Protein AF-A0A7W9WAG2-F1 (afdb_monomer_lite)

Secondary structure (DSSP, 8-state):
-------------PPPPPP----PPPP-----S-PPPPPPPP-TTPBPPP-EEEPTTSS-EEEGGGGTTSEEEEEEE-TT-HHHHHHHHHHHHHHHHHTT-SSEEEEEEE-SS-HHHHHHHHHHHTTT--SPEEE-TTTT-TTT-HHHHTT---SSSEEEEE-TTSBEEEEEES--TT--HHHHHHHHTT-----SSSPPPPPPPPPP--TTPPPPPPPPPPP---TT-EEEEEEE-TTTTSHHHHHHS-----PEEEPPBSSPPTT--B-PPPSS-EEEEEEE-BSSTT-EEEEEEETTEEEE-SSSSSBTTSSPPPEESSS-EEEEEEEEEEETTEEEEEEEEEEEEEEETTEEEEEE--EEEEEEEETTEEEEEEEEESSSSS----BTTB-EEEEE-TT--S--STTS-EEETTS-EEETTEEEEEEE-TTSSEEEEEE--SPPPP-PPPPPPPP-TTPBPP--EEE-TTS-EEEGGGGTTSEEEEEEE-TT-HHHHHHHHHHHHHHHHHTT-SSEEEEEEE-SS-HHHHHHHHHH----SPEEE-TTTT-TTT-HHHHHH---SSSEEEEE-TTSBEEEEEES---TT--HHHHHHHHTT--

pLDDT: mean 78.05, std 19.92, range [27.36, 98.5]

Organism: Armatimonas rosea (NCBI:txid685828)

InterPro domains:
  IPR013740 Redoxin [PF08534] (43-186)
  IPR013740 Redoxin [PF08534] (460-599)
  IPR013766 Thioredoxin domain [PS51352] (42-191)
  IPR013766 Thioredoxin domain [PS51352] (459-606)
  IPR017937 Thioredoxin, conserved site [PS00194] (73-91)
  IPR017937 Thioredoxin, conserved site [PS00194] (489-507)
  IPR036249 Thioredoxin-like superfamily [SSF52833] (40-188)
  IPR036249 Thioredoxin-like superfamily [SSF52833] (457-604)
  IPR050553 Thioredoxin family ResA/DsbE subfamily [PTHR42852] (422-602)

Radius of gyration: 29.96 Å; chains: 1; bounding box: 112×62×97 Å

Sequence (607 aa):
MNISVLLLSLLTAPPQTVPATALKPAPKAAVASNLPAAPPLLKAGDSVPDFTVDAPGGVKKVAFSALRGKVVVLDFWATWCGPCKASFPHLEEVWKRLKTRDDATVLALCTSDEREKFEKWVTEYKDKYTFPYGYDPAGRDNATKLSRNLFGVTGIPTTFVIGKDGKVVDAIVGYSTGDHRLEAALKKAGIEIENVGGEAPPPAAPRPVDPNAPKRPSVPMRAINMPGMVTANLTLDPVAFSETYKGKLGIKYSPTPVALSAEKPASLVKEPTYSATPRYGTFTLGNGPKSQIALVVAGDKLYVDDNNNGDLTDDAPPATWPSERTRSVRASYGTATREVSTSNYPVMLYGSGERVFVGRVAATVGEVTLGEKKVKALLADTNGDGVYTPTPTSPVYLVLDLKGTGKLDFSCPTFDISKPVELEGKLYRVIATPDGTRITLIPSNDTPAAKAPAAPTLLKVGDTAPNSQFQAPDGSTVSLASLKGKVVVLDFWATWCGPCLASFPHLEKVWSGLKSRSDVTVLAANVFDEKAKYDTWRAETKYTFPLVLDPAGRDSAKSIARNQFGVTGIPTTFVIGKDGKIAAVIVGNGGPSDHRLEDALKAAGIE

Foldseek 3Di:
DDDDDDDDDDDDDDDDDDDPDDDDPDPDDPDDPDLDQFDAAAFFFAFFDWDWFAFQVRPDIDIVVVLALAWEKEWEDALPDPQQVVCQVVVQVVQVQCVVDPRYAYEDEYALADSVSVNVVCVVCCVPGVGTYTYFPCHNDCSRGCCRHRRVHPAPGKIFTAASNRGTQHIDGTDDPQDCVVQVSCVSNVHHDPRPDDDDDDDDDDDDDDPPDPDDDDDDDDDPDDVPKWKWFWAWDPCCPPPVNCQFALQAQQWDKWAWALDDDPLADADDDAPARKTKTWDAAEAEQLRIWIWIDGPQWIFTQQASNNHSVPDDGTDGDAAKDKGFHKHFYDHNHDGPDIDTFIWIWHDDDRIITIGAWIKIWTWICDPNDTWIKIKTFRNRNQFSDADPLTFIKIFTRPVPPPDRGLVGDIDRLVFWDADPNWTWRWDAGRNRRMIMTHTDPDDHDDPDPRFDAADFFFDFADQDWWQFPVRDIDTVVVLAQAWEKEWEDALSDPQQVQCQVVVLVVCVVPVVPPRYAYEHEHWLAAPVSVNVCVVVDPGDGGYTYFPCHNVLVRGCCGHRRVRSYPGWIFTAANRRGTQDIDHTHPHPPDCRVVVSCVSSVND

Structure (mmCIF, N/CA/C/O backbone):
data_AF-A0A7W9WAG2-F1
#
_entry.id   AF-A0A7W9WAG2-F1
#
loop_
_atom_site.group_PDB
_atom_site.id
_atom_site.type_symbol
_atom_site.label_atom_id
_atom_site.label_alt_id
_atom_site.label_comp_id
_atom_site.label_asym_id
_atom_site.label_entity_id
_atom_site.label_seq_id
_atom_site.pdbx_PDB_ins_code
_atom_site.Cartn_x
_atom_site.Cartn_y
_atom_site.Cartn_z
_atom_site.occupancy
_atom_site.B_iso_or_equiv
_atom_site.auth_seq_id
_atom_site.auth_comp_id
_atom_site.auth_asym_id
_atom_site.auth_atom_id
_atom_site.pdbx_PDB_model_num
ATOM 1 N N . MET A 1 1 ? 81.564 2.898 33.155 1.00 34.03 1 MET A N 1
ATOM 2 C CA . MET A 1 1 ? 81.311 4.353 33.187 1.00 34.03 1 MET A CA 1
ATOM 3 C C . MET A 1 1 ? 80.044 4.612 33.998 1.00 34.03 1 MET A C 1
ATOM 5 O O . MET A 1 1 ? 78.979 4.268 33.519 1.00 34.03 1 MET A O 1
ATOM 9 N N . ASN A 1 2 ? 80.226 5.058 35.252 1.00 32.03 2 ASN A N 1
ATOM 10 C CA . ASN A 1 2 ? 79.492 6.069 36.051 1.00 32.03 2 ASN A CA 1
ATOM 11 C C . ASN A 1 2 ? 78.006 6.388 35.731 1.00 32.03 2 ASN A C 1
ATOM 13 O O . ASN A 1 2 ? 77.691 6.586 34.569 1.00 32.03 2 ASN A O 1
ATOM 17 N N . ILE A 1 3 ? 77.061 6.602 36.669 1.00 31.91 3 ILE A N 1
ATOM 18 C CA . ILE A 1 3 ? 77.083 6.856 38.131 1.00 31.91 3 ILE A CA 1
ATOM 19 C C . ILE A 1 3 ? 75.657 6.658 38.732 1.00 31.91 3 ILE A C 1
ATOM 21 O O . ILE A 1 3 ? 74.658 6.918 38.072 1.00 31.91 3 ILE A O 1
ATOM 25 N N . SER A 1 4 ? 75.636 6.216 39.995 1.00 33.62 4 SER A N 1
ATOM 26 C CA . SER A 1 4 ? 74.681 6.277 41.128 1.00 33.62 4 SER A CA 1
ATOM 27 C C . SER A 1 4 ? 73.261 6.910 41.109 1.00 33.62 4 SER A C 1
ATOM 29 O O . SER A 1 4 ? 73.095 8.076 40.783 1.00 33.62 4 SER A O 1
ATOM 31 N N . VAL A 1 5 ? 72.337 6.140 41.734 1.00 36.41 5 VAL A N 1
ATOM 32 C CA . VAL A 1 5 ? 71.456 6.406 42.923 1.00 36.41 5 VAL A CA 1
ATOM 33 C C . VAL A 1 5 ? 70.327 7.462 42.845 1.00 36.41 5 VAL A C 1
ATOM 35 O O . VAL A 1 5 ? 70.612 8.638 42.688 1.00 36.41 5 VAL A O 1
ATOM 38 N N . LEU A 1 6 ? 69.063 7.067 43.125 1.00 30.94 6 LEU A N 1
ATOM 39 C CA . LEU A 1 6 ? 68.279 7.423 44.344 1.00 30.94 6 LEU A CA 1
ATOM 40 C C . LEU A 1 6 ? 66.823 6.888 44.310 1.00 30.94 6 LEU A C 1
ATOM 42 O O . LEU A 1 6 ? 66.131 6.999 43.303 1.00 30.94 6 LEU A O 1
ATOM 46 N N . LEU A 1 7 ? 66.358 6.356 45.450 1.00 40.19 7 LEU A N 1
ATOM 47 C CA . LEU A 1 7 ? 64.943 6.119 45.785 1.00 40.19 7 LEU A CA 1
ATOM 48 C C . LEU A 1 7 ? 64.183 7.451 45.932 1.00 40.19 7 LEU A C 1
ATOM 50 O O . LEU A 1 7 ? 64.714 8.364 46.562 1.00 40.19 7 LEU A O 1
ATOM 54 N N . LEU A 1 8 ? 62.900 7.500 45.543 1.00 29.69 8 LEU A N 1
ATOM 55 C CA . LEU A 1 8 ? 61.922 8.337 46.248 1.00 29.69 8 LEU A CA 1
ATOM 56 C C . LEU A 1 8 ? 60.481 7.810 46.138 1.00 29.69 8 LEU A C 1
ATOM 58 O O . LEU A 1 8 ? 59.975 7.500 45.063 1.00 29.69 8 LEU A O 1
ATOM 62 N N . SER A 1 9 ? 59.851 7.738 47.305 1.00 33.69 9 SER A N 1
ATOM 63 C CA . SER A 1 9 ? 58.453 7.440 47.599 1.00 33.69 9 SER A CA 1
ATOM 64 C C . SER A 1 9 ? 57.476 8.379 46.882 1.00 33.69 9 SER A C 1
ATOM 66 O O . SER A 1 9 ? 57.694 9.587 46.865 1.00 33.69 9 SER A O 1
ATOM 68 N N . LEU A 1 10 ? 56.336 7.859 46.417 1.00 31.41 10 LEU A N 1
ATOM 69 C CA . LEU A 1 10 ? 55.166 8.678 46.089 1.00 31.41 10 LEU A CA 1
ATOM 70 C C . LEU A 1 10 ? 53.942 8.161 46.845 1.00 31.41 10 LEU A C 1
ATOM 72 O O . LEU A 1 10 ? 53.417 7.082 46.577 1.00 31.41 10 LEU A O 1
ATOM 76 N N . LEU A 1 11 ? 53.543 8.970 47.830 1.00 32.66 11 LEU A N 1
ATOM 77 C CA . LEU A 1 11 ? 52.254 8.920 48.496 1.00 32.66 11 LEU A CA 1
ATOM 78 C C . LEU A 1 11 ? 51.121 9.173 47.491 1.00 32.66 11 LEU A C 1
ATOM 80 O O . LEU A 1 11 ? 51.227 9.973 46.564 1.00 32.66 11 LEU A O 1
ATOM 84 N N . THR A 1 12 ? 50.011 8.509 47.777 1.00 41.78 12 THR A N 1
ATOM 85 C CA . THR A 1 12 ? 48.659 8.701 47.256 1.00 41.78 12 THR A CA 1
ATOM 86 C C . THR A 1 12 ? 48.208 10.167 47.229 1.00 41.78 12 THR A C 1
ATOM 88 O O . THR A 1 12 ? 48.215 10.830 48.267 1.00 41.78 12 THR A O 1
ATOM 91 N N . ALA A 1 13 ? 47.694 10.625 46.084 1.00 32.44 13 ALA A N 1
ATOM 92 C CA . ALA A 1 13 ? 46.828 11.802 45.979 1.00 32.44 13 ALA A CA 1
ATOM 93 C C . ALA A 1 13 ? 45.424 11.364 45.494 1.00 32.44 13 ALA A C 1
ATOM 95 O O . ALA A 1 13 ? 45.340 10.522 44.596 1.00 32.44 13 ALA A O 1
ATOM 96 N N . PRO A 1 14 ? 44.325 11.876 46.084 1.00 37.19 14 PRO A N 1
ATOM 97 C CA . PRO A 1 14 ? 42.959 11.485 45.734 1.00 37.19 14 PRO A CA 1
ATOM 98 C C . PRO A 1 14 ? 42.505 12.110 44.400 1.00 37.19 14 PRO A C 1
ATOM 100 O O . PRO A 1 14 ? 43.066 13.122 43.970 1.00 37.19 14 PRO A O 1
ATOM 103 N N . PRO A 1 15 ? 41.475 11.544 43.739 1.00 31.64 15 PRO A N 1
ATOM 104 C CA . PRO A 1 15 ? 40.980 12.065 42.471 1.00 31.64 15 PRO A CA 1
ATOM 105 C C . PRO A 1 15 ? 40.317 13.430 42.683 1.00 31.64 15 PRO A C 1
ATOM 107 O O . PRO A 1 15 ? 39.387 13.566 43.479 1.00 31.64 15 PRO A O 1
ATOM 110 N N . GLN A 1 16 ? 40.792 14.445 41.961 1.00 30.44 16 GLN A N 1
ATOM 111 C CA . GLN A 1 16 ? 40.140 15.749 41.923 1.00 30.44 16 GLN A CA 1
ATOM 112 C C . GLN A 1 16 ? 38.859 15.672 41.088 1.00 30.44 16 GLN A C 1
ATOM 114 O O . GLN A 1 16 ? 38.863 15.255 39.930 1.00 30.44 16 GLN A O 1
ATOM 119 N N . THR A 1 17 ? 37.756 16.087 41.699 1.00 33.69 17 THR A N 1
ATOM 120 C CA . THR A 1 17 ? 36.462 16.309 41.064 1.00 33.69 17 THR A CA 1
ATOM 121 C C . THR A 1 17 ? 36.523 17.572 40.204 1.00 33.69 17 THR A C 1
ATOM 123 O O . THR A 1 17 ? 36.762 18.671 40.700 1.00 33.69 17 THR A O 1
ATOM 126 N N . VAL A 1 18 ? 36.290 17.430 38.899 1.00 33.31 18 VAL A N 1
ATOM 127 C CA . VAL A 1 18 ? 36.090 18.577 38.002 1.00 33.31 18 VAL A CA 1
ATOM 128 C C . VAL A 1 18 ? 34.627 19.028 38.124 1.00 33.31 18 VAL A C 1
ATOM 130 O O . VAL A 1 18 ? 33.731 18.190 37.988 1.00 33.31 18 VAL A O 1
ATOM 133 N N . PRO A 1 19 ? 34.339 20.315 38.386 1.00 28.45 19 PRO A N 1
ATOM 134 C CA . PRO A 1 19 ? 32.972 20.798 38.515 1.00 28.45 19 PRO A CA 1
ATOM 135 C C . PRO A 1 19 ? 32.271 20.808 37.151 1.00 28.45 19 PRO A C 1
ATOM 137 O O . PRO A 1 19 ? 32.766 21.375 36.174 1.00 28.45 19 PRO A O 1
ATOM 140 N N . ALA A 1 20 ? 31.084 20.199 37.100 1.00 30.56 20 ALA A N 1
ATOM 141 C CA . ALA A 1 20 ? 30.172 20.269 35.968 1.00 30.56 20 ALA A CA 1
ATOM 142 C C . ALA A 1 20 ? 29.708 21.721 35.778 1.00 30.56 20 ALA A C 1
ATOM 144 O O . ALA A 1 20 ? 28.755 22.185 36.403 1.00 30.56 20 ALA A O 1
ATOM 145 N N . THR A 1 21 ? 30.409 22.454 34.918 1.00 28.97 21 THR A N 1
ATOM 146 C CA . THR A 1 21 ? 29.957 23.767 34.469 1.00 28.97 21 THR A CA 1
ATOM 147 C C . THR A 1 21 ? 28.831 23.529 33.473 1.00 28.97 21 THR A C 1
ATOM 149 O O . THR A 1 21 ? 29.036 22.919 32.425 1.00 28.97 21 THR A O 1
ATOM 152 N N . ALA A 1 22 ? 27.624 23.957 33.837 1.00 32.72 22 ALA A N 1
ATOM 153 C CA . ALA A 1 22 ? 26.436 23.868 33.005 1.00 32.72 22 ALA A CA 1
ATOM 154 C C . ALA A 1 22 ? 26.676 24.572 31.659 1.00 32.72 22 ALA A C 1
ATOM 156 O O . ALA A 1 22 ? 26.689 25.802 31.574 1.00 32.72 22 ALA A O 1
ATOM 157 N N . LEU A 1 23 ? 26.850 23.785 30.596 1.00 29.48 23 LEU A N 1
ATOM 158 C CA . LEU A 1 23 ? 26.714 24.269 29.230 1.00 29.48 23 LEU A CA 1
ATOM 159 C C . LEU A 1 23 ? 25.264 24.727 29.060 1.00 29.48 23 LEU A C 1
ATOM 161 O O . LEU A 1 23 ? 24.340 23.913 29.029 1.00 29.48 23 LEU A O 1
ATOM 165 N N . LYS A 1 24 ? 25.063 26.047 28.982 1.00 28.80 24 LYS A N 1
ATOM 166 C CA . LYS A 1 24 ? 23.807 26.635 28.509 1.00 28.80 24 LYS A CA 1
ATOM 167 C C . LYS A 1 24 ? 23.421 25.939 27.195 1.00 28.80 24 LYS A C 1
ATOM 169 O O . LYS A 1 24 ? 24.267 25.876 26.300 1.00 28.80 24 LYS A O 1
ATOM 174 N N . PRO A 1 25 ? 22.181 25.443 27.046 1.00 27.88 25 PRO A N 1
ATOM 175 C CA . PRO A 1 25 ? 21.734 24.924 25.766 1.00 27.88 25 PRO A CA 1
ATOM 176 C C . PRO A 1 25 ? 21.823 26.052 24.737 1.00 27.88 25 PRO A C 1
ATOM 178 O O . PRO A 1 25 ? 21.335 27.161 24.971 1.00 27.88 25 PRO A O 1
ATOM 181 N N . ALA A 1 26 ? 22.482 25.769 23.613 1.00 30.66 26 ALA A N 1
ATOM 182 C CA . ALA A 1 26 ? 22.482 26.657 22.464 1.00 30.66 26 ALA A CA 1
ATOM 183 C C . ALA A 1 26 ? 21.024 26.984 22.079 1.00 30.66 26 ALA A C 1
ATOM 185 O O . ALA A 1 26 ? 20.159 26.103 22.163 1.00 30.66 26 ALA A O 1
ATOM 186 N N . PRO A 1 27 ? 20.715 28.232 21.688 1.00 28.16 27 PRO A N 1
ATOM 187 C CA . PRO A 1 27 ? 19.370 28.591 21.269 1.00 28.16 27 PRO A CA 1
ATOM 188 C C . PRO A 1 27 ? 18.945 27.696 20.100 1.00 28.16 27 PRO A C 1
ATOM 190 O O . PRO A 1 27 ? 19.692 27.512 19.139 1.00 28.16 27 PRO A O 1
ATOM 193 N N . LYS A 1 28 ? 17.742 27.118 20.222 1.00 31.20 28 LYS A N 1
ATOM 194 C CA . LYS A 1 28 ? 17.082 26.307 19.194 1.00 31.20 28 LYS A CA 1
ATOM 195 C C . LYS A 1 28 ? 17.147 27.035 17.851 1.00 31.20 28 LYS A C 1
ATOM 197 O O . LYS A 1 28 ? 16.439 28.021 17.653 1.00 31.20 28 LYS A O 1
ATOM 202 N N . ALA A 1 29 ? 17.941 26.517 16.921 1.00 28.38 29 ALA A N 1
ATOM 203 C CA . ALA A 1 29 ? 17.702 26.781 15.515 1.00 28.38 29 ALA A CA 1
ATOM 204 C C . ALA A 1 29 ? 16.336 26.173 15.172 1.00 28.38 29 ALA A C 1
ATOM 206 O O . ALA A 1 29 ? 16.091 24.991 15.425 1.00 28.38 29 ALA A O 1
ATOM 207 N N . ALA A 1 30 ? 15.427 26.993 14.651 1.00 29.31 30 ALA A N 1
ATOM 208 C CA . ALA A 1 30 ? 14.213 26.515 14.016 1.00 29.31 30 ALA A CA 1
ATOM 209 C C . ALA A 1 30 ? 14.620 25.567 12.880 1.00 29.31 30 ALA A C 1
ATOM 211 O O . ALA A 1 30 ? 15.195 25.999 11.882 1.00 29.31 30 ALA A O 1
ATOM 212 N N . VAL A 1 31 ? 14.372 24.268 13.042 1.00 30.19 31 VAL A N 1
ATOM 213 C CA . VAL A 1 31 ? 14.582 23.312 11.956 1.00 30.19 31 VAL A CA 1
ATOM 214 C C . VAL A 1 31 ? 13.353 23.392 11.065 1.00 30.19 31 VAL A C 1
ATOM 216 O O . VAL A 1 31 ? 12.340 22.740 11.307 1.00 30.19 31 VAL A O 1
ATOM 219 N N . ALA A 1 32 ? 13.443 24.234 10.039 1.00 27.41 32 ALA A N 1
ATOM 220 C CA . ALA A 1 32 ? 12.664 24.042 8.830 1.00 27.41 32 ALA A CA 1
ATOM 221 C C . ALA A 1 32 ? 12.886 22.598 8.354 1.00 27.41 32 ALA A C 1
ATOM 223 O O . ALA A 1 32 ? 14.026 22.141 8.248 1.00 27.41 32 ALA A O 1
ATOM 224 N N . SER A 1 33 ? 11.810 21.864 8.089 1.00 33.84 33 SER A N 1
ATOM 225 C CA . SER A 1 33 ? 11.852 20.522 7.514 1.00 33.84 33 SER A CA 1
ATOM 226 C C . SER A 1 33 ? 12.276 20.578 6.041 1.00 33.84 33 SER A C 1
ATOM 228 O O . SER A 1 33 ? 11.479 20.300 5.153 1.00 33.84 33 SER A O 1
ATOM 230 N N . ASN A 1 34 ? 13.530 20.939 5.786 1.00 34.50 34 ASN A N 1
ATOM 231 C CA . ASN A 1 34 ? 14.187 20.819 4.491 1.00 34.50 34 ASN A CA 1
ATOM 232 C C . ASN A 1 34 ? 15.313 19.794 4.634 1.00 34.50 34 ASN A C 1
ATOM 234 O O . ASN A 1 34 ? 16.482 20.147 4.768 1.00 34.50 34 ASN A O 1
ATOM 238 N N . LEU A 1 35 ? 14.964 18.505 4.611 1.00 35.59 35 LEU A N 1
ATOM 239 C CA . LEU A 1 35 ? 15.944 17.521 4.160 1.00 35.59 35 LEU A CA 1
ATOM 240 C C . LEU A 1 35 ? 16.132 17.774 2.658 1.00 35.59 35 LEU A C 1
ATOM 242 O O . LEU A 1 35 ? 15.126 17.776 1.942 1.00 35.59 35 LEU A O 1
ATOM 246 N N . PRO A 1 36 ? 17.359 17.997 2.157 1.00 42.97 36 PRO A N 1
ATOM 247 C CA . PRO A 1 36 ? 17.578 18.075 0.722 1.00 42.97 36 PRO A CA 1
ATOM 248 C C . PRO A 1 36 ? 17.043 16.803 0.046 1.00 42.97 36 PRO A C 1
ATOM 250 O O . PRO A 1 36 ? 17.077 15.699 0.615 1.00 42.97 36 PRO A O 1
ATOM 253 N N . ALA A 1 37 ? 16.501 16.968 -1.164 1.00 48.78 37 ALA A N 1
ATOM 254 C CA . ALA A 1 37 ? 16.131 15.840 -2.008 1.00 48.78 37 ALA A CA 1
ATOM 255 C C . ALA A 1 37 ? 17.328 14.883 -2.100 1.00 48.78 37 ALA A C 1
ATOM 257 O O . ALA A 1 37 ? 18.470 15.333 -2.211 1.00 48.78 37 ALA A O 1
ATOM 258 N N . ALA A 1 38 ? 17.080 13.571 -2.000 1.00 53.22 38 ALA A N 1
ATOM 259 C CA . ALA A 1 38 ? 18.155 12.612 -2.231 1.00 53.22 38 ALA A CA 1
ATOM 260 C C . ALA A 1 38 ? 18.733 12.865 -3.629 1.00 53.22 38 ALA A C 1
ATOM 262 O O . ALA A 1 38 ? 17.946 13.110 -4.552 1.00 53.22 38 ALA A O 1
ATOM 263 N N . PRO A 1 39 ? 20.061 12.795 -3.806 1.00 68.88 39 PRO A N 1
ATOM 264 C CA . PRO A 1 39 ? 20.623 12.795 -5.144 1.00 68.88 39 PRO A CA 1
ATOM 265 C C . PRO A 1 39 ? 20.009 11.643 -5.958 1.00 68.88 39 PRO A C 1
ATOM 267 O O . PRO A 1 39 ? 19.592 10.631 -5.380 1.00 68.88 39 PRO A O 1
ATOM 270 N N . PRO A 1 40 ? 19.910 11.785 -7.290 1.00 74.69 40 PRO A N 1
ATOM 271 C CA . PRO A 1 40 ? 19.449 10.697 -8.140 1.00 74.69 40 PRO A CA 1
ATOM 272 C C . PRO A 1 40 ? 20.336 9.461 -7.947 1.00 74.69 40 PRO A C 1
ATOM 274 O O . PRO A 1 40 ? 21.528 9.584 -7.663 1.00 74.69 40 PRO A O 1
ATOM 277 N N . LEU A 1 41 ? 19.748 8.272 -8.115 1.00 82.50 41 LEU A N 1
ATOM 278 C CA . LEU A 1 41 ? 20.493 7.013 -8.099 1.00 82.50 41 LEU A CA 1
ATOM 279 C C . LEU A 1 41 ? 21.647 7.088 -9.107 1.00 82.50 41 LEU A C 1
ATOM 281 O O . LEU A 1 41 ? 21.406 7.456 -10.262 1.00 82.50 41 LEU A O 1
ATOM 285 N N . LEU A 1 42 ? 22.862 6.728 -8.680 1.00 82.31 42 LEU A N 1
ATOM 286 C CA . LEU A 1 42 ? 24.016 6.692 -9.581 1.00 82.31 42 LEU A CA 1
ATOM 287 C C . LEU A 1 42 ? 23.754 5.733 -10.748 1.00 82.31 42 LEU A C 1
ATOM 289 O O . LEU A 1 42 ? 23.200 4.644 -10.577 1.00 82.31 42 LEU A O 1
ATOM 293 N N . LYS A 1 43 ? 24.152 6.150 -11.945 1.00 82.38 43 LYS A N 1
ATOM 294 C CA . LYS A 1 43 ? 23.922 5.447 -13.208 1.00 82.38 43 LYS A CA 1
ATOM 295 C C . LYS A 1 43 ? 25.241 4.964 -13.793 1.00 82.38 43 LYS A C 1
ATOM 297 O O . LYS A 1 43 ? 26.316 5.398 -13.392 1.00 82.38 43 LYS A O 1
ATOM 302 N N . ALA A 1 44 ? 25.156 4.074 -14.779 1.00 88.38 44 ALA A N 1
ATOM 303 C CA . ALA A 1 44 ? 26.329 3.610 -15.507 1.00 88.38 44 ALA A CA 1
ATOM 304 C C . ALA A 1 44 ? 27.162 4.792 -16.045 1.00 88.38 44 ALA A C 1
ATOM 306 O O . ALA A 1 44 ? 26.626 5.692 -16.691 1.00 88.38 44 ALA A O 1
ATOM 307 N N . GLY A 1 45 ? 28.467 4.773 -15.779 1.00 88.06 45 GLY A N 1
ATOM 308 C CA . GLY A 1 45 ? 29.417 5.830 -16.123 1.00 88.06 45 GLY A CA 1
ATOM 309 C C . GLY A 1 45 ? 29.686 6.850 -15.012 1.00 88.06 45 GLY A C 1
ATOM 310 O O . GLY A 1 45 ? 30.714 7.530 -15.084 1.00 88.06 45 GLY A O 1
ATOM 311 N N . ASP A 1 46 ? 28.838 6.929 -13.981 1.00 89.88 46 ASP A N 1
ATOM 312 C CA . ASP A 1 46 ? 29.051 7.836 -12.851 1.00 89.88 46 ASP A CA 1
ATOM 313 C C . ASP A 1 46 ? 30.232 7.369 -11.993 1.00 89.88 46 ASP A C 1
ATOM 315 O O . ASP A 1 46 ? 30.383 6.182 -11.689 1.00 89.88 46 ASP A O 1
ATOM 319 N N . SER A 1 47 ? 31.082 8.311 -11.583 1.00 90.44 47 SER A N 1
ATOM 320 C CA . SER A 1 47 ? 32.202 8.036 -10.681 1.00 90.44 47 SER A CA 1
ATOM 321 C C . SER A 1 47 ? 31.704 7.848 -9.252 1.00 90.44 47 SER A C 1
ATOM 323 O O . SER A 1 47 ? 30.979 8.697 -8.737 1.00 90.44 47 SER A O 1
ATOM 325 N N . VAL A 1 48 ? 32.151 6.785 -8.583 1.00 89.25 48 VAL A N 1
ATOM 326 C CA . VAL A 1 48 ? 31.824 6.538 -7.175 1.00 89.25 48 VAL A CA 1
ATOM 327 C C . VAL A 1 48 ? 32.783 7.334 -6.276 1.00 89.25 48 VAL A C 1
ATOM 329 O O . VAL A 1 48 ? 34.001 7.096 -6.323 1.00 89.25 48 VAL A O 1
ATOM 332 N N . PRO A 1 49 ? 32.282 8.286 -5.459 1.00 82.19 49 PRO A N 1
ATOM 333 C CA . PRO A 1 49 ? 33.108 9.010 -4.495 1.00 82.19 49 PRO A CA 1
ATOM 334 C C . PRO A 1 49 ? 33.764 8.052 -3.498 1.00 82.19 49 PRO A C 1
ATOM 336 O O . PRO A 1 49 ? 33.252 6.962 -3.250 1.00 82.19 49 PRO A O 1
ATOM 339 N N . ASP A 1 50 ? 34.897 8.444 -2.913 1.00 87.88 50 ASP A N 1
ATOM 340 C CA . ASP A 1 50 ? 35.478 7.638 -1.837 1.00 87.88 50 ASP A CA 1
ATOM 341 C C . ASP A 1 50 ? 34.629 7.749 -0.561 1.00 87.88 50 ASP A C 1
ATOM 343 O O . ASP A 1 50 ? 34.057 8.799 -0.266 1.00 87.88 50 ASP A O 1
ATOM 347 N N . PHE A 1 51 ? 34.544 6.658 0.192 1.00 91.00 51 PHE A N 1
ATOM 348 C CA . PHE A 1 51 ? 33.810 6.584 1.451 1.00 91.00 51 PHE A CA 1
ATOM 349 C C . PHE A 1 51 ? 34.443 5.548 2.375 1.00 91.00 51 PHE A C 1
ATOM 351 O O . PHE A 1 51 ? 35.223 4.699 1.944 1.00 91.00 51 PHE A O 1
ATOM 358 N N . THR A 1 52 ? 34.095 5.609 3.659 1.00 89.62 52 THR A N 1
ATOM 359 C CA . THR A 1 52 ? 34.568 4.644 4.657 1.00 89.62 52 THR A CA 1
ATOM 360 C C . THR A 1 52 ? 33.400 3.927 5.309 1.00 89.62 52 THR A C 1
ATOM 362 O O . THR A 1 52 ? 32.347 4.518 5.545 1.00 89.62 52 THR A O 1
ATOM 365 N N . VAL A 1 53 ? 33.595 2.641 5.587 1.00 91.50 53 VAL A N 1
ATOM 366 C CA . VAL A 1 53 ? 32.624 1.786 6.277 1.00 91.50 53 VAL A CA 1
ATOM 367 C C . VAL A 1 53 ? 33.289 1.064 7.434 1.00 91.50 53 VAL A C 1
ATOM 369 O O . VAL A 1 53 ? 34.508 0.876 7.456 1.00 91.50 53 VAL A O 1
ATOM 372 N N . ASP A 1 54 ? 32.483 0.626 8.387 1.00 89.06 54 ASP A N 1
ATOM 373 C CA . ASP A 1 54 ? 32.949 -0.113 9.550 1.00 89.06 54 ASP A CA 1
ATOM 374 C C . ASP A 1 54 ? 32.957 -1.600 9.214 1.00 89.06 54 ASP A C 1
ATOM 376 O O . ASP A 1 54 ? 31.931 -2.159 8.832 1.00 89.06 54 ASP A O 1
ATOM 380 N N . ALA A 1 55 ? 34.101 -2.263 9.361 1.00 87.44 55 ALA A N 1
ATOM 381 C CA . ALA A 1 55 ? 34.128 -3.720 9.318 1.00 87.44 55 ALA A CA 1
ATOM 382 C C . ALA A 1 55 ? 33.388 -4.302 10.543 1.00 87.44 55 ALA A C 1
ATOM 384 O O . ALA A 1 55 ? 33.304 -3.624 11.578 1.00 87.44 55 ALA A O 1
ATOM 385 N N . PRO A 1 56 ? 32.907 -5.561 10.477 1.00 87.44 56 PRO A N 1
ATOM 386 C CA . PRO A 1 56 ? 32.415 -6.277 11.655 1.00 87.44 56 PRO A CA 1
ATOM 387 C C . PRO A 1 56 ? 33.386 -6.166 12.842 1.00 87.44 56 PRO A C 1
ATOM 389 O O . PRO A 1 56 ? 34.606 -6.219 12.672 1.00 87.44 56 PRO A O 1
ATOM 392 N N . GLY A 1 57 ? 32.853 -5.942 14.042 1.00 78.88 57 GLY A N 1
ATOM 393 C CA . GLY A 1 57 ? 33.618 -5.631 15.254 1.00 78.88 57 GLY A CA 1
ATOM 394 C C . GLY A 1 57 ? 34.032 -4.157 15.413 1.00 78.88 57 GLY A C 1
ATOM 395 O O . GLY A 1 57 ? 34.343 -3.728 16.517 1.00 78.88 57 GLY A O 1
ATOM 396 N N . GLY A 1 58 ? 33.977 -3.323 14.364 1.00 67.62 58 GLY A N 1
ATOM 397 C CA . GLY A 1 58 ? 34.027 -1.845 14.441 1.00 67.62 58 GLY A CA 1
ATOM 398 C C . GLY A 1 58 ? 35.378 -1.197 14.666 1.00 67.62 58 GLY A C 1
ATOM 399 O O . GLY A 1 58 ? 35.471 0.026 14.641 1.00 67.62 58 GLY A O 1
ATOM 400 N N . VAL A 1 59 ? 36.415 -1.998 14.879 1.00 62.34 59 VAL A N 1
ATOM 401 C CA . VAL A 1 59 ? 37.770 -1.504 15.147 1.00 62.34 59 VAL A CA 1
ATOM 402 C C . VAL A 1 59 ? 38.471 -1.076 13.854 1.00 62.34 59 VAL A C 1
ATOM 404 O O . VAL A 1 59 ? 39.293 -0.164 13.860 1.00 62.34 59 VAL A O 1
ATOM 407 N N . LYS A 1 60 ? 38.132 -1.705 12.723 1.00 73.56 60 LYS A N 1
ATOM 408 C CA . LYS A 1 60 ? 38.767 -1.458 11.425 1.00 73.56 60 LYS A CA 1
ATOM 409 C C . LYS A 1 60 ? 37.800 -0.746 10.482 1.00 73.56 60 LYS A C 1
ATOM 411 O O . LYS A 1 60 ? 36.708 -1.244 10.220 1.00 73.56 60 LYS A O 1
ATOM 416 N N . LYS A 1 61 ? 38.222 0.401 9.949 1.00 81.88 61 LYS A N 1
ATOM 417 C CA . LYS A 1 61 ? 37.524 1.095 8.861 1.00 81.88 61 LYS A CA 1
ATOM 418 C C . LYS A 1 61 ? 38.042 0.579 7.518 1.00 81.88 61 LYS A C 1
ATOM 420 O O . LYS A 1 61 ? 39.242 0.345 7.366 1.00 81.88 61 LYS A O 1
ATOM 425 N N . VAL A 1 62 ? 37.149 0.405 6.552 1.00 82.00 62 VAL A N 1
ATOM 426 C CA . VAL A 1 62 ? 37.481 0.043 5.170 1.00 82.00 62 VAL A CA 1
ATOM 427 C C . VAL A 1 62 ? 37.155 1.240 4.288 1.00 82.00 62 VAL A C 1
ATOM 429 O O . VAL A 1 62 ? 36.001 1.657 4.230 1.00 82.00 62 VAL A O 1
ATOM 432 N N . ALA A 1 63 ? 38.168 1.805 3.633 1.00 86.31 63 ALA A N 1
ATOM 433 C CA . ALA A 1 63 ? 37.979 2.840 2.621 1.00 86.31 63 ALA A CA 1
ATOM 434 C C . ALA A 1 63 ? 37.668 2.196 1.265 1.00 86.31 63 ALA A C 1
ATOM 436 O O . ALA A 1 63 ? 38.311 1.212 0.888 1.00 86.31 63 ALA A O 1
ATOM 437 N N . PHE A 1 64 ? 36.716 2.751 0.518 1.00 88.81 64 PHE A N 1
ATOM 438 C CA . PHE A 1 64 ? 36.364 2.256 -0.812 1.00 88.81 64 PHE A CA 1
ATOM 439 C C . PHE A 1 64 ? 37.540 2.365 -1.792 1.00 88.81 64 PHE A C 1
ATOM 441 O O . PHE A 1 64 ? 37.743 1.480 -2.622 1.00 88.81 64 PHE A O 1
ATOM 448 N N . SER A 1 65 ? 38.382 3.389 -1.647 1.00 86.81 65 SER A N 1
ATOM 449 C CA . SER A 1 65 ? 39.629 3.551 -2.399 1.00 86.81 65 SER A CA 1
ATOM 450 C C . SER A 1 65 ? 40.567 2.344 -2.317 1.00 86.81 65 SER A C 1
ATOM 452 O O . SER A 1 65 ? 41.256 2.065 -3.296 1.00 86.81 65 SER A O 1
ATOM 454 N N . ALA A 1 66 ? 40.544 1.572 -1.226 1.00 86.19 66 ALA A N 1
ATOM 455 C CA . ALA A 1 66 ? 41.332 0.344 -1.092 1.00 86.19 66 ALA A CA 1
ATOM 456 C C . ALA A 1 66 ? 40.826 -0.817 -1.973 1.00 86.19 66 ALA A C 1
ATOM 458 O O . ALA A 1 66 ? 41.528 -1.812 -2.139 1.00 86.19 66 ALA A O 1
ATOM 459 N N . LEU A 1 67 ? 39.614 -0.705 -2.528 1.00 87.06 67 LEU A N 1
ATOM 460 C CA . LEU A 1 67 ? 39.012 -1.683 -3.438 1.00 87.06 67 LEU A CA 1
ATOM 461 C C . LEU A 1 67 ? 39.156 -1.282 -4.917 1.00 87.06 67 LEU A C 1
ATOM 463 O O . LEU A 1 67 ? 38.793 -2.064 -5.796 1.00 87.06 67 LEU A O 1
ATOM 467 N N . ARG A 1 68 ? 39.688 -0.084 -5.210 1.00 82.81 68 ARG A N 1
ATOM 468 C CA . ARG A 1 68 ? 39.928 0.381 -6.587 1.00 82.81 68 ARG A CA 1
ATOM 469 C C . ARG A 1 68 ? 40.944 -0.515 -7.297 1.00 82.81 68 ARG A C 1
ATOM 471 O O . ARG A 1 68 ? 41.823 -1.101 -6.672 1.00 82.81 68 ARG A O 1
ATOM 478 N N . GLY A 1 69 ? 40.810 -0.636 -8.616 1.00 87.00 69 GLY A N 1
ATOM 479 C CA . GLY A 1 69 ? 41.564 -1.603 -9.420 1.00 87.00 69 GLY A CA 1
ATOM 480 C C . GLY A 1 69 ? 40.928 -2.999 -9.482 1.00 87.00 69 GLY A C 1
ATOM 481 O O . GLY A 1 69 ? 41.318 -3.795 -10.335 1.00 87.00 69 GLY A O 1
ATOM 482 N N . LYS A 1 70 ? 39.910 -3.279 -8.656 1.00 95.00 70 LYS A N 1
ATOM 483 C CA . LYS A 1 70 ? 39.045 -4.465 -8.752 1.00 95.00 70 LYS A CA 1
ATOM 484 C C . LYS A 1 70 ? 37.650 -4.067 -9.231 1.00 95.00 70 LYS A C 1
ATOM 486 O O . LYS A 1 70 ? 37.223 -2.933 -9.037 1.00 95.00 70 LYS A O 1
ATOM 491 N N . VAL A 1 71 ? 36.924 -5.015 -9.816 1.00 97.19 71 VAL A N 1
ATOM 492 C CA . VAL A 1 71 ? 35.472 -4.895 -9.987 1.00 97.19 71 VAL A CA 1
ATOM 493 C C . VAL A 1 71 ? 34.801 -5.132 -8.635 1.00 97.19 71 VAL A C 1
ATOM 495 O O . VAL A 1 71 ? 35.050 -6.151 -7.991 1.00 97.19 71 VAL A O 1
ATOM 498 N N . VAL A 1 72 ? 33.964 -4.203 -8.182 1.00 97.31 72 VAL A N 1
ATOM 499 C CA . VAL A 1 72 ? 33.323 -4.267 -6.861 1.00 97.31 72 VAL A CA 1
ATOM 500 C C . VAL A 1 72 ? 31.821 -4.467 -7.015 1.00 97.31 72 VAL A C 1
ATOM 502 O O . VAL A 1 72 ? 31.144 -3.637 -7.616 1.00 97.31 72 VAL A O 1
ATOM 505 N N . VAL A 1 73 ? 31.293 -5.543 -6.432 1.00 97.69 73 VAL A N 1
ATOM 506 C CA . VAL A 1 73 ? 29.853 -5.726 -6.206 1.00 97.69 73 VAL A CA 1
ATOM 507 C C . VAL A 1 73 ? 29.508 -5.109 -4.854 1.00 97.69 73 VAL A C 1
ATOM 509 O O . VAL A 1 73 ? 29.821 -5.686 -3.814 1.00 97.69 73 VAL A O 1
ATOM 512 N N . LEU A 1 74 ? 28.902 -3.926 -4.860 1.00 97.19 74 LEU A N 1
ATOM 513 C CA . LEU A 1 74 ? 28.486 -3.205 -3.659 1.00 97.19 74 LEU A CA 1
ATOM 514 C C . LEU A 1 74 ? 26.985 -3.407 -3.431 1.00 97.19 74 LEU A C 1
ATOM 516 O O . LEU A 1 74 ? 26.176 -2.847 -4.166 1.00 97.19 74 LEU A O 1
ATOM 520 N N . ASP A 1 75 ? 26.613 -4.188 -2.421 1.00 96.31 75 ASP A N 1
ATOM 521 C CA . ASP A 1 75 ? 25.214 -4.493 -2.099 1.00 96.31 75 ASP A CA 1
ATOM 522 C C . ASP A 1 75 ? 24.745 -3.731 -0.856 1.00 96.31 75 ASP A C 1
ATOM 524 O O . ASP A 1 75 ? 25.313 -3.894 0.221 1.00 96.31 75 ASP A O 1
ATOM 528 N N . PHE A 1 76 ? 23.712 -2.899 -0.987 1.00 95.12 76 PHE A N 1
ATOM 529 C CA . PHE A 1 76 ? 23.101 -2.196 0.141 1.00 95.12 76 PHE A CA 1
ATOM 530 C C . PHE A 1 76 ? 21.958 -3.010 0.743 1.00 95.12 76 PHE A C 1
ATOM 532 O O . PHE A 1 76 ? 20.954 -3.253 0.073 1.00 95.12 76 PHE A O 1
ATOM 539 N N . TRP A 1 77 ? 22.058 -3.353 2.029 1.00 95.81 77 TRP A N 1
ATOM 540 C CA . TRP A 1 77 ? 21.098 -4.235 2.704 1.00 95.81 77 TRP A CA 1
ATOM 541 C C . TRP A 1 77 ? 20.811 -3.828 4.158 1.00 95.81 77 TRP A C 1
ATOM 543 O O . TRP A 1 77 ? 21.434 -2.912 4.680 1.00 95.81 77 TRP A O 1
ATOM 553 N N . ALA A 1 78 ? 19.868 -4.509 4.822 1.00 85.50 78 ALA A N 1
ATOM 554 C CA . ALA A 1 78 ? 19.604 -4.378 6.262 1.00 85.50 78 ALA A CA 1
ATOM 555 C C . ALA A 1 78 ? 19.104 -5.704 6.867 1.00 85.50 78 ALA A C 1
ATOM 557 O O . ALA A 1 78 ? 18.490 -6.511 6.165 1.00 85.50 78 ALA A O 1
ATOM 558 N N . THR A 1 79 ? 19.274 -5.930 8.174 1.00 80.88 79 THR A N 1
ATOM 559 C CA . THR A 1 79 ? 18.898 -7.200 8.842 1.00 80.88 79 THR A CA 1
ATOM 560 C C . THR A 1 79 ? 17.384 -7.453 8.844 1.00 80.88 79 THR A C 1
ATOM 562 O O . THR A 1 79 ? 16.904 -8.594 8.780 1.00 80.88 79 THR A O 1
ATOM 565 N N . TRP A 1 80 ? 16.600 -6.374 8.835 1.00 69.19 80 TRP A N 1
ATOM 566 C CA . TRP A 1 80 ? 15.141 -6.404 8.744 1.00 69.19 80 TRP A CA 1
ATOM 567 C C . TRP A 1 80 ? 14.624 -6.548 7.300 1.00 69.19 80 TRP A C 1
ATOM 569 O O . TRP A 1 80 ? 13.443 -6.834 7.101 1.00 69.19 80 TRP A O 1
ATOM 579 N N . CYS A 1 81 ? 15.482 -6.404 6.286 1.00 70.88 81 CYS A N 1
ATOM 580 C CA . CYS A 1 81 ? 15.094 -6.429 4.876 1.00 70.88 81 CYS A CA 1
ATOM 581 C C . CYS A 1 81 ? 14.896 -7.868 4.366 1.00 70.88 81 CYS A C 1
ATOM 583 O O . CYS A 1 81 ? 15.850 -8.614 4.145 1.00 70.88 81 CYS A O 1
ATOM 585 N N . GLY A 1 82 ? 13.638 -8.263 4.152 1.00 57.50 82 GLY A N 1
ATOM 586 C CA . GLY A 1 82 ? 13.272 -9.582 3.619 1.00 57.50 82 GLY A CA 1
ATOM 587 C C . GLY A 1 82 ? 13.877 -9.891 2.240 1.00 57.50 82 GLY A C 1
ATOM 588 O O . GLY A 1 82 ? 14.558 -10.908 2.117 1.00 57.50 82 GLY A O 1
ATOM 589 N N . PRO A 1 83 ? 13.699 -9.024 1.222 1.00 58.66 83 PRO A N 1
ATOM 590 C CA . PRO A 1 83 ? 14.269 -9.251 -0.108 1.00 58.66 83 PRO A CA 1
ATOM 591 C C . PRO A 1 83 ? 15.804 -9.299 -0.124 1.00 58.66 83 PRO A C 1
ATOM 593 O O . PRO A 1 83 ? 16.369 -10.090 -0.869 1.00 58.66 83 PRO A O 1
ATOM 596 N N . CYS A 1 84 ? 16.481 -8.535 0.741 1.00 71.69 84 CYS A N 1
ATOM 597 C CA . CYS A 1 84 ? 17.937 -8.603 0.891 1.00 71.69 84 CYS A CA 1
ATOM 598 C C . CYS A 1 84 ? 18.371 -9.989 1.390 1.00 71.69 84 CYS A C 1
ATOM 600 O O . CYS A 1 84 ? 19.229 -10.642 0.818 1.00 71.69 84 CYS A O 1
ATOM 602 N N . LYS A 1 85 ? 17.701 -10.519 2.419 1.00 85.06 85 LYS A N 1
ATOM 603 C CA . LYS A 1 85 ? 17.985 -11.878 2.906 1.00 85.06 85 LYS A CA 1
ATOM 604 C C . LYS A 1 85 ? 17.685 -12.954 1.861 1.00 85.06 85 LYS A C 1
ATOM 606 O O . LYS A 1 85 ? 18.337 -13.995 1.865 1.00 85.06 85 LYS A O 1
ATOM 611 N N . ALA A 1 86 ? 16.713 -12.708 0.982 1.00 65.50 86 ALA A N 1
ATOM 612 C CA . ALA A 1 86 ? 16.407 -13.590 -0.138 1.00 65.50 86 ALA A CA 1
ATOM 613 C C . ALA A 1 86 ? 17.481 -13.547 -1.243 1.00 65.50 86 ALA A C 1
ATOM 615 O O . ALA A 1 86 ? 17.642 -14.551 -1.937 1.00 65.50 86 ALA A O 1
ATOM 616 N N . SER A 1 87 ? 18.227 -12.441 -1.387 1.00 82.25 87 SER A N 1
ATOM 617 C CA . SER A 1 87 ? 19.340 -12.327 -2.342 1.00 82.25 87 SER A CA 1
ATOM 618 C C . SER A 1 87 ? 20.630 -12.978 -1.853 1.00 82.25 87 SER A C 1
ATOM 620 O O . SER A 1 87 ? 21.437 -13.423 -2.663 1.00 82.25 87 SER A O 1
ATOM 622 N N . PHE A 1 88 ? 20.817 -13.114 -0.539 1.00 90.06 88 PHE A N 1
ATOM 623 C CA . PHE A 1 88 ? 22.074 -13.598 0.044 1.00 90.06 88 PHE A CA 1
ATOM 624 C C . PHE A 1 88 ? 22.524 -14.992 -0.410 1.00 90.06 88 PHE A C 1
ATOM 626 O O . PHE A 1 88 ? 23.721 -15.152 -0.631 1.00 90.06 88 PHE A O 1
ATOM 633 N N . PRO A 1 89 ? 21.645 -15.996 -0.612 1.00 90.19 89 PRO A N 1
ATOM 634 C CA . PRO A 1 89 ? 22.064 -17.263 -1.208 1.00 90.19 89 PRO A CA 1
ATOM 635 C C . PRO A 1 89 ? 22.673 -17.101 -2.606 1.00 90.19 89 PRO A C 1
ATOM 637 O O . PRO A 1 89 ? 23.680 -17.733 -2.907 1.00 90.19 89 PRO A O 1
ATOM 640 N N . HIS A 1 90 ? 22.100 -16.235 -3.447 1.00 88.75 90 HIS A N 1
ATOM 641 C CA . HIS A 1 90 ? 22.628 -15.959 -4.786 1.00 88.75 90 HIS A CA 1
ATOM 642 C C . HIS A 1 90 ? 23.920 -15.143 -4.724 1.00 88.75 90 HIS A C 1
ATOM 644 O O . HIS A 1 90 ? 24.906 -15.515 -5.359 1.00 88.75 90 HIS A O 1
ATOM 650 N N . LEU A 1 91 ? 23.959 -14.101 -3.890 1.00 93.31 91 LEU A N 1
ATOM 651 C CA . LEU A 1 91 ? 25.163 -13.298 -3.673 1.00 93.31 91 LEU A CA 1
ATOM 652 C C . LEU A 1 91 ? 26.323 -14.137 -3.115 1.00 93.31 91 LEU A C 1
ATOM 654 O O . LEU A 1 91 ? 27.465 -13.930 -3.511 1.00 93.31 91 LEU A O 1
ATOM 658 N N . GLU A 1 92 ? 26.048 -15.111 -2.246 1.00 94.56 92 GLU A N 1
ATOM 659 C CA . GLU A 1 92 ? 27.048 -16.055 -1.737 1.00 94.56 92 GLU A CA 1
ATOM 660 C C . GLU A 1 92 ? 27.585 -16.973 -2.837 1.00 94.56 92 GLU A C 1
ATOM 662 O O . GLU A 1 92 ? 28.784 -17.229 -2.898 1.00 94.56 92 GLU A O 1
ATOM 667 N N . GLU A 1 93 ? 26.734 -17.450 -3.741 1.00 90.25 93 GLU A N 1
ATOM 668 C CA . GLU A 1 93 ? 27.183 -18.253 -4.878 1.00 90.25 93 GLU A CA 1
ATOM 669 C C . GLU A 1 93 ? 28.025 -17.450 -5.878 1.00 90.25 93 GLU A C 1
ATOM 671 O O . GLU A 1 93 ? 29.031 -17.955 -6.392 1.00 90.25 93 GLU A O 1
ATOM 676 N N . VAL A 1 94 ? 27.661 -16.189 -6.119 1.00 92.19 94 VAL A N 1
ATOM 677 C CA . VAL A 1 94 ? 28.493 -15.245 -6.875 1.00 92.19 94 VAL A CA 1
ATOM 678 C C . VAL A 1 94 ? 29.812 -15.020 -6.137 1.00 92.19 94 VAL A C 1
ATOM 680 O O . VAL A 1 94 ? 30.881 -15.149 -6.730 1.00 92.19 94 VAL A O 1
ATOM 683 N N . TRP A 1 95 ? 29.777 -14.782 -4.826 1.00 95.19 95 TRP A N 1
ATOM 684 C CA . TRP A 1 95 ? 30.976 -14.592 -4.016 1.00 95.19 95 TRP A CA 1
ATOM 685 C C . TRP A 1 95 ? 31.910 -15.803 -4.041 1.00 95.19 95 TRP A C 1
ATOM 687 O O . TRP A 1 95 ? 33.112 -15.632 -4.213 1.00 95.19 95 TRP A O 1
ATOM 697 N N . LYS A 1 96 ? 31.396 -17.033 -3.951 1.00 92.69 96 LYS A N 1
ATOM 698 C CA . LYS A 1 96 ? 32.214 -18.253 -4.062 1.00 92.69 96 LYS A CA 1
ATOM 699 C C . LYS A 1 96 ? 33.000 -18.315 -5.372 1.00 92.69 96 LYS A C 1
ATOM 701 O O . LYS A 1 96 ? 34.117 -18.830 -5.368 1.00 92.69 96 LYS A O 1
ATOM 706 N N . ARG A 1 97 ? 32.443 -17.769 -6.457 1.00 90.50 97 ARG A N 1
ATOM 707 C CA . ARG A 1 97 ? 33.103 -17.660 -7.767 1.00 90.50 97 ARG A CA 1
ATOM 708 C C . ARG A 1 97 ? 34.083 -16.485 -7.812 1.00 90.50 97 ARG A C 1
ATOM 710 O O . ARG A 1 97 ? 35.174 -16.628 -8.353 1.00 90.50 97 ARG A O 1
ATOM 717 N N . LEU A 1 98 ? 33.738 -15.349 -7.205 1.00 92.31 98 LEU A N 1
ATOM 718 C CA . LEU A 1 98 ? 34.580 -14.147 -7.201 1.00 92.31 98 LEU A CA 1
ATOM 719 C C . LEU A 1 98 ? 35.761 -14.214 -6.221 1.00 92.31 98 LEU A C 1
ATOM 721 O O . LEU A 1 98 ? 36.808 -13.653 -6.515 1.00 92.31 98 LEU A O 1
ATOM 725 N N . LYS A 1 99 ? 35.643 -14.910 -5.085 1.00 91.25 99 LYS A N 1
ATOM 726 C CA . LYS A 1 99 ? 36.648 -14.894 -4.002 1.00 91.25 99 LYS A CA 1
ATOM 727 C C . LYS A 1 99 ? 37.997 -15.519 -4.358 1.00 91.25 99 LYS A C 1
ATOM 729 O O . LYS A 1 99 ? 38.965 -15.326 -3.633 1.00 91.25 99 LYS A O 1
ATOM 734 N N . THR A 1 100 ? 38.045 -16.304 -5.433 1.00 88.12 100 THR A N 1
ATOM 735 C CA . THR A 1 100 ? 39.285 -16.895 -5.964 1.00 88.12 100 THR A CA 1
ATOM 736 C C . THR A 1 100 ? 39.980 -15.981 -6.972 1.00 88.12 100 THR A C 1
ATOM 738 O O . THR A 1 100 ? 41.117 -16.248 -7.351 1.00 88.12 100 THR A O 1
ATOM 741 N N . ARG A 1 101 ? 39.316 -14.898 -7.392 1.00 90.56 101 ARG A N 1
ATOM 742 C CA . ARG A 1 101 ? 39.852 -13.913 -8.325 1.00 90.56 101 ARG A CA 1
ATOM 743 C C . ARG A 1 101 ? 40.582 -12.810 -7.571 1.00 90.56 101 ARG A C 1
ATOM 745 O O . ARG A 1 101 ? 40.170 -12.371 -6.499 1.00 90.56 101 ARG A O 1
ATOM 752 N N . ASP A 1 102 ? 41.648 -12.309 -8.172 1.00 90.88 102 ASP A N 1
ATOM 753 C CA . ASP A 1 102 ? 42.384 -11.144 -7.690 1.00 90.88 102 ASP A CA 1
ATOM 754 C C . ASP A 1 102 ? 41.773 -9.820 -8.175 1.00 90.88 102 ASP A C 1
ATOM 756 O O . ASP A 1 102 ? 42.034 -8.773 -7.584 1.00 90.88 102 ASP A O 1
ATOM 760 N N . ASP A 1 103 ? 40.911 -9.856 -9.189 1.00 93.69 103 ASP A N 1
ATOM 761 C CA . ASP A 1 103 ? 40.422 -8.676 -9.895 1.00 93.69 103 ASP A CA 1
ATOM 762 C C . ASP A 1 103 ? 38.947 -8.317 -9.642 1.00 93.69 103 ASP A C 1
ATOM 764 O O . ASP A 1 103 ? 38.437 -7.377 -10.257 1.00 93.69 103 ASP A O 1
ATOM 768 N N . ALA A 1 104 ? 38.277 -9.009 -8.715 1.00 95.69 104 ALA A N 1
ATOM 769 C CA . ALA A 1 104 ? 36.903 -8.731 -8.300 1.00 95.69 104 ALA A CA 1
ATOM 770 C C . ALA A 1 104 ? 36.687 -8.942 -6.790 1.00 95.69 104 ALA A C 1
ATOM 772 O O . ALA A 1 104 ? 37.426 -9.682 -6.144 1.00 95.69 104 ALA A O 1
ATOM 773 N N . THR A 1 105 ? 35.678 -8.289 -6.207 1.00 95.88 105 THR A N 1
ATOM 774 C CA . THR A 1 105 ? 35.273 -8.486 -4.805 1.00 95.88 105 THR A CA 1
ATOM 775 C C . THR A 1 105 ? 33.800 -8.141 -4.578 1.00 95.88 105 THR A C 1
ATOM 777 O O . THR A 1 105 ? 33.189 -7.427 -5.371 1.00 95.88 105 THR A O 1
ATOM 780 N N . VAL A 1 106 ? 33.243 -8.612 -3.461 1.00 96.56 106 VAL A N 1
ATOM 781 C CA . VAL A 1 106 ? 31.930 -8.201 -2.939 1.00 96.56 106 VAL A CA 1
ATOM 782 C C . VAL A 1 106 ? 32.131 -7.319 -1.703 1.00 96.56 106 VAL A C 1
ATOM 784 O O . VAL A 1 106 ? 33.077 -7.526 -0.943 1.00 96.56 106 VAL A O 1
ATOM 787 N N . LEU A 1 107 ? 31.247 -6.346 -1.502 1.00 95.25 107 LEU A N 1
ATOM 788 C CA . LEU A 1 107 ? 31.057 -5.624 -0.249 1.00 95.25 107 LEU A CA 1
ATOM 789 C C . LEU A 1 107 ? 29.552 -5.524 0.034 1.00 95.25 107 LEU A C 1
ATOM 791 O O . LEU A 1 107 ? 28.851 -4.719 -0.576 1.00 95.25 107 LEU A O 1
ATOM 795 N N . ALA A 1 108 ? 29.058 -6.336 0.968 1.00 96.50 108 ALA A N 1
ATOM 796 C CA . ALA A 1 108 ? 27.680 -6.269 1.444 1.00 96.50 108 ALA A CA 1
ATOM 797 C C . ALA A 1 108 ? 27.574 -5.233 2.571 1.00 96.50 108 ALA A C 1
ATOM 799 O O . ALA A 1 108 ? 27.872 -5.505 3.740 1.00 96.50 108 ALA A O 1
ATOM 800 N N . LEU A 1 109 ? 27.159 -4.025 2.210 1.00 96.44 109 LEU A N 1
ATOM 801 C CA . LEU A 1 109 ? 27.094 -2.859 3.074 1.00 96.44 109 LEU A CA 1
ATOM 802 C C . LEU A 1 109 ? 25.728 -2.743 3.762 1.00 96.44 109 LEU A C 1
ATOM 804 O O . LEU A 1 109 ? 24.726 -2.341 3.166 1.00 96.44 109 LEU A O 1
ATOM 808 N N . CYS A 1 110 ? 25.703 -3.063 5.053 1.00 94.88 110 CYS A N 1
ATOM 809 C CA . CYS A 1 110 ? 24.535 -2.870 5.893 1.00 94.88 110 CYS A CA 1
ATOM 810 C C . CYS A 1 110 ? 24.290 -1.372 6.087 1.00 94.88 110 CYS A C 1
ATOM 812 O O . CYS A 1 110 ? 25.123 -0.652 6.637 1.00 94.88 110 CYS A O 1
ATOM 814 N N . THR A 1 111 ? 23.124 -0.914 5.657 1.00 88.94 111 THR A N 1
ATOM 815 C CA . THR A 1 111 ? 22.642 0.460 5.770 1.00 88.94 111 THR A CA 1
ATOM 816 C C . THR A 1 111 ? 21.252 0.451 6.394 1.00 88.94 111 THR A C 1
ATOM 818 O O . THR A 1 111 ? 20.559 -0.562 6.392 1.00 88.94 111 THR A O 1
ATOM 821 N N . SER A 1 112 ? 20.788 1.590 6.905 1.00 81.88 112 SER A N 1
ATOM 822 C CA . SER A 1 112 ? 19.444 1.710 7.488 1.00 81.88 112 SER A CA 1
ATOM 823 C C . SER A 1 112 ? 19.185 0.727 8.637 1.00 81.88 112 SER A C 1
ATOM 825 O O . SER A 1 112 ? 18.048 0.308 8.872 1.00 81.88 112 SER A O 1
ATOM 827 N N . ASP A 1 113 ? 20.225 0.379 9.391 1.00 85.81 113 ASP A N 1
ATOM 828 C CA . ASP A 1 113 ? 20.121 -0.517 10.534 1.00 85.81 113 ASP A CA 1
ATOM 829 C C . ASP A 1 113 ? 20.878 -0.004 11.756 1.00 85.81 113 ASP A C 1
ATOM 831 O O . ASP A 1 113 ? 21.635 0.959 11.678 1.00 85.81 113 ASP A O 1
ATOM 835 N N . GLU A 1 114 ? 20.618 -0.628 12.899 1.00 89.56 114 GLU A N 1
ATOM 836 C CA . GLU A 1 114 ? 21.368 -0.399 14.128 1.00 89.56 114 GLU A CA 1
ATOM 837 C C . GLU A 1 114 ? 22.621 -1.277 14.136 1.00 89.56 114 GLU A C 1
ATOM 839 O O . GLU A 1 114 ? 22.569 -2.458 13.779 1.00 89.56 114 GLU A O 1
ATOM 844 N N . ARG A 1 115 ? 23.740 -0.718 14.607 1.00 90.00 115 ARG A N 1
ATOM 845 C CA . ARG A 1 115 ? 25.029 -1.416 14.653 1.00 90.00 115 ARG A CA 1
ATOM 846 C C . ARG A 1 115 ? 24.956 -2.758 15.378 1.00 90.00 115 ARG A C 1
ATOM 848 O O . ARG A 1 115 ? 25.496 -3.744 14.894 1.00 90.00 115 ARG A O 1
ATOM 855 N N . GLU A 1 116 ? 24.266 -2.803 16.512 1.00 91.12 116 GLU A N 1
ATOM 856 C CA . GLU A 1 116 ? 24.102 -4.022 17.308 1.00 91.12 116 GLU A CA 1
ATOM 857 C C . GLU A 1 116 ? 23.406 -5.142 16.516 1.00 91.12 116 GLU A C 1
ATOM 859 O O . GLU A 1 116 ? 23.842 -6.293 16.543 1.00 91.12 116 GLU A O 1
ATOM 864 N N . LYS A 1 117 ? 22.359 -4.802 15.751 1.00 89.19 117 LYS A N 1
ATOM 865 C CA . LYS A 1 117 ? 21.624 -5.762 14.914 1.00 89.19 117 LYS A CA 1
ATOM 866 C C . LYS A 1 117 ? 22.507 -6.312 13.803 1.00 89.19 117 LYS A C 1
ATOM 868 O O . LYS A 1 117 ? 22.492 -7.517 13.565 1.00 89.19 117 LYS A O 1
ATOM 873 N N . PHE A 1 118 ? 23.304 -5.448 13.177 1.00 94.38 118 PHE A N 1
ATOM 874 C CA . PHE A 1 118 ? 24.299 -5.854 12.189 1.00 94.38 118 PHE A CA 1
ATOM 875 C C . PHE A 1 118 ? 25.332 -6.827 12.775 1.00 94.38 118 PHE A C 1
ATOM 877 O O . PHE A 1 118 ? 25.528 -7.900 12.213 1.00 94.38 118 PHE A O 1
ATOM 884 N N . GLU A 1 119 ? 25.946 -6.508 13.918 1.00 92.94 119 GLU A N 1
ATOM 885 C CA . GLU A 1 119 ? 26.952 -7.380 14.551 1.00 92.94 119 GLU A CA 1
ATOM 886 C C . GLU A 1 119 ? 26.380 -8.744 14.933 1.00 92.94 119 GLU A C 1
ATOM 888 O O . GLU A 1 119 ? 26.992 -9.787 14.678 1.00 92.94 119 GLU A O 1
ATOM 893 N N . LYS A 1 120 ? 25.170 -8.745 15.503 1.00 91.81 120 LYS A N 1
ATOM 894 C CA . LYS A 1 120 ? 24.458 -9.976 15.833 1.00 91.81 120 LYS A CA 1
ATOM 895 C C . LYS A 1 120 ? 24.202 -10.814 14.584 1.00 91.81 120 LYS A C 1
ATOM 897 O O . LYS A 1 120 ? 24.478 -12.010 14.594 1.00 91.81 120 LYS A O 1
ATOM 902 N N . TRP A 1 121 ? 23.729 -10.190 13.506 1.00 92.50 121 TRP A N 1
ATOM 903 C CA . TRP A 1 121 ? 23.471 -10.872 12.241 1.00 92.50 121 TRP A CA 1
ATOM 904 C C . TRP A 1 121 ? 24.744 -11.470 11.643 1.00 92.50 121 TRP A C 1
ATOM 906 O O . TRP A 1 121 ? 24.772 -12.649 11.307 1.00 92.50 121 TRP A O 1
ATOM 916 N N . VAL A 1 122 ? 25.818 -10.686 11.536 1.00 92.31 122 VAL A N 1
ATOM 917 C CA . VAL A 1 122 ? 27.088 -11.181 10.990 1.00 92.31 122 VAL A CA 1
ATOM 918 C C . VAL A 1 122 ? 27.605 -12.351 11.825 1.00 92.31 122 VAL A C 1
ATOM 920 O O . VAL A 1 122 ? 28.030 -13.354 11.263 1.00 92.31 122 VAL A O 1
ATOM 923 N N . THR A 1 123 ? 27.495 -12.278 13.153 1.00 92.25 123 THR A N 1
ATOM 924 C CA . THR A 1 123 ? 27.899 -13.371 14.048 1.00 92.25 123 THR A CA 1
ATOM 925 C C . THR A 1 123 ? 27.053 -14.633 13.858 1.00 92.25 123 THR A C 1
ATOM 927 O O . THR A 1 123 ? 27.604 -15.731 13.846 1.00 92.25 123 THR A O 1
ATOM 930 N N . GLU A 1 124 ? 25.735 -14.491 13.697 1.00 91.56 124 GLU A N 1
ATOM 931 C CA . GLU A 1 124 ? 24.786 -15.602 13.530 1.00 91.56 124 GLU A CA 1
ATOM 932 C C . GLU A 1 124 ? 24.925 -16.295 12.163 1.00 91.56 124 GLU A C 1
ATOM 934 O O . GLU A 1 124 ? 24.777 -17.511 12.071 1.00 91.56 124 GLU A O 1
ATOM 939 N N . TYR A 1 125 ? 25.243 -15.542 11.105 1.00 91.00 125 TYR A N 1
ATOM 940 C CA . TYR A 1 125 ? 25.249 -16.042 9.723 1.00 91.00 125 TYR A CA 1
ATOM 941 C C . TYR A 1 125 ? 26.644 -16.204 9.102 1.00 91.00 125 TYR A C 1
ATOM 943 O O . TYR A 1 125 ? 26.731 -16.582 7.931 1.00 91.00 125 TYR A O 1
ATOM 951 N N . LYS A 1 126 ? 27.727 -15.975 9.857 1.00 88.00 126 LYS A N 1
ATOM 952 C CA . LYS A 1 126 ? 29.121 -16.050 9.365 1.00 88.00 126 LYS A CA 1
ATOM 953 C C . LYS A 1 126 ? 29.484 -17.369 8.674 1.00 88.00 126 LYS A C 1
ATOM 955 O O . LYS A 1 126 ? 30.277 -17.362 7.740 1.00 88.00 126 LYS A O 1
ATOM 960 N N . ASP A 1 127 ? 28.897 -18.485 9.110 1.00 87.75 127 ASP A N 1
ATOM 961 C CA . ASP A 1 127 ? 29.191 -19.814 8.556 1.00 87.75 127 ASP A CA 1
ATOM 962 C C . ASP A 1 127 ? 28.366 -20.105 7.289 1.00 87.75 127 ASP A C 1
ATOM 964 O O . ASP A 1 127 ? 28.692 -21.002 6.514 1.00 87.75 127 ASP A O 1
ATOM 968 N N . LYS A 1 128 ? 27.292 -19.335 7.062 1.00 90.56 128 LYS A N 1
ATOM 969 C CA . LYS A 1 128 ? 26.386 -19.484 5.916 1.00 90.56 128 LYS A CA 1
ATOM 970 C C . LYS A 1 128 ? 26.728 -18.535 4.769 1.00 90.56 128 LYS A C 1
ATOM 972 O O . LYS A 1 128 ? 26.600 -18.919 3.610 1.00 90.56 128 LYS A O 1
ATOM 977 N N . TYR A 1 129 ? 27.122 -17.307 5.092 1.00 95.19 129 TYR A N 1
ATOM 978 C CA . TYR A 1 129 ? 27.401 -16.248 4.127 1.00 95.19 129 TYR A CA 1
ATOM 979 C C . TYR A 1 129 ? 28.777 -15.658 4.410 1.00 95.19 129 TYR A C 1
ATOM 981 O O . TYR A 1 129 ? 28.994 -15.027 5.446 1.00 95.19 129 TYR A O 1
ATOM 989 N N . THR A 1 130 ? 29.701 -15.883 3.481 1.00 94.94 130 THR A N 1
ATOM 990 C CA . THR A 1 130 ? 31.137 -15.651 3.653 1.00 94.94 130 THR A CA 1
ATOM 991 C C . THR A 1 130 ? 31.645 -14.433 2.888 1.00 94.94 130 THR A C 1
ATOM 993 O O . THR A 1 130 ? 32.848 -14.157 2.911 1.00 94.94 130 THR A O 1
ATOM 996 N N . PHE A 1 131 ? 30.764 -13.706 2.192 1.00 95.19 131 PHE A N 1
ATOM 997 C CA . PHE A 1 131 ? 31.125 -12.464 1.511 1.00 95.19 131 PHE A CA 1
ATOM 998 C C . PHE A 1 131 ? 31.527 -11.350 2.492 1.00 95.19 131 PHE A C 1
ATOM 1000 O O . PHE A 1 131 ? 31.052 -11.324 3.630 1.00 95.19 131 PHE A O 1
ATOM 1007 N N . PRO A 1 132 ? 32.399 -10.408 2.083 1.00 94.00 132 PRO A N 1
ATOM 1008 C CA . PRO A 1 132 ? 32.837 -9.322 2.950 1.00 94.00 132 PRO A CA 1
ATOM 1009 C C . PRO A 1 132 ? 31.683 -8.385 3.318 1.00 94.00 132 PRO A C 1
ATOM 1011 O O . PRO A 1 132 ? 30.967 -7.888 2.447 1.00 94.00 132 PRO A O 1
ATOM 1014 N N . TYR A 1 133 ? 31.542 -8.103 4.612 1.00 94.88 133 TYR A N 1
ATOM 1015 C CA . TYR A 1 133 ? 30.543 -7.180 5.147 1.00 94.88 133 TYR A CA 1
ATOM 1016 C C . TYR A 1 133 ? 31.142 -5.812 5.474 1.00 94.88 133 TYR A C 1
ATOM 1018 O O . TYR A 1 133 ? 32.296 -5.705 5.893 1.00 94.88 133 TYR A O 1
ATOM 1026 N N . GLY A 1 134 ? 30.310 -4.780 5.372 1.00 93.94 134 GLY A N 1
ATOM 1027 C CA . GLY A 1 134 ? 30.566 -3.462 5.945 1.00 93.94 134 GLY A CA 1
ATOM 1028 C C . GLY A 1 134 ? 29.311 -2.910 6.611 1.00 93.94 134 GLY A C 1
ATOM 1029 O O . GLY A 1 134 ? 28.198 -3.309 6.276 1.00 93.94 134 GLY A O 1
ATOM 1030 N N . TYR A 1 135 ? 29.486 -1.982 7.541 1.00 95.38 135 TYR A N 1
ATOM 1031 C CA . TYR A 1 135 ? 28.412 -1.233 8.179 1.00 95.38 135 TYR A CA 1
ATOM 1032 C C . TYR A 1 135 ? 28.569 0.255 7.886 1.00 95.38 135 TYR A C 1
ATOM 1034 O O . TYR A 1 135 ? 29.648 0.827 8.044 1.00 95.38 135 TYR A O 1
ATOM 1042 N N . ASP A 1 136 ? 27.477 0.875 7.457 1.00 94.06 136 ASP A N 1
ATOM 1043 C CA . ASP A 1 136 ? 27.393 2.315 7.259 1.00 94.06 136 ASP A CA 1
ATOM 1044 C C . ASP A 1 136 ? 27.416 3.021 8.629 1.00 94.06 136 ASP A C 1
ATOM 1046 O O . ASP A 1 136 ? 26.477 2.835 9.410 1.00 94.06 136 ASP A O 1
ATOM 1050 N N . PRO A 1 137 ? 28.443 3.832 8.956 1.00 86.38 137 PRO A N 1
ATOM 1051 C CA . PRO A 1 137 ? 28.573 4.449 10.277 1.00 86.38 137 PRO A CA 1
ATOM 1052 C C . PRO A 1 137 ? 27.400 5.373 10.640 1.00 86.38 137 PRO A C 1
ATOM 1054 O O . PRO A 1 137 ? 27.141 5.580 11.824 1.00 86.38 137 PRO A O 1
ATOM 1057 N N . ALA A 1 138 ? 26.656 5.882 9.653 1.00 85.12 138 ALA A N 1
ATOM 1058 C CA . ALA A 1 138 ? 25.449 6.678 9.877 1.00 85.12 138 ALA A CA 1
ATOM 1059 C C . ALA A 1 138 ? 24.214 5.837 10.266 1.00 85.12 138 ALA A C 1
ATOM 1061 O O . ALA A 1 138 ? 23.189 6.382 10.685 1.00 85.12 138 ALA A O 1
ATOM 1062 N N . GLY A 1 139 ? 24.273 4.508 10.128 1.00 86.62 139 GLY A N 1
ATOM 1063 C CA . GLY A 1 139 ? 23.196 3.589 10.492 1.00 86.62 139 GLY A CA 1
ATOM 1064 C C . GLY A 1 139 ? 21.862 3.933 9.823 1.00 86.62 139 GLY A C 1
ATOM 1065 O O . GLY A 1 139 ? 21.682 3.734 8.619 1.00 86.62 139 GLY A O 1
ATOM 1066 N N . ARG A 1 140 ? 20.903 4.431 10.617 1.00 81.75 140 ARG A N 1
ATOM 1067 C CA . ARG A 1 140 ? 19.540 4.799 10.182 1.00 81.75 140 ARG A CA 1
ATOM 1068 C C . ARG A 1 140 ? 19.351 6.260 9.801 1.00 81.75 140 ARG A C 1
ATOM 1070 O O . ARG A 1 140 ? 18.262 6.613 9.346 1.00 81.75 140 ARG A O 1
ATOM 1077 N N . ASP A 1 141 ? 20.360 7.101 9.976 1.00 79.81 141 ASP A N 1
ATOM 1078 C CA . ASP A 1 141 ? 20.217 8.522 9.700 1.00 79.81 141 ASP A CA 1
ATOM 1079 C C . ASP A 1 141 ? 20.141 8.789 8.188 1.00 79.81 141 ASP A C 1
ATOM 1081 O O . ASP A 1 141 ? 21.125 8.718 7.456 1.00 79.81 141 ASP A O 1
ATOM 1085 N N . ASN A 1 142 ? 18.945 9.124 7.701 1.00 73.06 142 ASN A N 1
ATOM 1086 C CA . ASN A 1 142 ? 18.725 9.453 6.295 1.00 73.06 142 ASN A CA 1
ATOM 1087 C C . ASN A 1 142 ? 19.476 10.717 5.847 1.00 73.06 142 ASN A C 1
ATOM 1089 O O . ASN A 1 142 ? 19.715 10.862 4.648 1.00 73.06 142 ASN A O 1
ATOM 1093 N N . ALA A 1 143 ? 19.845 11.616 6.763 1.00 70.81 143 ALA A N 1
ATOM 1094 C CA . ALA A 1 143 ? 20.584 12.829 6.425 1.00 70.81 143 ALA A CA 1
ATOM 1095 C C . ALA A 1 143 ? 22.053 12.545 6.087 1.00 70.81 143 ALA A C 1
ATOM 1097 O O . ALA A 1 143 ? 22.662 13.315 5.352 1.00 70.81 143 ALA A O 1
ATOM 1098 N N . THR A 1 144 ? 22.615 11.443 6.594 1.00 78.69 144 THR A N 1
ATOM 1099 C CA . THR A 1 144 ? 24.062 11.189 6.521 1.00 78.69 144 THR A CA 1
ATOM 1100 C C . THR A 1 144 ? 24.439 9.806 5.985 1.00 78.69 144 THR A C 1
ATOM 1102 O O . THR A 1 144 ? 25.582 9.617 5.576 1.00 78.69 144 THR A O 1
ATOM 1105 N N . LYS A 1 145 ? 23.498 8.852 5.888 1.00 86.12 145 LYS A N 1
ATOM 1106 C CA . LYS A 1 145 ? 23.781 7.501 5.371 1.00 86.12 145 LYS A CA 1
ATOM 1107 C C . LYS A 1 145 ? 24.261 7.495 3.925 1.00 86.12 145 LYS A C 1
ATOM 1109 O O . LYS A 1 145 ? 23.700 8.184 3.065 1.00 86.12 145 LYS A O 1
ATOM 1114 N N . LEU A 1 146 ? 25.268 6.669 3.658 1.00 90.81 146 LEU A N 1
ATOM 1115 C CA . LEU A 1 146 ? 25.986 6.592 2.386 1.00 90.81 146 LEU A CA 1
ATOM 1116 C C . LEU A 1 146 ? 25.050 6.175 1.252 1.00 90.81 146 LEU A C 1
ATOM 1118 O O . LEU A 1 146 ? 25.044 6.799 0.193 1.00 90.81 146 LEU A O 1
ATOM 1122 N N . SER A 1 147 ? 24.208 5.166 1.505 1.00 87.38 147 SER A N 1
ATOM 1123 C CA . SER A 1 147 ? 23.264 4.622 0.520 1.00 87.38 147 SER A CA 1
ATOM 1124 C C . SER A 1 147 ? 22.405 5.718 -0.115 1.00 87.38 147 SER A C 1
ATOM 1126 O O . SER A 1 147 ? 22.328 5.825 -1.335 1.00 87.38 147 SER A O 1
ATOM 1128 N N . ARG A 1 148 ? 21.822 6.604 0.695 1.00 83.88 148 ARG A N 1
ATOM 1129 C CA . ARG A 1 148 ? 20.989 7.705 0.202 1.00 83.88 148 ARG A CA 1
ATOM 1130 C C . ARG A 1 148 ? 21.818 8.867 -0.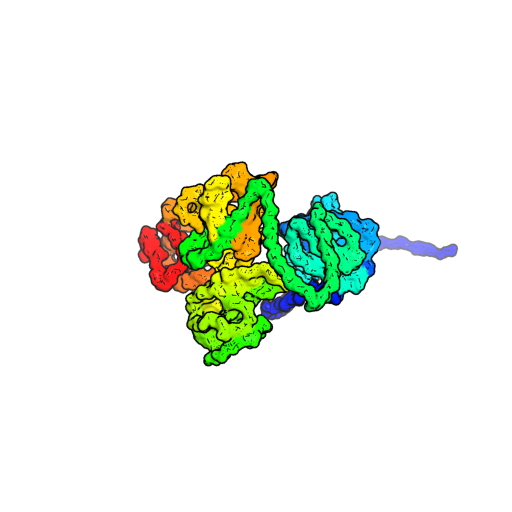343 1.00 83.88 148 ARG A C 1
ATOM 1132 O O . ARG A 1 148 ? 21.491 9.376 -1.408 1.00 83.88 148 ARG A O 1
ATOM 1139 N N . ASN A 1 149 ? 22.844 9.306 0.385 1.00 83.19 149 ASN A N 1
ATOM 1140 C CA . ASN A 1 149 ? 23.489 10.599 0.125 1.00 83.19 149 ASN A CA 1
ATOM 1141 C C . ASN A 1 149 ? 24.642 10.537 -0.882 1.00 83.19 149 ASN A C 1
ATOM 1143 O O . ASN A 1 149 ? 24.943 11.550 -1.501 1.00 83.19 149 ASN A O 1
ATOM 1147 N N . LEU A 1 150 ? 25.270 9.375 -1.071 1.00 85.31 150 LEU A N 1
ATOM 1148 C CA . LEU A 1 150 ? 26.306 9.191 -2.092 1.00 85.31 150 LEU A CA 1
ATOM 1149 C C . LEU A 1 150 ? 25.797 8.414 -3.301 1.00 85.31 150 LEU A C 1
ATOM 1151 O O . LEU A 1 150 ? 26.232 8.679 -4.415 1.00 85.31 150 LEU A O 1
ATOM 1155 N N . PHE A 1 151 ? 24.879 7.469 -3.085 1.00 88.00 151 PHE A N 1
ATOM 1156 C CA . PHE A 1 151 ? 24.446 6.546 -4.134 1.00 88.00 151 PHE A CA 1
ATOM 1157 C C . PHE A 1 151 ? 23.030 6.803 -4.649 1.00 88.00 151 PHE A C 1
ATOM 1159 O O . PHE A 1 151 ? 22.642 6.191 -5.640 1.00 88.00 151 PHE A O 1
ATOM 1166 N N . GLY A 1 152 ? 22.252 7.677 -3.998 1.00 82.44 152 GLY A N 1
ATOM 1167 C CA . GLY A 1 152 ? 20.860 7.952 -4.367 1.00 82.44 152 GLY A CA 1
ATOM 1168 C C . GLY A 1 152 ? 19.912 6.765 -4.153 1.00 82.44 152 GLY A C 1
ATOM 1169 O O . GLY A 1 152 ? 18.859 6.678 -4.783 1.00 82.44 152 GLY A O 1
ATOM 1170 N N . VAL A 1 153 ? 20.277 5.823 -3.277 1.00 80.06 153 VAL A N 1
ATOM 1171 C CA . VAL A 1 153 ? 19.488 4.623 -2.980 1.00 80.06 153 VAL A CA 1
ATOM 1172 C C . VAL A 1 153 ? 18.256 4.997 -2.163 1.00 80.06 153 VAL A C 1
ATOM 1174 O O . VAL A 1 153 ? 18.345 5.500 -1.039 1.00 80.06 153 VAL A O 1
ATOM 1177 N N . THR A 1 154 ? 17.086 4.701 -2.722 1.00 69.62 154 THR A N 1
ATOM 1178 C CA . THR A 1 154 ? 15.776 4.925 -2.093 1.00 69.62 154 THR A CA 1
ATOM 1179 C C . THR A 1 154 ? 15.100 3.631 -1.633 1.00 69.62 154 THR A C 1
ATOM 1181 O O . THR A 1 154 ? 14.145 3.695 -0.861 1.00 69.62 154 THR A O 1
ATOM 1184 N N . GLY A 1 155 ? 15.621 2.463 -2.031 1.00 63.62 155 GLY A N 1
ATOM 1185 C CA . GLY A 1 155 ? 15.127 1.144 -1.631 1.00 63.62 155 GLY A CA 1
ATOM 1186 C C . GLY A 1 155 ? 16.238 0.092 -1.589 1.00 63.62 155 GLY A C 1
ATOM 1187 O O . GLY A 1 155 ? 17.215 0.188 -2.324 1.00 63.62 155 GLY A O 1
ATOM 1188 N N . ILE A 1 156 ? 16.095 -0.905 -0.715 1.00 70.00 156 ILE A N 1
ATOM 1189 C CA . ILE A 1 156 ? 17.040 -2.023 -0.562 1.00 70.00 156 ILE A CA 1
ATOM 1190 C C . ILE A 1 156 ? 16.329 -3.375 -0.809 1.00 70.00 156 ILE A C 1
ATOM 1192 O O . ILE A 1 156 ? 15.141 -3.483 -0.488 1.00 70.00 156 ILE A O 1
ATOM 1196 N N . PRO A 1 157 ? 17.010 -4.405 -1.352 1.00 78.56 157 PRO A N 1
ATOM 1197 C CA . PRO A 1 157 ? 18.413 -4.395 -1.752 1.00 78.56 157 PRO A CA 1
ATOM 1198 C C . PRO A 1 157 ? 18.627 -3.531 -2.994 1.00 78.56 157 PRO A C 1
ATOM 1200 O O . PRO A 1 157 ? 17.765 -3.473 -3.868 1.00 78.56 157 PRO A O 1
ATOM 1203 N N . THR A 1 158 ? 19.757 -2.836 -3.047 1.00 82.81 158 THR A N 1
ATOM 1204 C CA . THR A 1 158 ? 20.250 -2.225 -4.284 1.00 82.81 158 THR A CA 1
ATOM 1205 C C . THR A 1 158 ? 21.712 -2.601 -4.431 1.00 82.81 158 THR A C 1
ATOM 1207 O O . THR A 1 158 ? 22.513 -2.299 -3.546 1.00 82.81 158 THR A O 1
ATOM 1210 N N . THR A 1 159 ? 22.051 -3.245 -5.541 1.00 93.50 159 THR A N 1
ATOM 1211 C CA . THR A 1 159 ? 23.396 -3.736 -5.830 1.00 93.50 159 THR A CA 1
ATOM 1212 C C . THR A 1 159 ? 24.011 -2.924 -6.963 1.00 93.50 159 THR A C 1
ATOM 1214 O O . THR A 1 159 ? 23.430 -2.812 -8.039 1.00 93.50 159 THR A O 1
ATOM 1217 N N . PHE A 1 160 ? 25.204 -2.384 -6.751 1.00 95.94 160 PHE A N 1
ATOM 1218 C CA . PHE A 1 160 ? 26.006 -1.752 -7.793 1.00 95.94 160 PHE A CA 1
ATOM 1219 C C . PHE A 1 160 ? 27.122 -2.691 -8.230 1.00 95.94 160 PHE A C 1
ATOM 1221 O O . PHE A 1 160 ? 27.797 -3.287 -7.391 1.00 95.94 160 PHE A O 1
ATOM 1228 N N . VAL A 1 161 ? 27.363 -2.770 -9.536 1.00 97.38 161 VAL A N 1
ATOM 1229 C CA . VAL A 1 161 ? 28.623 -3.295 -10.071 1.00 97.38 161 VAL A CA 1
ATOM 1230 C C . VAL A 1 161 ? 29.474 -2.104 -10.468 1.00 97.38 161 VAL A C 1
ATOM 1232 O O . VAL A 1 161 ? 29.057 -1.293 -11.291 1.00 97.38 161 VAL A O 1
ATOM 1235 N N . ILE A 1 162 ? 30.650 -1.980 -9.863 1.00 96.75 162 ILE A N 1
ATOM 1236 C CA . ILE A 1 162 ? 31.573 -0.861 -10.053 1.00 96.75 162 ILE A CA 1
ATOM 1237 C C . ILE A 1 162 ? 32.828 -1.393 -10.742 1.00 96.75 162 ILE A C 1
ATOM 1239 O O . ILE A 1 162 ? 33.387 -2.404 -10.321 1.00 96.75 162 ILE A O 1
ATOM 1243 N N . GLY A 1 163 ? 33.251 -0.738 -11.818 1.00 95.50 163 GLY A N 1
ATOM 1244 C CA . GLY A 1 163 ? 34.411 -1.119 -12.615 1.00 95.50 163 GLY A CA 1
ATOM 1245 C C . GLY A 1 163 ? 35.740 -0.853 -11.908 1.00 95.50 163 GLY A C 1
ATOM 1246 O O . GLY A 1 163 ? 35.809 -0.137 -10.906 1.00 95.50 163 GLY A O 1
ATOM 1247 N N . LYS A 1 164 ? 36.829 -1.397 -12.471 1.00 94.38 164 LYS A N 1
ATOM 1248 C CA . LYS A 1 164 ? 38.204 -1.218 -11.955 1.00 94.38 164 LYS A CA 1
ATOM 1249 C C . LYS A 1 164 ? 38.632 0.256 -11.897 1.00 94.38 164 LYS A C 1
ATOM 1251 O O . LYS A 1 164 ? 39.470 0.619 -11.074 1.00 94.38 164 LYS A O 1
ATOM 1256 N N . ASP A 1 165 ? 38.038 1.091 -12.747 1.00 91.62 165 ASP A N 1
ATOM 1257 C CA . ASP A 1 165 ? 38.223 2.543 -12.830 1.00 91.62 165 ASP A CA 1
ATOM 1258 C C . ASP A 1 165 ? 37.421 3.336 -11.777 1.00 91.62 165 ASP A C 1
ATOM 1260 O O . ASP A 1 165 ? 37.542 4.558 -11.701 1.00 91.62 165 ASP A O 1
ATOM 1264 N N . GLY A 1 166 ? 36.624 2.657 -10.944 1.00 90.19 166 GLY A N 1
ATOM 1265 C CA . GLY A 1 166 ? 35.796 3.277 -9.910 1.00 90.19 166 GLY A CA 1
ATOM 1266 C C . GLY A 1 166 ? 34.490 3.880 -10.430 1.00 90.19 166 GLY A C 1
ATOM 1267 O O . GLY A 1 166 ? 33.852 4.642 -9.699 1.00 90.19 166 GLY A O 1
ATOM 1268 N N . LYS A 1 167 ? 34.082 3.562 -11.665 1.00 93.69 167 LYS A N 1
ATOM 1269 C CA . LYS A 1 167 ? 32.805 4.004 -12.238 1.00 93.69 167 LYS A CA 1
ATOM 1270 C C . LYS A 1 167 ? 31.736 2.931 -12.128 1.00 93.69 167 LYS A C 1
ATOM 1272 O O . LYS A 1 167 ? 32.021 1.740 -12.230 1.00 93.69 167 LYS A O 1
ATOM 1277 N N . VAL A 1 168 ? 30.488 3.343 -11.944 1.00 95.12 168 VAL A N 1
ATOM 1278 C CA . VAL A 1 168 ? 29.347 2.425 -11.959 1.00 95.12 168 VAL A CA 1
ATOM 1279 C C . VAL A 1 168 ? 29.236 1.794 -13.348 1.00 95.12 168 VAL A C 1
ATOM 1281 O O . VAL A 1 168 ? 29.200 2.492 -14.357 1.00 95.12 168 VAL A O 1
ATOM 1284 N N . VAL A 1 169 ? 29.174 0.469 -13.405 1.00 92.44 169 VAL A N 1
ATOM 1285 C CA . VAL A 1 169 ? 28.887 -0.306 -14.620 1.00 92.44 169 VAL A CA 1
ATOM 1286 C C . VAL A 1 169 ? 27.391 -0.581 -14.719 1.00 92.44 169 VAL A C 1
ATOM 1288 O O . VAL A 1 169 ? 26.813 -0.449 -15.795 1.00 92.44 169 VAL A O 1
ATOM 1291 N N . ASP A 1 170 ? 26.756 -0.940 -13.601 1.00 89.06 170 ASP A N 1
ATOM 1292 C CA . ASP A 1 170 ? 25.307 -1.136 -13.526 1.00 89.06 170 ASP A CA 1
ATOM 1293 C C . ASP A 1 170 ? 24.783 -0.942 -12.093 1.00 89.06 170 ASP A C 1
ATOM 1295 O O . ASP A 1 170 ? 25.533 -1.093 -11.123 1.00 89.06 170 ASP A O 1
ATOM 1299 N N . ALA A 1 171 ? 23.489 -0.638 -11.975 1.00 83.81 171 ALA A N 1
ATOM 1300 C CA . ALA A 1 171 ? 22.776 -0.474 -10.710 1.00 83.81 171 ALA A CA 1
ATOM 1301 C C . ALA A 1 171 ? 21.478 -1.294 -10.730 1.00 83.81 171 ALA A C 1
ATOM 1303 O O . ALA A 1 171 ? 20.590 -1.083 -11.557 1.00 83.81 171 ALA A O 1
ATOM 1304 N N . ILE A 1 172 ? 21.359 -2.237 -9.802 1.00 80.50 172 ILE A N 1
ATOM 1305 C CA . ILE A 1 172 ? 20.286 -3.228 -9.745 1.00 80.50 172 ILE A CA 1
ATOM 1306 C C . ILE A 1 172 ? 19.449 -2.944 -8.506 1.00 80.50 172 ILE A C 1
ATOM 1308 O O . ILE A 1 172 ? 19.897 -3.167 -7.386 1.00 80.50 172 ILE A O 1
ATOM 1312 N N . VAL A 1 173 ? 18.227 -2.454 -8.704 1.00 75.06 173 VAL A N 1
ATOM 1313 C CA . VAL A 1 173 ? 17.280 -2.201 -7.612 1.00 75.06 173 VAL A CA 1
ATOM 1314 C C . VAL A 1 173 ? 16.370 -3.414 -7.429 1.00 75.06 173 VAL A C 1
ATOM 1316 O O . VAL A 1 173 ? 15.778 -3.919 -8.393 1.00 75.06 173 VAL A O 1
ATOM 1319 N N . GLY A 1 174 ? 16.247 -3.857 -6.180 1.00 59.38 174 GLY A N 1
ATOM 1320 C CA . GLY A 1 174 ? 15.470 -5.022 -5.778 1.00 59.38 174 GLY A CA 1
ATOM 1321 C C . GLY A 1 174 ? 16.110 -6.349 -6.186 1.00 59.38 174 GLY A C 1
ATOM 1322 O O . GLY A 1 174 ? 17.101 -6.400 -6.909 1.00 59.38 174 GLY A O 1
ATOM 1323 N N . TYR A 1 175 ? 15.499 -7.440 -5.735 1.00 71.94 175 TYR A N 1
ATOM 1324 C CA . TYR A 1 175 ? 15.930 -8.800 -6.044 1.00 71.94 175 TYR A CA 1
ATOM 1325 C C . TYR A 1 175 ? 14.716 -9.713 -6.242 1.00 71.94 175 TYR A C 1
ATOM 1327 O O . TYR A 1 175 ? 13.675 -9.525 -5.609 1.00 71.94 175 TYR A O 1
ATOM 1335 N N . SER A 1 176 ? 14.843 -10.704 -7.120 1.00 52.75 176 SER A N 1
ATOM 1336 C CA . SER A 1 176 ? 13.864 -11.774 -7.336 1.00 52.75 176 SER A CA 1
ATOM 1337 C C . SER A 1 176 ? 14.592 -13.104 -7.525 1.00 52.75 176 SER A C 1
ATOM 1339 O O . SER A 1 176 ? 15.746 -13.138 -7.934 1.00 52.75 176 SER A O 1
ATOM 1341 N N . THR A 1 177 ? 13.947 -14.224 -7.211 1.00 66.69 177 THR A N 1
ATOM 1342 C CA . THR A 1 177 ? 14.560 -15.548 -7.398 1.00 66.69 177 THR A CA 1
ATOM 1343 C C . THR A 1 177 ? 14.818 -15.819 -8.885 1.00 66.69 177 THR A C 1
ATOM 1345 O O . THR A 1 177 ? 13.916 -15.639 -9.699 1.00 66.69 177 THR A O 1
ATOM 1348 N N . GLY A 1 178 ? 16.030 -16.268 -9.229 1.00 59.97 178 GLY A N 1
ATOM 1349 C CA . GLY A 1 178 ? 16.449 -16.490 -10.622 1.00 59.97 178 GLY A CA 1
ATOM 1350 C C . GLY A 1 178 ? 16.900 -15.220 -11.353 1.00 59.97 178 GLY A C 1
ATOM 1351 O O . GLY A 1 178 ? 16.938 -15.191 -12.580 1.00 59.97 178 GLY A O 1
ATOM 1352 N N . ASP A 1 179 ? 17.193 -14.147 -10.617 1.00 65.56 179 ASP A N 1
ATOM 1353 C CA . ASP A 1 179 ? 17.718 -12.909 -11.183 1.00 65.56 179 ASP A CA 1
ATOM 1354 C C . ASP A 1 179 ? 19.175 -13.080 -11.638 1.00 65.56 179 ASP A C 1
ATOM 1356 O O . ASP A 1 179 ? 20.045 -13.376 -10.828 1.00 65.56 179 ASP A O 1
ATOM 1360 N N . HIS A 1 180 ? 19.438 -12.859 -12.929 1.00 78.25 180 HIS A N 1
ATOM 1361 C CA . HIS A 1 180 ? 20.781 -12.921 -13.526 1.00 78.25 180 HIS A CA 1
ATOM 1362 C C . HIS A 1 180 ? 21.344 -11.538 -13.896 1.00 78.25 180 HIS A C 1
ATOM 1364 O O . HIS A 1 180 ? 22.321 -11.422 -14.644 1.00 78.25 180 HIS A O 1
ATOM 1370 N N . ARG A 1 181 ? 20.713 -10.450 -13.424 1.00 86.31 181 ARG A N 1
ATOM 1371 C CA . ARG A 1 181 ? 21.171 -9.079 -13.709 1.00 86.31 181 ARG A CA 1
ATOM 1372 C C . ARG A 1 181 ? 22.564 -8.822 -13.139 1.00 86.31 181 ARG A C 1
ATOM 1374 O O . ARG A 1 181 ? 23.329 -8.087 -13.759 1.00 86.31 181 ARG A O 1
ATOM 1381 N N . LEU A 1 182 ? 22.906 -9.440 -12.006 1.00 88.69 182 LEU A N 1
ATOM 1382 C CA . LEU A 1 182 ? 24.218 -9.292 -11.376 1.00 88.69 182 LEU A CA 1
ATOM 1383 C C . LEU A 1 182 ? 25.326 -9.911 -12.238 1.00 88.69 182 LEU A C 1
ATOM 1385 O O . LEU A 1 182 ? 26.329 -9.256 -12.504 1.00 88.69 182 LEU A O 1
ATOM 1389 N N . GLU A 1 183 ? 25.128 -11.123 -12.747 1.00 92.19 183 GLU A N 1
ATOM 1390 C CA . GLU A 1 183 ? 26.053 -11.796 -13.660 1.00 92.19 183 GLU A CA 1
ATOM 1391 C C . GLU A 1 183 ? 26.186 -11.033 -14.980 1.00 92.19 183 GLU A C 1
ATOM 1393 O O . GLU A 1 183 ? 27.293 -10.843 -15.481 1.00 92.19 183 GLU A O 1
ATOM 1398 N N . ALA A 1 184 ? 25.076 -10.517 -15.519 1.00 85.00 184 ALA A N 1
ATOM 1399 C CA . ALA A 1 184 ? 25.106 -9.677 -16.713 1.00 85.00 184 ALA A CA 1
ATOM 1400 C C . ALA A 1 184 ? 25.906 -8.381 -16.485 1.00 85.00 184 ALA A C 1
ATOM 1402 O O . ALA A 1 184 ? 26.680 -7.972 -17.351 1.00 85.00 184 ALA A O 1
ATOM 1403 N N . ALA A 1 185 ? 25.752 -7.743 -15.324 1.00 90.44 185 ALA A N 1
ATOM 1404 C CA . ALA A 1 185 ? 26.502 -6.547 -14.955 1.00 90.44 185 ALA A CA 1
ATOM 1405 C C . ALA A 1 185 ? 27.994 -6.844 -14.715 1.00 90.44 185 ALA A C 1
ATOM 1407 O O . ALA A 1 185 ? 28.851 -6.095 -15.181 1.00 90.44 185 ALA A O 1
ATOM 1408 N N . LEU A 1 186 ? 28.320 -7.970 -14.074 1.00 93.94 186 LEU A N 1
ATOM 1409 C CA . LEU A 1 186 ? 29.695 -8.457 -13.924 1.00 93.94 186 LEU A CA 1
ATOM 1410 C C . LEU A 1 186 ? 30.343 -8.727 -15.284 1.00 93.94 186 LEU A C 1
ATOM 1412 O O . LEU A 1 186 ? 31.460 -8.271 -15.528 1.00 93.94 186 LEU A O 1
ATOM 1416 N N . LYS A 1 187 ? 29.613 -9.355 -16.213 1.00 92.38 187 LYS A N 1
ATOM 1417 C CA . LYS A 1 187 ? 30.082 -9.580 -17.583 1.00 92.38 187 LYS A CA 1
ATOM 1418 C C . LYS A 1 187 ? 30.373 -8.266 -18.308 1.00 92.38 187 LYS A C 1
ATOM 1420 O O . LYS A 1 187 ? 31.422 -8.145 -18.936 1.00 92.38 187 LYS A O 1
ATOM 1425 N N . LYS A 1 188 ? 29.503 -7.254 -18.178 1.00 90.94 188 LYS A N 1
ATOM 1426 C CA . LYS A 1 188 ? 29.767 -5.896 -18.701 1.00 90.94 188 LYS A CA 1
ATOM 1427 C C . LYS A 1 188 ? 31.025 -5.270 -18.087 1.00 90.94 188 LYS A C 1
ATOM 1429 O O . LYS A 1 188 ? 31.719 -4.527 -18.770 1.00 90.94 188 LYS A O 1
ATOM 1434 N N . ALA A 1 189 ? 31.331 -5.586 -16.829 1.00 91.62 189 ALA A N 1
ATOM 1435 C CA . ALA A 1 189 ? 32.536 -5.135 -16.132 1.00 91.62 189 ALA A CA 1
ATOM 1436 C C . ALA A 1 189 ? 33.801 -5.954 -16.478 1.00 91.62 189 ALA A C 1
ATOM 1438 O O . ALA A 1 189 ? 34.864 -5.700 -15.912 1.00 91.62 189 ALA A O 1
ATOM 1439 N N . GLY A 1 190 ? 33.704 -6.930 -17.389 1.00 92.19 190 GLY A N 1
ATOM 1440 C CA . GLY A 1 190 ? 34.814 -7.799 -17.789 1.00 92.19 190 GLY A CA 1
ATOM 1441 C C . GLY A 1 190 ? 35.036 -9.009 -16.876 1.00 92.19 190 GLY A C 1
ATOM 1442 O O . GLY A 1 190 ? 36.090 -9.637 -16.952 1.00 92.19 190 GLY A O 1
ATOM 1443 N N . ILE A 1 191 ? 34.067 -9.342 -16.018 1.00 91.38 191 ILE A N 1
ATOM 1444 C CA . ILE A 1 191 ? 34.094 -10.513 -15.137 1.00 91.38 191 ILE A CA 1
ATOM 1445 C C . ILE A 1 191 ? 33.062 -11.525 -15.629 1.00 91.38 191 ILE A C 1
ATOM 1447 O O . ILE A 1 191 ? 31.864 -11.377 -15.399 1.00 91.38 191 ILE A O 1
ATOM 1451 N N . GLU A 1 192 ? 33.524 -12.575 -16.300 1.00 84.88 192 GLU A N 1
ATOM 1452 C CA . GLU A 1 192 ? 32.659 -13.696 -16.663 1.00 84.88 192 GLU A CA 1
ATOM 1453 C C . GLU A 1 192 ? 32.628 -14.729 -15.536 1.00 84.88 192 GLU A C 1
ATOM 1455 O O . GLU A 1 192 ? 33.660 -15.240 -15.099 1.00 84.88 192 GLU A O 1
ATOM 1460 N N . ILE A 1 193 ? 31.419 -15.027 -15.070 1.00 79.81 193 ILE A N 1
ATOM 1461 C CA . ILE A 1 193 ? 31.120 -16.137 -14.171 1.00 79.81 193 ILE A CA 1
ATOM 1462 C C . ILE A 1 193 ? 29.992 -16.956 -14.798 1.00 79.81 193 ILE A C 1
ATOM 1464 O O . ILE A 1 193 ? 29.099 -16.392 -15.430 1.00 79.81 193 ILE A O 1
ATOM 1468 N N . GLU A 1 194 ? 30.040 -18.282 -14.662 1.00 65.69 194 GLU A N 1
ATOM 1469 C CA . GLU A 1 194 ? 28.937 -19.143 -15.100 1.00 65.69 194 GLU A CA 1
ATOM 1470 C C . GLU A 1 194 ? 27.646 -18.761 -14.364 1.00 65.69 194 GLU A C 1
ATOM 1472 O O . GLU A 1 194 ? 27.675 -18.532 -13.149 1.00 65.69 194 GLU A O 1
ATOM 1477 N N . ASN A 1 195 ? 26.527 -18.703 -15.098 1.00 58.41 195 ASN A N 1
ATOM 1478 C CA . ASN A 1 195 ? 25.219 -18.368 -14.539 1.00 58.41 195 ASN A CA 1
ATOM 1479 C C . ASN A 1 195 ? 24.897 -19.285 -13.360 1.00 58.41 195 ASN A C 1
ATOM 1481 O O . ASN A 1 195 ? 24.982 -20.513 -13.448 1.00 58.41 195 ASN A O 1
ATOM 1485 N N . VAL A 1 196 ? 24.496 -18.683 -12.247 1.00 56.69 196 VAL A N 1
ATOM 1486 C CA . VAL A 1 196 ? 24.155 -19.431 -11.046 1.00 56.69 196 VAL A CA 1
ATOM 1487 C C . VAL A 1 196 ? 22.674 -19.825 -11.119 1.00 56.69 196 VAL A C 1
ATOM 1489 O O . VAL A 1 196 ? 21.806 -19.113 -10.629 1.00 56.69 196 VAL A O 1
ATOM 1492 N N . GLY A 1 197 ? 22.367 -20.945 -11.781 1.00 41.81 197 GLY A N 1
ATOM 1493 C CA . GLY A 1 197 ? 20.998 -21.457 -11.963 1.00 41.81 197 GLY A CA 1
ATOM 1494 C C . GLY A 1 197 ? 20.753 -21.952 -13.391 1.00 41.81 197 GLY A C 1
ATOM 1495 O O . GLY A 1 197 ? 21.241 -21.347 -14.337 1.00 41.81 197 GLY A O 1
ATOM 1496 N N . GLY A 1 198 ? 20.053 -23.085 -13.527 1.00 35.72 198 GLY A N 1
ATOM 1497 C CA . GLY A 1 198 ? 19.929 -23.880 -14.758 1.00 35.72 198 GLY A CA 1
ATOM 1498 C C . GLY A 1 198 ? 19.627 -23.102 -16.049 1.00 35.72 198 GLY A C 1
ATOM 1499 O O . GLY A 1 198 ? 18.856 -22.148 -16.072 1.00 35.72 198 GLY A O 1
ATOM 1500 N N . GLU A 1 199 ? 20.261 -23.572 -17.119 1.00 27.66 199 GLU A N 1
ATOM 1501 C CA . GLU A 1 199 ? 20.457 -22.951 -18.430 1.00 27.66 199 GLU A CA 1
ATOM 1502 C C . GLU A 1 199 ? 19.160 -22.589 -19.187 1.00 27.66 199 GLU A C 1
ATOM 1504 O O . GLU A 1 199 ? 18.318 -23.440 -19.474 1.00 27.66 199 GLU A O 1
ATOM 1509 N N . ALA A 1 200 ? 19.042 -21.323 -19.599 1.00 29.02 200 ALA A N 1
ATOM 1510 C CA . ALA A 1 200 ? 18.282 -20.924 -20.783 1.00 29.02 200 ALA A CA 1
ATOM 1511 C C . ALA A 1 200 ? 19.289 -20.641 -21.916 1.00 29.02 200 ALA A C 1
ATOM 1513 O O . ALA A 1 200 ? 20.357 -20.088 -21.637 1.00 29.02 200 ALA A O 1
ATOM 1514 N N . PRO A 1 201 ? 18.995 -21.010 -23.178 1.00 30.48 201 PRO A N 1
ATOM 1515 C CA . PRO A 1 201 ? 19.985 -20.970 -24.248 1.00 30.48 201 PRO A CA 1
ATOM 1516 C C . PRO A 1 201 ? 20.407 -19.526 -24.561 1.00 30.48 201 PRO A C 1
ATOM 1518 O O . PRO A 1 201 ? 19.619 -18.592 -24.367 1.00 30.48 201 PRO A O 1
ATOM 1521 N N . PRO A 1 202 ? 21.636 -19.319 -25.065 1.00 36.41 202 PRO A N 1
ATOM 1522 C CA . PRO A 1 202 ? 22.197 -17.988 -25.238 1.00 36.41 202 PRO A CA 1
ATOM 1523 C C . PRO A 1 202 ? 21.394 -17.162 -26.259 1.00 36.41 202 PRO A C 1
ATOM 1525 O O . PRO A 1 202 ? 20.914 -17.707 -27.260 1.00 36.41 202 PRO A O 1
ATOM 1528 N N . PRO A 1 203 ? 21.272 -15.835 -26.066 1.00 31.73 203 PRO A N 1
ATOM 1529 C CA . PRO A 1 203 ? 20.712 -14.966 -27.088 1.00 31.73 203 PRO A CA 1
ATOM 1530 C C . PRO A 1 203 ? 21.615 -14.998 -28.327 1.00 31.73 203 PRO A C 1
ATOM 1532 O O . PRO A 1 203 ? 22.827 -14.800 -28.238 1.00 31.73 203 PRO A O 1
ATOM 1535 N N . ALA A 1 204 ? 21.020 -15.248 -29.493 1.00 30.31 204 ALA A N 1
ATOM 1536 C CA . ALA A 1 204 ? 21.731 -15.178 -30.763 1.00 30.31 204 ALA A CA 1
ATOM 1537 C C . ALA A 1 204 ? 22.303 -13.766 -30.979 1.00 30.31 204 ALA A C 1
ATOM 1539 O O . ALA A 1 204 ? 21.622 -12.767 -30.733 1.00 30.31 204 ALA A O 1
ATOM 1540 N N . ALA A 1 205 ? 23.546 -13.693 -31.461 1.00 36.09 205 ALA A N 1
ATOM 1541 C CA . ALA A 1 205 ? 24.207 -12.438 -31.801 1.00 36.09 205 ALA A CA 1
ATOM 1542 C C . ALA A 1 205 ? 23.371 -11.609 -32.802 1.00 36.09 205 ALA A C 1
ATOM 1544 O O . ALA A 1 205 ? 22.725 -12.188 -33.686 1.00 36.09 205 ALA A O 1
ATOM 1545 N N . PRO A 1 206 ? 23.390 -10.265 -32.716 1.00 30.84 206 PRO A N 1
ATOM 1546 C CA . PRO A 1 206 ? 22.725 -9.424 -33.702 1.00 30.84 206 PRO A CA 1
ATOM 1547 C C . PRO A 1 206 ? 23.369 -9.641 -35.077 1.00 30.84 206 PRO A C 1
ATOM 1549 O O . PRO A 1 206 ? 24.571 -9.442 -35.250 1.00 30.84 206 PRO A O 1
ATOM 1552 N N . ARG A 1 207 ? 22.573 -10.058 -36.069 1.00 34.91 207 ARG A N 1
ATOM 1553 C CA . ARG A 1 207 ? 23.007 -10.015 -37.473 1.00 34.91 207 ARG A CA 1
ATOM 1554 C C . ARG A 1 207 ? 22.960 -8.570 -37.979 1.00 34.91 207 ARG A C 1
ATOM 1556 O O . ARG A 1 207 ? 22.068 -7.828 -37.561 1.00 34.91 207 ARG A O 1
ATOM 1563 N N . PRO A 1 208 ? 23.862 -8.181 -38.896 1.00 36.84 208 PRO A N 1
ATOM 1564 C CA . PRO A 1 208 ? 23.772 -6.897 -39.579 1.00 36.84 208 PRO A CA 1
ATOM 1565 C C . PRO A 1 208 ? 22.409 -6.761 -40.271 1.00 36.84 208 PRO A C 1
ATOM 1567 O O . PRO A 1 208 ? 21.916 -7.703 -40.894 1.00 36.84 208 PRO A O 1
ATOM 1570 N N . VAL A 1 209 ? 21.787 -5.595 -40.100 1.00 36.94 209 VAL A N 1
ATOM 1571 C CA . VAL A 1 209 ? 20.478 -5.269 -40.668 1.00 36.94 209 VAL A CA 1
ATOM 1572 C C . VAL A 1 209 ? 20.658 -5.009 -42.160 1.00 36.94 209 VAL A C 1
ATOM 1574 O O . VAL A 1 209 ? 21.304 -4.037 -42.540 1.00 36.94 209 VAL A O 1
ATOM 1577 N N . ASP A 1 210 ? 20.090 -5.878 -42.996 1.00 42.78 210 ASP A N 1
ATOM 1578 C CA . ASP A 1 210 ? 19.904 -5.610 -44.422 1.00 42.78 210 ASP A CA 1
ATOM 1579 C C . ASP A 1 210 ? 18.667 -4.703 -44.587 1.00 42.78 210 ASP A C 1
ATOM 1581 O O . ASP A 1 210 ? 17.556 -5.138 -44.258 1.00 42.78 210 ASP A O 1
ATOM 1585 N N . PRO A 1 211 ? 18.820 -3.451 -45.060 1.00 43.84 211 PRO A N 1
ATOM 1586 C CA . PRO A 1 211 ? 17.711 -2.511 -45.207 1.00 43.84 211 PRO A CA 1
ATOM 1587 C C . PRO A 1 211 ? 16.668 -2.930 -46.257 1.00 43.84 211 PRO A C 1
ATOM 1589 O O . PRO A 1 211 ? 15.609 -2.308 -46.314 1.00 43.84 211 PRO A O 1
ATOM 1592 N N . ASN A 1 212 ? 16.914 -3.986 -47.044 1.00 43.97 212 ASN A N 1
ATOM 1593 C CA . ASN A 1 212 ? 15.993 -4.473 -48.075 1.00 43.97 212 ASN A CA 1
ATOM 1594 C C . ASN A 1 212 ? 15.360 -5.845 -47.774 1.00 43.97 212 ASN A C 1
ATOM 1596 O O . ASN A 1 212 ? 14.687 -6.414 -48.637 1.00 43.97 212 ASN A O 1
ATOM 1600 N N . ALA A 1 213 ? 15.518 -6.392 -46.565 1.00 38.25 213 ALA A N 1
ATOM 1601 C CA . ALA A 1 213 ? 14.908 -7.678 -46.225 1.00 38.25 213 ALA A CA 1
ATOM 1602 C C . ALA A 1 213 ? 13.364 -7.576 -46.107 1.00 38.25 213 ALA A C 1
ATOM 1604 O O . ALA A 1 213 ? 12.853 -6.687 -45.416 1.00 38.25 213 ALA A O 1
ATOM 1605 N N . PRO A 1 214 ? 12.585 -8.491 -46.722 1.00 37.50 214 PRO A N 1
ATOM 1606 C CA . PRO A 1 214 ? 11.126 -8.450 -46.657 1.00 37.50 214 PRO A CA 1
ATOM 1607 C C . PRO A 1 214 ? 10.636 -8.659 -45.216 1.00 37.50 214 PRO A C 1
ATOM 1609 O O . PRO A 1 214 ? 11.148 -9.516 -44.489 1.00 37.50 214 PRO A O 1
ATOM 1612 N N . LYS A 1 215 ? 9.630 -7.874 -44.796 1.00 32.91 215 LYS A N 1
ATOM 1613 C CA . LYS A 1 215 ? 9.058 -7.932 -43.438 1.00 32.91 215 LYS A CA 1
ATOM 1614 C C . LYS A 1 215 ? 8.645 -9.368 -43.097 1.00 32.91 215 LYS A C 1
ATOM 1616 O O . LYS A 1 215 ? 7.775 -9.939 -43.752 1.00 32.91 215 LYS A O 1
ATOM 1621 N N . ARG A 1 216 ? 9.260 -9.950 -42.059 1.00 32.22 216 ARG A N 1
ATOM 1622 C CA . ARG A 1 216 ? 8.887 -11.283 -41.563 1.00 32.22 216 ARG A CA 1
ATOM 1623 C C . ARG A 1 216 ? 7.480 -11.261 -40.953 1.00 32.22 216 ARG A C 1
ATOM 1625 O O . ARG A 1 216 ? 7.171 -10.330 -40.209 1.00 32.22 216 ARG A O 1
ATOM 1632 N N . PRO A 1 217 ? 6.662 -12.296 -41.201 1.00 34.34 217 PRO A N 1
ATOM 1633 C CA . PRO A 1 217 ? 5.363 -12.436 -40.563 1.00 34.34 217 PRO A CA 1
ATOM 1634 C C . PRO A 1 217 ? 5.528 -12.769 -39.075 1.00 34.34 217 PRO A C 1
ATOM 1636 O O . PRO A 1 217 ? 6.462 -13.469 -38.672 1.00 34.34 217 PRO A O 1
ATOM 1639 N N . SER A 1 218 ? 4.615 -12.252 -38.257 1.00 28.20 218 SER A N 1
ATOM 1640 C CA . SER A 1 218 ? 4.530 -12.507 -36.822 1.00 28.20 218 SER A CA 1
ATOM 1641 C C . SER A 1 218 ? 4.274 -13.992 -36.541 1.00 28.20 218 SER A C 1
ATOM 1643 O O . SER A 1 218 ? 3.320 -14.579 -37.044 1.00 28.20 218 SER A O 1
ATOM 1645 N N . VAL A 1 219 ? 5.117 -14.605 -35.705 1.00 27.36 219 VAL A N 1
ATOM 1646 C CA . VAL A 1 219 ? 4.891 -15.958 -35.171 1.00 27.36 219 VAL A CA 1
ATOM 1647 C C . VAL A 1 219 ? 4.357 -15.829 -33.738 1.00 27.36 219 VAL A C 1
ATOM 1649 O O . VAL A 1 219 ? 4.971 -15.115 -32.942 1.00 27.36 219 VAL A O 1
ATOM 1652 N N . PRO A 1 220 ? 3.241 -16.489 -33.373 1.00 30.98 220 PRO A N 1
ATOM 1653 C CA . PRO A 1 220 ? 2.692 -16.431 -32.023 1.00 30.98 220 PRO A CA 1
ATOM 1654 C C . PRO A 1 220 ? 3.526 -17.267 -31.037 1.00 30.98 220 PRO A C 1
ATOM 1656 O O . PRO A 1 220 ? 4.016 -18.350 -31.363 1.00 30.98 220 PRO A O 1
ATOM 1659 N N . MET A 1 221 ? 3.664 -16.766 -29.808 1.00 28.47 221 MET A N 1
ATOM 1660 C CA . MET A 1 221 ? 4.307 -17.456 -28.684 1.00 28.47 221 MET A CA 1
ATOM 1661 C C . MET A 1 221 ? 3.544 -18.749 -28.346 1.00 28.47 221 MET A C 1
ATOM 1663 O O . MET A 1 221 ? 2.352 -18.705 -28.045 1.00 28.47 221 MET A O 1
ATOM 1667 N N . ARG A 1 222 ? 4.215 -19.909 -28.362 1.00 30.78 222 ARG A N 1
ATOM 1668 C CA . ARG A 1 222 ? 3.644 -21.157 -27.827 1.00 30.78 222 ARG A CA 1
ATOM 1669 C C . ARG A 1 222 ? 3.640 -21.111 -26.297 1.00 30.78 222 ARG A C 1
ATOM 1671 O O . ARG A 1 222 ? 4.672 -20.850 -25.684 1.00 30.78 222 ARG A O 1
ATOM 1678 N N . ALA A 1 223 ? 2.484 -21.391 -25.697 1.00 35.34 223 ALA A N 1
ATOM 1679 C CA . ALA A 1 223 ? 2.328 -21.563 -24.258 1.00 35.34 223 ALA A CA 1
ATOM 1680 C C . ALA A 1 223 ? 3.129 -22.782 -23.767 1.00 35.34 223 ALA A C 1
ATOM 1682 O O . ALA A 1 223 ? 3.026 -23.869 -24.338 1.00 35.34 223 ALA A O 1
ATOM 1683 N N . ILE A 1 224 ? 3.912 -22.609 -22.700 1.00 39.12 224 ILE A N 1
ATOM 1684 C CA . ILE A 1 224 ? 4.524 -23.720 -21.964 1.00 39.12 224 ILE A CA 1
ATOM 1685 C C . ILE A 1 224 ? 3.393 -24.384 -21.178 1.00 39.12 224 ILE A C 1
ATOM 1687 O O . ILE A 1 224 ? 2.941 -23.836 -20.181 1.00 39.12 224 ILE A O 1
ATOM 1691 N N . ASN A 1 225 ? 2.886 -25.521 -21.650 1.00 42.59 225 ASN A N 1
ATOM 1692 C CA . ASN A 1 225 ? 1.798 -26.228 -20.981 1.00 42.59 225 ASN A CA 1
ATOM 1693 C C . ASN A 1 225 ? 2.386 -27.277 -20.022 1.00 42.59 225 ASN A C 1
ATOM 1695 O O . ASN A 1 225 ? 2.772 -28.362 -20.453 1.00 42.59 225 ASN A O 1
ATOM 1699 N N . MET A 1 226 ? 2.514 -26.936 -18.736 1.00 48.81 226 MET A N 1
ATOM 1700 C CA . MET A 1 226 ? 2.869 -27.898 -17.686 1.00 48.81 226 MET A CA 1
ATOM 1701 C C . MET A 1 226 ? 1.614 -28.651 -17.209 1.00 48.81 226 MET A C 1
ATOM 1703 O O . MET A 1 226 ? 0.572 -28.015 -17.026 1.00 48.81 226 MET A O 1
ATOM 1707 N N . PRO A 1 227 ? 1.677 -29.974 -16.960 1.00 63.03 227 PRO A N 1
ATOM 1708 C CA . PRO A 1 227 ? 0.545 -30.720 -16.413 1.00 63.03 227 PRO A CA 1
ATOM 1709 C C . PRO A 1 227 ? 0.033 -30.097 -15.105 1.00 63.03 227 PRO A C 1
ATOM 1711 O O . PRO A 1 227 ? 0.793 -29.912 -14.159 1.00 63.03 227 PRO A O 1
ATOM 1714 N N . GLY A 1 228 ? -1.259 -29.761 -15.056 1.00 66.88 228 GLY A N 1
ATOM 1715 C CA . GLY A 1 228 ? -1.903 -29.160 -13.881 1.00 66.88 228 GLY A CA 1
ATOM 1716 C C . GLY A 1 228 ? -1.771 -27.637 -13.756 1.00 66.88 228 GLY A C 1
ATOM 1717 O O . GLY A 1 228 ? -2.299 -27.078 -12.796 1.00 66.88 228 GLY A O 1
ATOM 1718 N N . MET A 1 229 ? -1.108 -26.963 -14.702 1.00 78.31 229 MET A N 1
ATOM 1719 C CA . MET A 1 229 ? -1.093 -25.501 -14.777 1.00 78.31 229 MET A CA 1
ATOM 1720 C C . MET A 1 229 ? -2.454 -24.969 -15.237 1.00 78.31 229 MET A C 1
ATOM 1722 O O . MET A 1 229 ? -3.027 -25.464 -16.207 1.00 78.31 229 MET A O 1
ATOM 1726 N N . VAL A 1 230 ? -2.950 -23.928 -14.567 1.00 84.12 230 VAL A N 1
ATOM 1727 C CA . VAL A 1 230 ? -4.191 -23.236 -14.939 1.00 84.12 230 VAL A CA 1
ATOM 1728 C C . VAL A 1 230 ? -3.870 -21.781 -15.243 1.00 84.12 230 VAL A C 1
ATOM 1730 O O . VAL A 1 230 ? -3.269 -21.090 -14.425 1.00 84.12 230 VAL A O 1
ATOM 1733 N N . THR A 1 231 ? -4.301 -21.291 -16.401 1.00 85.25 231 THR A N 1
ATOM 1734 C CA . THR A 1 231 ? -4.197 -19.874 -16.766 1.00 85.25 231 THR A CA 1
ATOM 1735 C C . THR A 1 231 ? -5.590 -19.288 -16.935 1.00 85.25 231 THR A C 1
ATOM 1737 O O . THR A 1 231 ? -6.451 -19.903 -17.561 1.00 85.25 231 THR A O 1
ATOM 1740 N N . ALA A 1 232 ? -5.795 -18.089 -16.400 1.00 87.25 232 ALA A N 1
ATOM 1741 C CA . ALA A 1 232 ? -7.024 -17.328 -16.557 1.00 87.25 232 ALA A CA 1
ATOM 1742 C C . ALA A 1 232 ? -6.703 -15.897 -16.980 1.00 87.25 232 ALA A C 1
ATOM 1744 O O . ALA A 1 232 ? -5.800 -15.265 -16.427 1.00 87.25 232 ALA A O 1
ATOM 1745 N N . ASN A 1 233 ? -7.466 -15.396 -17.949 1.00 88.19 233 ASN A N 1
ATOM 1746 C CA . ASN A 1 233 ? -7.456 -13.986 -18.303 1.00 88.19 233 ASN A CA 1
ATOM 1747 C C . ASN A 1 233 ? -8.491 -13.265 -17.444 1.00 88.19 233 ASN A C 1
ATOM 1749 O O . ASN A 1 233 ? -9.603 -13.757 -17.246 1.00 88.19 233 ASN A O 1
ATOM 1753 N N . LEU A 1 234 ? -8.103 -12.101 -16.952 1.00 86.19 234 LEU A N 1
ATOM 1754 C CA . LEU A 1 234 ? -8.923 -11.209 -16.162 1.00 86.19 234 LEU A CA 1
ATOM 1755 C C . LEU A 1 234 ? -9.056 -9.893 -16.921 1.00 86.19 234 LEU A C 1
ATOM 1757 O O . LEU A 1 234 ? -8.149 -9.451 -17.626 1.00 86.19 234 LEU A O 1
ATOM 1761 N N . THR A 1 235 ? -10.195 -9.251 -16.757 1.00 81.69 235 THR A N 1
ATOM 1762 C CA . THR A 1 235 ? -10.479 -7.935 -17.313 1.00 81.69 235 THR A CA 1
ATOM 1763 C C . THR A 1 235 ? -10.694 -6.968 -16.175 1.00 81.69 235 THR A C 1
ATOM 1765 O O . THR A 1 235 ? -11.282 -7.335 -15.161 1.00 81.69 235 THR A O 1
ATOM 1768 N N . LEU A 1 236 ? -10.242 -5.731 -16.335 1.00 75.00 236 LEU A N 1
ATOM 1769 C CA . LEU A 1 236 ? -10.582 -4.672 -15.397 1.00 75.00 236 LEU A CA 1
ATOM 1770 C C . LEU A 1 236 ? -12.105 -4.627 -15.190 1.00 75.00 236 LEU A C 1
ATOM 1772 O O . LEU A 1 236 ? -12.852 -4.565 -16.165 1.00 75.00 236 LEU A O 1
ATOM 1776 N N . ASP A 1 237 ? -12.548 -4.645 -13.934 1.00 67.31 237 ASP A N 1
ATOM 1777 C CA . ASP A 1 237 ? -13.957 -4.460 -13.605 1.00 67.31 237 ASP A CA 1
ATOM 1778 C C . ASP A 1 237 ? -14.272 -2.958 -13.496 1.00 67.31 237 ASP A C 1
ATOM 1780 O O . ASP A 1 237 ? -13.812 -2.303 -12.553 1.00 67.31 237 ASP A O 1
ATOM 1784 N N . PRO A 1 238 ? -15.065 -2.379 -14.416 1.00 51.41 238 PRO A N 1
ATOM 1785 C CA . PRO A 1 238 ? -15.444 -0.972 -14.328 1.00 51.41 238 PRO A CA 1
ATOM 1786 C C . PRO A 1 238 ? -16.365 -0.674 -13.125 1.00 51.41 238 PRO A C 1
ATOM 1788 O O . PRO A 1 238 ? -16.496 0.486 -12.739 1.00 51.41 238 PRO A O 1
ATOM 1791 N N . VAL A 1 239 ? -16.984 -1.691 -12.505 1.00 47.34 239 VAL A N 1
ATOM 1792 C CA . VAL A 1 239 ? -17.935 -1.581 -11.377 1.00 47.34 239 VAL A CA 1
ATOM 1793 C C . VAL A 1 239 ? -17.284 -1.887 -10.017 1.00 47.34 239 VAL A C 1
ATOM 1795 O O . VAL A 1 239 ? -17.884 -1.611 -8.969 1.00 47.34 239 VAL A O 1
ATOM 1798 N N . ALA A 1 240 ? -16.010 -2.307 -9.995 1.00 50.12 240 ALA A N 1
ATOM 1799 C CA . ALA A 1 240 ? -15.194 -2.369 -8.772 1.00 50.12 240 ALA A CA 1
ATOM 1800 C C . ALA A 1 240 ? -15.065 -0.998 -8.060 1.00 50.12 240 ALA A C 1
ATOM 1802 O O . ALA A 1 240 ? -14.622 -0.919 -6.915 1.00 50.12 240 ALA A O 1
ATOM 1803 N N . PHE A 1 241 ? -15.518 0.080 -8.712 1.00 48.06 241 PHE A N 1
ATOM 1804 C CA . PHE A 1 241 ? -15.634 1.438 -8.175 1.00 48.06 241 PHE A CA 1
ATOM 1805 C C . PHE A 1 241 ? -16.851 1.687 -7.290 1.00 48.06 241 PHE A C 1
ATOM 1807 O O . PHE A 1 241 ? -16.883 2.725 -6.619 1.00 48.06 241 PHE A O 1
ATOM 1814 N N . SER A 1 242 ? -17.841 0.790 -7.265 1.00 43.25 242 SER A N 1
ATOM 1815 C CA . SER A 1 242 ? -18.992 0.986 -6.384 1.00 43.25 242 SER A CA 1
ATOM 1816 C C . SER A 1 242 ? -18.533 1.004 -4.921 1.00 43.25 242 SER A C 1
ATOM 1818 O O . SER A 1 242 ? -17.685 0.212 -4.507 1.00 43.25 242 SER A O 1
ATOM 1820 N N . GLU A 1 243 ? -19.101 1.913 -4.123 1.00 40.62 243 GLU A N 1
ATOM 1821 C CA . GLU A 1 243 ? -18.988 1.968 -2.650 1.00 40.62 243 GLU A CA 1
ATOM 1822 C C . GLU A 1 243 ? -19.050 0.565 -2.008 1.00 40.62 243 GLU A C 1
ATOM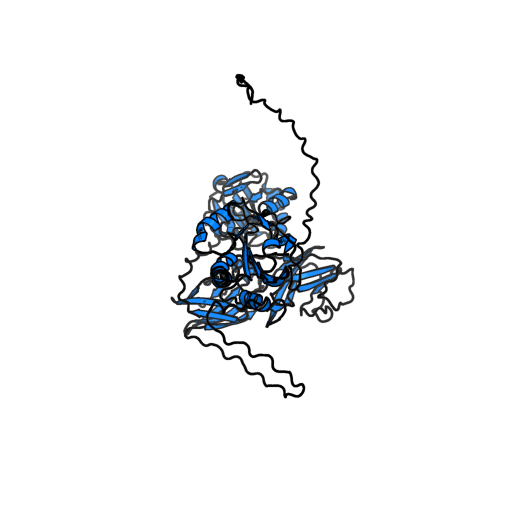 1824 O O . GLU A 1 243 ? -18.370 0.255 -1.029 1.00 40.62 243 GLU A O 1
ATOM 1829 N N . THR A 1 244 ? -19.818 -0.327 -2.641 1.00 40.00 244 THR A N 1
ATOM 1830 C CA . THR A 1 244 ? -19.994 -1.733 -2.291 1.00 40.00 244 THR A CA 1
ATOM 1831 C C . THR A 1 244 ? -18.706 -2.566 -2.351 1.00 40.00 244 THR A C 1
ATOM 1833 O O . THR A 1 244 ? -18.547 -3.441 -1.508 1.00 40.00 244 THR A O 1
ATOM 1836 N N . TYR A 1 245 ? -17.782 -2.324 -3.285 1.00 45.78 245 TYR A N 1
ATOM 1837 C CA . TYR A 1 245 ? -16.497 -3.039 -3.369 1.00 45.78 245 TYR A CA 1
ATOM 1838 C C . TYR A 1 245 ? -15.448 -2.456 -2.412 1.00 45.78 245 TYR A C 1
ATOM 1840 O O . TYR A 1 245 ? -14.756 -3.208 -1.721 1.00 45.78 245 TYR A O 1
ATOM 1848 N N . LYS A 1 246 ? -15.389 -1.121 -2.296 1.00 48.97 246 LYS A N 1
ATOM 1849 C CA . LYS A 1 246 ? -14.431 -0.392 -1.440 1.00 48.97 246 LYS A CA 1
ATOM 1850 C C . LYS A 1 246 ? -14.593 -0.725 0.047 1.00 48.97 246 LYS A C 1
ATOM 1852 O O . LYS A 1 246 ? -13.605 -0.975 0.729 1.00 48.97 246 LYS A O 1
ATOM 1857 N N . GLY A 1 247 ? -15.834 -0.790 0.539 1.00 43.28 247 GLY A N 1
ATOM 1858 C CA . GLY A 1 247 ? -16.116 -1.136 1.938 1.00 43.28 247 GLY A CA 1
ATOM 1859 C C . GLY A 1 247 ? -15.954 -2.627 2.263 1.00 43.28 247 GLY A C 1
ATOM 1860 O O . GLY A 1 247 ? -15.643 -2.982 3.398 1.00 43.28 247 GLY A O 1
ATOM 1861 N N . LYS A 1 248 ? -16.138 -3.518 1.278 1.00 43.84 248 LYS A N 1
ATOM 1862 C CA . LYS A 1 248 ? -16.164 -4.974 1.503 1.00 43.84 248 LYS A CA 1
ATOM 1863 C C . LYS A 1 248 ? -14.820 -5.673 1.332 1.00 43.84 248 LYS A C 1
ATOM 1865 O O . LYS A 1 248 ? -14.646 -6.736 1.920 1.00 43.84 248 LYS A O 1
ATOM 1870 N N . LEU A 1 249 ? -13.895 -5.107 0.551 1.00 42.69 249 LEU A N 1
ATOM 1871 C CA . LEU A 1 249 ? -12.569 -5.683 0.297 1.00 42.69 249 LEU A CA 1
ATOM 1872 C C . LEU A 1 249 ? -11.457 -5.097 1.175 1.00 42.69 249 LEU A C 1
ATOM 1874 O O . LEU A 1 249 ? -10.303 -5.443 0.961 1.00 42.69 249 LEU A O 1
ATOM 1878 N N . GLY A 1 250 ? -11.737 -4.215 2.146 1.00 44.28 250 GLY A N 1
ATOM 1879 C CA . GLY A 1 250 ? -10.707 -3.680 3.060 1.00 44.28 250 GLY A CA 1
ATOM 1880 C C . GLY A 1 250 ? -9.429 -3.172 2.371 1.00 44.28 250 GLY A C 1
ATOM 1881 O O . GLY A 1 250 ? -8.357 -3.134 2.981 1.00 44.28 250 GLY A O 1
ATOM 1882 N N . ILE A 1 251 ? -9.531 -2.860 1.073 1.00 48.97 251 ILE A N 1
ATOM 1883 C CA . ILE A 1 251 ? -8.451 -2.356 0.244 1.00 48.97 251 ILE A CA 1
ATOM 1884 C C . ILE A 1 251 ? -8.240 -0.946 0.751 1.00 48.97 251 ILE A C 1
ATOM 1886 O O . ILE A 1 251 ? -9.188 -0.160 0.818 1.00 48.97 251 ILE A O 1
ATOM 1890 N N . LYS A 1 252 ? -7.013 -0.662 1.190 1.00 45.84 252 LYS A N 1
ATOM 1891 C CA . LYS A 1 252 ? -6.653 0.622 1.779 1.00 45.84 252 LYS A CA 1
ATOM 1892 C C . LYS A 1 252 ? -7.066 1.720 0.807 1.00 45.84 252 LYS A C 1
ATOM 1894 O O . LYS A 1 252 ? -6.408 1.938 -0.205 1.00 45.84 252 LYS A O 1
ATOM 1899 N N . TYR A 1 253 ? -8.126 2.448 1.139 1.00 50.03 253 TYR A N 1
ATOM 1900 C CA . TYR A 1 253 ? -8.364 3.749 0.546 1.00 50.03 253 TYR A CA 1
ATOM 1901 C C . TYR A 1 253 ? -7.236 4.662 1.039 1.00 50.03 253 TYR A C 1
ATOM 1903 O O . TYR A 1 253 ? -7.313 5.257 2.111 1.00 50.03 253 TYR A O 1
ATOM 1911 N N . SER A 1 254 ? -6.121 4.671 0.311 1.00 55.31 254 SER A N 1
ATOM 1912 C CA . SER A 1 254 ? -4.957 5.523 0.557 1.00 55.31 254 SER A CA 1
ATOM 1913 C C . SER A 1 254 ? -4.841 6.514 -0.595 1.00 55.31 254 SER A C 1
ATOM 1915 O O . SER A 1 254 ? -4.000 6.351 -1.479 1.00 55.31 254 SER A O 1
ATOM 1917 N N . PRO A 1 255 ? -5.727 7.523 -0.629 1.00 66.12 255 PRO A N 1
ATOM 1918 C CA . PRO A 1 255 ? -5.631 8.590 -1.604 1.00 66.12 255 PRO A CA 1
ATOM 1919 C C . PRO A 1 255 ? -4.257 9.242 -1.496 1.00 66.12 255 PRO A C 1
ATOM 1921 O O . PRO A 1 255 ? -3.852 9.705 -0.428 1.00 66.12 255 PRO A O 1
ATOM 1924 N N . THR A 1 256 ? -3.524 9.255 -2.601 1.00 74.94 256 THR A N 1
ATOM 1925 C CA . THR A 1 256 ? -2.181 9.831 -2.624 1.00 74.94 256 THR A CA 1
ATOM 1926 C C . THR A 1 256 ? -2.298 11.317 -2.953 1.00 74.94 256 THR A C 1
ATOM 1928 O O . THR A 1 256 ? -2.922 11.649 -3.968 1.00 74.94 256 THR A O 1
ATOM 1931 N N . PRO A 1 257 ? -1.756 12.224 -2.119 1.00 81.62 257 PRO A N 1
ATOM 1932 C CA . PRO A 1 257 ? -1.731 13.637 -2.456 1.00 81.62 257 PRO A CA 1
ATOM 1933 C C . PRO A 1 257 ? -0.826 13.858 -3.669 1.00 81.62 257 PRO A C 1
ATOM 1935 O O . PRO A 1 257 ? 0.280 13.324 -3.742 1.00 81.62 257 PRO A O 1
ATOM 1938 N N . VAL A 1 258 ? -1.291 14.679 -4.599 1.00 88.00 258 VAL A N 1
ATOM 1939 C CA . VAL A 1 258 ? -0.512 15.181 -5.726 1.00 88.00 258 VAL A CA 1
ATOM 1940 C C . VAL A 1 258 ? -0.125 16.612 -5.410 1.00 88.00 258 VAL A C 1
ATOM 1942 O O . VAL A 1 258 ? -0.984 17.471 -5.201 1.00 88.00 258 VAL A O 1
ATOM 1945 N N . ALA A 1 259 ? 1.183 16.850 -5.341 1.00 85.19 259 ALA A N 1
ATOM 1946 C CA . ALA A 1 259 ? 1.720 18.188 -5.184 1.00 85.19 259 ALA A CA 1
ATOM 1947 C C . ALA A 1 259 ? 1.479 18.974 -6.475 1.00 85.19 259 ALA A C 1
ATOM 1949 O O . ALA A 1 259 ? 1.844 18.514 -7.556 1.00 85.19 259 ALA A O 1
ATOM 1950 N N . LEU A 1 260 ? 0.857 20.144 -6.341 1.00 90.25 260 LEU A N 1
ATOM 1951 C CA . LEU A 1 260 ? 0.696 21.088 -7.436 1.00 90.25 260 LEU A CA 1
ATOM 1952 C C . LEU A 1 260 ? 1.826 22.123 -7.411 1.00 90.25 260 LEU A C 1
ATOM 1954 O O . LEU A 1 260 ? 2.159 22.639 -6.345 1.00 90.25 260 LEU A O 1
ATOM 1958 N N . SER A 1 261 ? 2.385 22.459 -8.571 1.00 91.44 261 SER A N 1
ATOM 1959 C CA . SER A 1 261 ? 3.421 23.486 -8.728 1.00 91.44 261 SER A CA 1
ATOM 1960 C C . SER A 1 261 ? 3.156 24.377 -9.947 1.00 91.44 261 SER A C 1
ATOM 1962 O O . SER A 1 261 ? 2.301 24.084 -10.780 1.00 91.44 261 SER A O 1
ATOM 1964 N N . ALA A 1 262 ? 3.889 25.485 -10.063 1.00 92.56 262 ALA A N 1
ATOM 1965 C CA . ALA A 1 262 ? 3.893 26.305 -11.277 1.00 92.56 262 ALA A CA 1
ATOM 1966 C C . ALA A 1 262 ? 4.777 25.709 -12.394 1.00 92.56 262 ALA A C 1
ATOM 1968 O O . ALA A 1 262 ? 4.758 26.199 -13.521 1.00 92.56 262 ALA A O 1
ATOM 1969 N N . GLU A 1 263 ? 5.562 24.673 -12.089 1.00 94.00 263 GLU A N 1
ATOM 1970 C CA . GLU A 1 263 ? 6.528 24.084 -13.012 1.00 94.00 263 GLU A CA 1
ATOM 1971 C C . GLU A 1 263 ? 5.868 23.011 -13.873 1.00 94.00 263 GLU A C 1
ATOM 1973 O O . GLU A 1 263 ? 5.353 22.012 -13.370 1.00 94.00 263 GLU A O 1
ATOM 1978 N N . LYS A 1 264 ? 5.920 23.209 -15.190 1.00 95.12 264 LYS A N 1
ATOM 1979 C CA . LYS A 1 264 ? 5.397 22.256 -16.163 1.00 95.12 264 LYS A CA 1
ATOM 1980 C C . LYS A 1 264 ? 6.236 20.961 -16.171 1.00 95.12 264 LYS A C 1
ATOM 1982 O O . LYS A 1 264 ? 7.445 21.031 -16.401 1.00 95.12 264 LYS A O 1
ATOM 1987 N N . PRO A 1 265 ? 5.620 19.776 -15.998 1.00 93.06 265 PRO A N 1
ATOM 1988 C CA . PRO A 1 265 ? 6.293 18.489 -16.120 1.00 93.06 265 PRO A CA 1
ATOM 1989 C C . PRO A 1 265 ? 6.838 18.266 -17.530 1.00 93.06 265 PRO A C 1
ATOM 1991 O O . PRO A 1 265 ? 6.155 18.537 -18.514 1.00 93.06 265 PRO A O 1
ATOM 1994 N N . ALA A 1 266 ? 8.029 17.673 -17.631 1.00 90.38 266 ALA A N 1
ATOM 1995 C CA . ALA A 1 266 ? 8.642 17.334 -18.918 1.00 90.38 266 ALA A CA 1
ATOM 1996 C C . ALA A 1 266 ? 7.835 16.308 -19.739 1.00 90.38 266 ALA A C 1
ATOM 1998 O O . ALA A 1 266 ? 8.040 16.201 -20.945 1.00 90.38 266 ALA A O 1
ATOM 1999 N N . SER A 1 267 ? 6.940 15.549 -19.097 1.00 88.19 267 SER A N 1
ATOM 2000 C CA . SER A 1 267 ? 6.033 14.619 -19.776 1.00 88.19 267 SER A CA 1
ATOM 2001 C C . SER A 1 267 ? 4.947 15.329 -20.584 1.00 88.19 267 SER A C 1
ATOM 2003 O O . SER A 1 267 ? 4.478 14.758 -21.560 1.00 88.19 267 SER A O 1
ATOM 2005 N N . LEU A 1 268 ? 4.574 16.563 -20.226 1.00 94.25 268 LEU A N 1
ATOM 2006 C CA . LEU A 1 268 ? 3.606 17.349 -20.986 1.00 94.25 268 LEU A CA 1
ATOM 2007 C C . LEU A 1 268 ? 4.300 18.053 -22.151 1.00 94.25 268 LEU A C 1
ATOM 2009 O O . LEU A 1 268 ? 5.108 18.962 -21.962 1.00 94.25 268 LEU A O 1
ATOM 2013 N N . VAL A 1 269 ? 3.944 17.679 -23.373 1.00 95.19 269 VAL A N 1
ATOM 2014 C CA . VAL A 1 269 ? 4.488 18.255 -24.607 1.00 95.19 269 VAL A CA 1
ATOM 2015 C C . VAL A 1 269 ? 3.536 19.259 -25.251 1.00 95.19 269 VAL A C 1
ATOM 2017 O O . VAL A 1 269 ? 4.006 20.219 -25.862 1.00 95.19 269 VAL A O 1
ATOM 2020 N N . LYS A 1 270 ? 2.219 19.112 -25.064 1.00 96.94 270 LYS A N 1
ATOM 2021 C CA . LYS A 1 270 ? 1.207 19.984 -25.672 1.00 96.94 270 LYS A CA 1
ATOM 2022 C C . LYS A 1 270 ? 0.037 20.248 -24.725 1.00 96.94 270 LYS A C 1
ATOM 2024 O O . LYS A 1 270 ? -0.337 19.401 -23.921 1.00 96.94 270 LYS A O 1
ATOM 2029 N N . GLU A 1 271 ? -0.483 21.473 -24.777 1.00 96.56 271 GLU A N 1
ATOM 2030 C CA . GLU A 1 271 ? -1.429 22.001 -23.791 1.00 96.56 271 GLU A CA 1
ATOM 2031 C C . GLU A 1 271 ? -2.540 22.828 -24.449 1.00 96.56 271 GLU A C 1
ATOM 2033 O O . GLU A 1 271 ? -2.280 23.513 -25.445 1.00 96.56 271 GLU A O 1
ATOM 2038 N N . PRO A 1 272 ? -3.765 22.811 -23.894 1.00 95.19 272 PRO A N 1
ATOM 2039 C CA . PRO A 1 272 ? -4.826 23.717 -24.302 1.00 95.19 272 PRO A CA 1
ATOM 2040 C C . PRO A 1 272 ? -4.583 25.131 -23.761 1.00 95.19 272 PRO A C 1
ATOM 2042 O O . PRO A 1 272 ? -3.757 25.371 -22.882 1.00 95.19 272 PRO A O 1
ATOM 2045 N N . THR A 1 273 ? -5.357 26.096 -24.254 1.00 94.81 273 THR A N 1
ATOM 2046 C CA . THR A 1 273 ? -5.413 27.422 -23.632 1.00 94.81 273 THR A CA 1
ATOM 2047 C C . THR A 1 273 ? -6.199 27.352 -22.325 1.00 94.81 273 THR A C 1
ATOM 2049 O O . THR A 1 273 ? -7.360 26.944 -22.312 1.00 94.81 273 THR A O 1
ATOM 2052 N N . TYR A 1 274 ? -5.581 27.782 -21.228 1.00 95.06 274 TYR A N 1
ATOM 2053 C CA . TYR A 1 274 ? -6.221 27.814 -19.916 1.00 95.06 274 TYR A CA 1
ATOM 205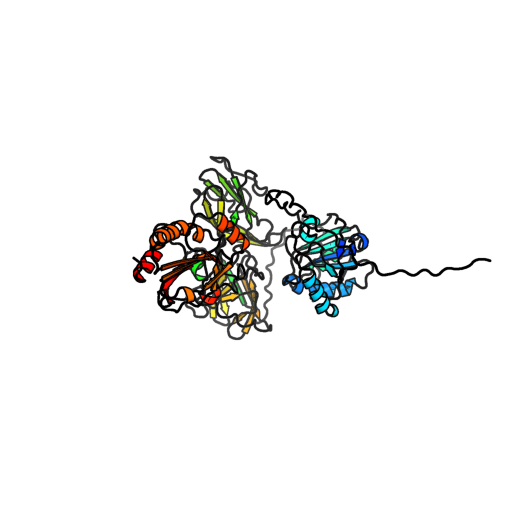4 C C . TYR A 1 274 ? -6.954 29.136 -19.664 1.00 95.06 274 TYR A C 1
ATOM 2056 O O . TYR A 1 274 ? -6.495 30.205 -20.059 1.00 95.06 274 TYR A O 1
ATOM 2064 N N . SER A 1 275 ? -8.074 29.071 -18.941 1.00 87.00 275 SER A N 1
ATOM 2065 C CA . SER A 1 275 ? -8.839 30.245 -18.491 1.00 87.00 275 SER A CA 1
ATOM 2066 C C . SER A 1 275 ? -8.256 30.923 -17.242 1.00 87.00 275 SER A C 1
ATOM 2068 O O . SER A 1 275 ? -8.716 31.993 -16.851 1.00 87.00 275 SER A O 1
ATOM 2070 N N . ALA A 1 276 ? -7.265 30.303 -16.598 1.00 93.31 276 ALA A N 1
ATOM 2071 C CA . ALA A 1 276 ? -6.606 30.776 -15.385 1.00 93.31 276 ALA A CA 1
ATOM 2072 C C . ALA A 1 276 ? -5.166 30.243 -15.320 1.00 93.31 276 ALA A C 1
ATOM 2074 O O . ALA A 1 276 ? -4.798 29.356 -16.091 1.00 93.31 276 ALA A O 1
ATOM 2075 N N . THR A 1 277 ? -4.362 30.754 -14.383 1.00 94.88 277 THR A N 1
ATOM 2076 C CA . THR A 1 277 ? -2.979 30.299 -14.179 1.00 94.88 277 THR A CA 1
ATOM 2077 C C . THR A 1 277 ? -2.938 28.789 -13.903 1.00 94.88 277 THR A C 1
ATOM 2079 O O . THR A 1 277 ? -3.534 28.348 -12.912 1.00 94.88 277 THR A O 1
ATOM 2082 N N . PRO A 1 278 ? -2.261 27.989 -14.749 1.00 95.31 278 PRO A N 1
ATOM 2083 C CA . PRO A 1 278 ? -2.192 26.547 -14.571 1.00 95.31 278 PRO A CA 1
ATOM 2084 C C . PRO A 1 278 ? -1.276 26.180 -13.406 1.00 95.31 278 PRO A C 1
ATOM 2086 O O . PRO A 1 278 ? -0.232 26.795 -13.187 1.00 95.31 278 PRO A O 1
ATOM 2089 N N . ARG A 1 279 ? -1.667 25.139 -12.674 1.00 94.75 279 ARG A N 1
ATOM 2090 C CA . ARG A 1 279 ? -0.829 24.467 -11.681 1.00 94.75 279 ARG A CA 1
ATOM 2091 C C . ARG A 1 279 ? -0.751 22.991 -12.02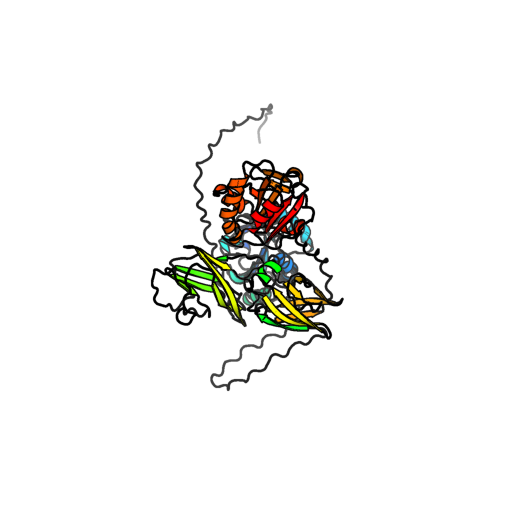1 1.00 94.75 279 ARG A C 1
ATOM 2093 O O . ARG A 1 279 ? -1.783 22.346 -12.201 1.00 94.75 279 ARG A O 1
ATOM 2100 N N . TYR A 1 280 ? 0.458 22.470 -12.088 1.00 95.38 280 TYR A N 1
ATOM 2101 C CA . TYR A 1 280 ? 0.757 21.146 -12.600 1.00 95.38 280 TYR A CA 1
ATOM 2102 C C . TYR A 1 280 ? 0.990 20.161 -11.473 1.00 95.38 280 TYR A C 1
ATOM 2104 O O . TYR A 1 280 ? 1.621 20.496 -10.476 1.00 95.38 280 TYR A O 1
ATOM 2112 N N . GLY A 1 281 ? 0.524 18.936 -11.655 1.00 93.75 281 GLY A N 1
ATOM 2113 C CA . GLY A 1 281 ? 0.818 17.825 -10.767 1.00 93.75 281 GLY A CA 1
ATOM 2114 C C . GLY A 1 281 ? 1.134 16.573 -11.562 1.00 93.75 281 GLY A C 1
ATOM 2115 O O . GLY A 1 281 ? 0.705 16.425 -12.707 1.00 93.75 281 GLY A O 1
ATOM 2116 N N . THR A 1 282 ? 1.861 15.652 -10.940 1.00 94.12 282 THR A N 1
ATOM 2117 C CA . THR A 1 282 ? 2.071 14.321 -11.502 1.00 94.12 282 THR A CA 1
ATOM 2118 C C . THR A 1 282 ? 1.835 13.231 -10.475 1.00 94.12 282 THR A C 1
ATOM 2120 O O . THR A 1 282 ? 1.979 13.432 -9.266 1.00 94.12 282 THR A O 1
ATOM 2123 N N . PHE A 1 283 ? 1.452 12.054 -10.959 1.00 90.25 283 PHE A N 1
ATOM 2124 C CA . PHE A 1 283 ? 1.299 10.874 -10.125 1.00 90.25 283 PHE A CA 1
ATOM 2125 C C . PHE A 1 283 ? 1.731 9.608 -10.861 1.00 90.25 283 PHE A C 1
ATOM 2127 O O . PHE A 1 283 ? 1.530 9.478 -12.063 1.00 90.25 283 PHE A O 1
ATOM 2134 N N . THR A 1 284 ? 2.313 8.656 -10.133 1.00 88.94 284 THR A N 1
ATOM 2135 C CA . THR A 1 284 ? 2.827 7.413 -10.730 1.00 88.94 284 THR A CA 1
ATOM 2136 C C . THR A 1 284 ? 1.758 6.329 -10.788 1.00 88.94 284 THR A C 1
ATOM 2138 O O . THR A 1 284 ? 1.135 6.077 -9.760 1.00 88.94 284 THR A O 1
ATOM 2141 N N . LEU A 1 285 ? 1.579 5.663 -11.926 1.00 88.62 285 LEU A N 1
ATOM 2142 C CA . LEU A 1 285 ? 0.681 4.527 -12.131 1.00 88.62 285 LEU A CA 1
ATOM 2143 C C . LEU A 1 285 ? 1.334 3.490 -13.059 1.00 88.62 285 LEU A C 1
ATOM 2145 O O . LEU A 1 285 ? 1.797 3.824 -14.151 1.00 88.62 285 LEU A O 1
ATOM 2149 N N . GLY A 1 286 ? 1.366 2.228 -12.630 1.00 87.94 286 GLY A N 1
ATOM 2150 C CA . GLY A 1 286 ? 2.139 1.183 -13.302 1.00 87.94 286 GLY A CA 1
ATOM 2151 C C . GLY A 1 286 ? 3.650 1.304 -13.056 1.00 87.94 286 GLY A C 1
ATOM 2152 O O . GLY A 1 286 ? 4.120 2.162 -12.308 1.00 87.94 286 GLY A O 1
ATOM 2153 N N . ASN A 1 287 ? 4.431 0.422 -13.684 1.00 82.94 287 ASN A N 1
ATOM 2154 C CA . ASN A 1 287 ? 5.882 0.299 -13.470 1.00 82.94 287 ASN A CA 1
ATOM 2155 C C . ASN A 1 287 ? 6.735 0.438 -14.746 1.00 82.94 287 ASN A C 1
ATOM 2157 O O . ASN A 1 287 ? 7.946 0.220 -14.707 1.00 82.94 287 ASN A O 1
ATOM 2161 N N . GLY A 1 288 ? 6.118 0.760 -15.883 1.00 86.31 288 GLY A N 1
ATOM 2162 C CA . GLY A 1 288 ? 6.815 0.941 -17.156 1.00 86.31 288 GLY A CA 1
ATOM 2163 C C . GLY A 1 288 ? 7.380 2.358 -17.357 1.00 86.31 288 GLY A C 1
ATOM 2164 O O . GLY A 1 288 ? 7.290 3.205 -16.461 1.00 86.31 288 GLY A O 1
ATOM 2165 N N . PRO A 1 289 ? 7.939 2.644 -18.548 1.00 84.62 289 PRO A N 1
ATOM 2166 C CA . PRO A 1 289 ? 8.652 3.895 -18.820 1.00 84.62 289 PRO A CA 1
ATOM 2167 C C . PRO A 1 289 ? 7.735 5.126 -18.834 1.00 84.62 289 PRO A C 1
ATOM 2169 O O . PRO A 1 289 ? 8.195 6.230 -18.561 1.00 84.62 289 PRO A O 1
ATOM 2172 N N . LYS A 1 290 ? 6.439 4.944 -19.116 1.00 90.12 290 LYS A N 1
ATOM 2173 C CA . LYS A 1 290 ? 5.418 5.998 -19.081 1.00 90.12 290 LYS A CA 1
ATOM 2174 C C . LYS A 1 290 ? 4.535 5.862 -17.842 1.00 90.12 290 LYS A C 1
ATOM 2176 O O . LYS A 1 290 ? 3.324 5.793 -17.942 1.00 90.12 290 LYS A O 1
ATOM 2181 N N . SER A 1 291 ? 5.115 5.715 -16.658 1.00 89.75 291 SER A N 1
ATOM 2182 C CA . SER A 1 291 ? 4.322 5.559 -15.426 1.00 89.75 291 SER A CA 1
ATOM 2183 C C . SER A 1 291 ? 3.912 6.894 -14.791 1.00 89.75 291 SER A C 1
ATOM 2185 O O . SER A 1 291 ? 3.072 6.904 -13.903 1.00 89.75 291 SER A O 1
ATOM 2187 N N . GLN A 1 292 ? 4.471 8.026 -15.227 1.00 92.56 292 GLN A N 1
ATOM 2188 C CA . GLN A 1 292 ? 4.134 9.365 -14.727 1.00 92.56 292 GLN A CA 1
ATOM 2189 C C . GLN A 1 292 ? 2.946 9.952 -15.494 1.00 92.56 292 GLN A C 1
ATOM 2191 O O . GLN A 1 292 ? 3.094 10.315 -16.654 1.00 92.56 292 GLN A O 1
ATOM 2196 N N . ILE A 1 293 ? 1.806 10.097 -14.824 1.00 93.69 293 ILE A N 1
ATOM 2197 C CA . ILE A 1 293 ? 0.603 10.732 -15.367 1.00 93.69 293 ILE A CA 1
ATOM 2198 C C . ILE A 1 293 ? 0.589 12.198 -14.961 1.00 93.69 293 ILE A C 1
ATOM 2200 O O . ILE A 1 293 ? 0.760 12.507 -13.777 1.00 93.69 293 ILE A O 1
ATOM 2204 N N . ALA A 1 294 ? 0.356 13.092 -15.916 1.00 95.62 294 ALA A N 1
ATOM 2205 C CA . ALA A 1 294 ? 0.251 14.520 -15.663 1.00 95.62 294 ALA A CA 1
ATOM 2206 C C . ALA A 1 294 ? -1.203 14.978 -15.479 1.00 95.62 294 ALA A C 1
ATOM 2208 O O . ALA A 1 294 ? -2.137 14.462 -16.094 1.00 95.62 294 ALA A O 1
ATOM 2209 N N . LEU A 1 295 ? -1.392 15.982 -14.625 1.00 94.75 295 LEU A N 1
ATOM 2210 C CA . LEU A 1 295 ? -2.652 16.700 -14.466 1.00 94.75 295 LEU A CA 1
ATOM 2211 C C . LEU A 1 295 ? -2.406 18.197 -14.292 1.00 94.75 295 LEU A C 1
ATOM 2213 O O . LEU A 1 295 ? -1.341 18.614 -13.830 1.00 94.75 295 LEU A O 1
ATOM 2217 N N . VAL A 1 296 ? -3.406 19.002 -14.643 1.00 95.00 296 VAL A N 1
ATOM 2218 C CA . VAL A 1 296 ? -3.353 20.464 -14.529 1.00 95.00 296 VAL A CA 1
ATOM 2219 C C . VAL A 1 296 ? -4.636 20.985 -13.906 1.00 95.00 296 VAL A C 1
ATOM 2221 O O . VAL A 1 296 ? -5.734 20.655 -14.350 1.00 95.00 296 VAL A O 1
ATOM 2224 N N . VAL A 1 297 ? -4.503 21.831 -12.887 1.00 93.88 297 VAL A N 1
ATOM 2225 C CA . VAL A 1 297 ? -5.610 22.596 -12.307 1.00 93.88 297 VAL A CA 1
ATOM 2226 C C . VAL A 1 297 ? -5.477 24.051 -12.739 1.00 93.88 297 VAL A C 1
ATOM 2228 O O . VAL A 1 297 ? -4.512 24.717 -12.364 1.00 93.88 297 VAL A O 1
ATOM 2231 N N . ALA A 1 298 ? -6.460 24.557 -13.481 1.00 93.31 298 ALA A N 1
ATOM 2232 C CA . ALA A 1 298 ? -6.543 25.956 -13.888 1.00 93.31 298 ALA A CA 1
ATOM 2233 C C . ALA A 1 298 ? -7.923 26.512 -13.515 1.00 93.31 298 ALA A C 1
ATOM 2235 O O . ALA A 1 298 ? -8.931 26.179 -14.137 1.00 93.31 298 ALA A O 1
ATOM 2236 N N . GLY A 1 299 ? -7.979 27.339 -12.467 1.00 90.62 299 GLY A N 1
ATOM 2237 C CA . GLY A 1 299 ? -9.242 27.868 -11.947 1.00 90.62 299 GLY A CA 1
ATOM 2238 C C . GLY A 1 299 ? -10.145 26.753 -11.412 1.00 90.62 299 GLY A C 1
ATOM 2239 O O . GLY A 1 299 ? -9.750 26.000 -10.522 1.00 90.62 299 GLY A O 1
ATOM 2240 N N . ASP A 1 300 ? -11.350 26.644 -11.968 1.00 89.81 300 ASP A N 1
ATOM 2241 C CA . ASP A 1 300 ? -12.337 25.605 -11.662 1.00 89.81 300 ASP A CA 1
ATOM 2242 C C . ASP A 1 300 ? -12.242 24.391 -12.604 1.00 89.81 300 ASP A C 1
ATOM 2244 O O . ASP A 1 300 ? -13.163 23.577 -12.646 1.00 89.81 300 ASP A O 1
ATOM 2248 N N . LYS A 1 301 ? -11.156 24.246 -13.373 1.00 91.38 301 LYS A N 1
ATOM 2249 C CA . LYS A 1 301 ? -10.968 23.161 -14.346 1.00 91.38 301 LYS A CA 1
ATOM 2250 C C . LYS A 1 301 ? -9.813 22.236 -13.975 1.00 91.38 301 LYS A C 1
ATOM 2252 O O . LYS A 1 301 ? -8.731 22.699 -13.623 1.00 91.38 301 LYS A O 1
ATOM 2257 N N . LEU A 1 302 ? -10.049 20.931 -14.114 1.00 92.38 302 LEU A N 1
ATOM 2258 C CA . LEU A 1 302 ? -9.054 19.864 -14.001 1.00 92.38 302 LEU A CA 1
ATOM 2259 C C . LEU A 1 302 ? -8.862 19.178 -15.362 1.00 92.38 302 LEU A C 1
ATOM 2261 O O . LEU A 1 302 ? -9.807 18.589 -15.893 1.00 92.38 302 LEU A O 1
ATOM 2265 N N . TYR A 1 303 ? -7.635 19.224 -15.870 1.00 94.19 303 TYR A N 1
ATOM 2266 C CA . TYR A 1 303 ? -7.147 18.530 -17.064 1.00 94.19 303 TYR A CA 1
ATOM 2267 C C . TYR A 1 303 ? -6.293 17.336 -16.627 1.00 94.19 303 TYR A C 1
ATOM 2269 O O . TYR A 1 303 ? -5.600 17.416 -15.611 1.00 94.19 303 TYR A O 1
ATOM 2277 N N . VAL A 1 304 ? -6.353 16.232 -17.365 1.00 94.81 304 VAL A N 1
ATOM 2278 C CA . VAL A 1 304 ? -5.633 14.988 -17.060 1.00 94.81 304 VAL A CA 1
ATOM 2279 C C . VAL A 1 304 ? -5.156 14.403 -18.378 1.00 94.81 304 VAL A C 1
ATOM 2281 O O . VAL A 1 304 ? -5.978 14.283 -19.277 1.00 94.81 304 VAL A O 1
ATOM 2284 N N . ASP A 1 305 ? -3.877 14.040 -18.447 1.00 95.69 305 ASP A N 1
ATOM 2285 C CA . ASP A 1 305 ? -3.273 13.297 -19.561 1.00 95.69 305 ASP A CA 1
ATOM 2286 C C . ASP A 1 305 ? -3.717 11.832 -19.460 1.00 95.69 305 ASP A C 1
ATOM 2288 O O . ASP A 1 305 ? -3.066 10.999 -18.820 1.00 95.69 305 ASP A O 1
ATOM 2292 N N . ASP A 1 306 ? -4.927 11.549 -19.939 1.00 91.38 306 ASP A N 1
ATOM 2293 C CA . ASP A 1 306 ? -5.624 10.290 -19.705 1.00 91.38 306 ASP A CA 1
ATOM 2294 C C . ASP A 1 306 ? -5.137 9.178 -20.638 1.00 91.38 306 ASP A C 1
ATOM 2296 O O . ASP A 1 306 ? -5.087 8.011 -20.233 1.00 91.38 306 ASP A O 1
ATOM 2300 N N . ASN A 1 307 ? -4.644 9.528 -21.823 1.00 93.12 307 ASN A N 1
ATOM 2301 C CA . ASN A 1 307 ? -3.969 8.591 -22.712 1.00 93.12 307 ASN A CA 1
ATOM 2302 C C . ASN A 1 307 ? -2.441 8.524 -22.481 1.00 93.12 307 ASN A C 1
ATOM 2304 O O . ASN A 1 307 ? -1.788 7.630 -23.034 1.00 93.12 307 ASN A O 1
ATOM 2308 N N . ASN A 1 308 ? -1.889 9.395 -21.625 1.00 93.75 308 ASN A N 1
ATOM 2309 C CA . ASN A 1 308 ? -0.493 9.403 -21.186 1.00 93.75 308 ASN A CA 1
ATOM 2310 C C . ASN A 1 308 ? 0.503 9.539 -22.357 1.00 93.75 308 ASN A C 1
ATOM 2312 O O . ASN A 1 308 ? 1.508 8.814 -22.473 1.00 93.75 308 ASN A O 1
ATOM 2316 N N . ASN A 1 309 ? 0.170 10.431 -23.291 1.00 94.06 309 ASN A N 1
ATOM 2317 C CA . ASN A 1 309 ? 0.995 10.795 -24.441 1.00 94.06 309 ASN A CA 1
ATOM 2318 C C . ASN A 1 309 ? 1.633 12.191 -24.295 1.00 94.06 309 ASN A C 1
ATOM 2320 O O . ASN A 1 309 ? 2.516 12.521 -25.092 1.00 94.06 309 ASN A O 1
ATOM 2324 N N . GLY A 1 310 ? 1.238 12.959 -23.273 1.00 95.00 310 GLY A N 1
ATOM 2325 C CA . GLY A 1 310 ? 1.716 14.310 -23.009 1.00 95.00 310 GLY A CA 1
ATOM 2326 C C . GLY A 1 310 ? 0.971 15.429 -23.748 1.00 95.00 310 GLY A C 1
ATOM 2327 O O . GLY A 1 310 ? 1.445 16.568 -23.721 1.00 95.00 310 GLY A O 1
ATOM 2328 N N . ASP A 1 311 ? -0.140 15.151 -24.426 1.00 96.62 311 ASP A N 1
ATOM 2329 C CA . ASP A 1 311 ? -0.939 16.104 -25.200 1.00 96.62 311 ASP A CA 1
ATOM 2330 C C . ASP A 1 311 ? -2.335 16.302 -24.596 1.00 96.62 311 ASP A C 1
ATOM 2332 O O . ASP A 1 311 ? -3.314 15.712 -25.029 1.00 96.62 311 ASP A O 1
ATOM 2336 N N . LEU A 1 312 ? -2.461 17.286 -23.702 1.00 96.06 312 LEU A N 1
ATOM 2337 C CA . LEU A 1 312 ? -3.734 17.617 -23.044 1.00 96.06 312 LEU A CA 1
ATOM 2338 C C . LEU A 1 312 ? -4.852 18.095 -23.988 1.00 96.06 312 LEU A C 1
ATOM 2340 O O . LEU A 1 312 ? -5.950 18.411 -23.527 1.00 96.06 312 LEU A O 1
ATOM 2344 N N . THR A 1 313 ? -4.582 18.243 -25.289 1.00 95.06 313 THR A N 1
ATOM 2345 C CA . THR A 1 313 ? -5.583 18.670 -26.276 1.00 95.06 313 THR A CA 1
ATOM 2346 C C . THR A 1 313 ? -6.330 17.511 -26.930 1.00 95.06 313 THR A C 1
ATOM 2348 O O . THR A 1 313 ? -7.341 17.771 -27.586 1.00 95.06 313 THR A O 1
ATOM 2351 N N . ASP A 1 314 ? -5.865 16.268 -26.761 1.00 95.00 314 ASP A N 1
ATOM 2352 C CA . ASP A 1 314 ? -6.531 15.064 -27.275 1.00 95.00 314 ASP A CA 1
ATOM 2353 C C . ASP A 1 314 ? -7.147 14.165 -26.181 1.00 95.00 314 ASP A C 1
ATOM 2355 O O . ASP A 1 314 ? -7.782 13.157 -26.503 1.00 95.00 314 ASP A O 1
ATOM 2359 N N . ASP A 1 315 ? -7.047 14.579 -24.915 1.00 94.19 315 ASP A N 1
ATOM 2360 C CA . ASP A 1 315 ? -7.676 13.934 -23.758 1.00 94.19 315 ASP A CA 1
ATOM 2361 C C . ASP A 1 315 ? -9.139 14.370 -23.530 1.00 94.19 315 ASP A C 1
ATOM 2363 O O . ASP A 1 315 ? -9.679 15.289 -24.164 1.00 94.19 315 ASP A O 1
ATOM 2367 N N . ALA A 1 316 ? -9.816 13.722 -22.575 1.00 89.94 316 ALA A N 1
ATOM 2368 C CA . ALA A 1 316 ? -11.187 14.066 -22.218 1.00 89.94 316 ALA A CA 1
ATOM 2369 C C . ALA A 1 316 ? -11.337 15.540 -21.768 1.00 89.94 316 ALA A C 1
ATOM 2371 O O . ALA A 1 316 ? -10.487 16.067 -21.042 1.00 89.94 316 ALA A O 1
ATOM 2372 N N . PRO A 1 317 ? -12.478 16.198 -22.076 1.00 90.31 317 PRO A N 1
ATOM 2373 C CA . PRO A 1 317 ? -12.717 17.588 -21.693 1.00 90.31 317 PRO A CA 1
ATOM 2374 C C . PRO A 1 317 ? -12.501 17.850 -20.194 1.00 90.31 317 PRO A C 1
ATOM 2376 O O . PRO A 1 317 ? -12.843 16.993 -19.362 1.00 90.31 317 PRO A O 1
ATOM 2379 N N . PRO A 1 318 ? -12.004 19.044 -19.811 1.00 90.81 318 PRO A N 1
ATOM 2380 C CA . PRO A 1 318 ? -11.678 19.336 -18.425 1.00 90.81 318 PRO A CA 1
ATOM 2381 C C . PRO A 1 318 ? -12.904 19.229 -17.521 1.00 90.81 318 PRO A C 1
ATOM 2383 O O . PRO A 1 318 ? -13.973 19.780 -17.803 1.00 90.81 318 PRO A O 1
ATOM 2386 N N . ALA A 1 319 ? -12.742 18.541 -16.396 1.00 86.69 319 ALA A N 1
ATOM 2387 C CA . ALA A 1 319 ? -13.795 18.418 -15.399 1.00 86.69 319 ALA A CA 1
ATOM 2388 C C . ALA A 1 319 ? -13.878 19.678 -14.531 1.00 86.69 319 ALA A C 1
ATOM 2390 O O . ALA A 1 319 ? -12.863 20.313 -14.251 1.00 86.69 319 ALA A O 1
ATOM 2391 N N . THR A 1 320 ? -15.074 19.998 -14.032 1.00 87.31 320 THR A N 1
ATOM 2392 C CA . THR A 1 320 ? -15.233 21.025 -12.991 1.00 87.31 320 THR A CA 1
ATOM 2393 C C . THR A 1 320 ? -14.577 20.557 -11.686 1.00 87.31 320 THR A C 1
ATOM 2395 O O . THR A 1 320 ? -14.883 19.460 -11.210 1.00 87.31 320 THR A O 1
ATOM 2398 N N . TRP A 1 321 ? -13.710 21.383 -11.113 1.00 83.38 321 TRP A N 1
ATOM 2399 C CA . TRP A 1 321 ? -12.932 21.186 -9.888 1.00 83.38 321 TRP A CA 1
ATOM 2400 C C . TRP A 1 321 ? -13.616 21.903 -8.702 1.00 83.38 321 TRP A C 1
ATOM 2402 O O . TRP A 1 321 ? -14.124 23.005 -8.906 1.00 83.38 321 TRP A O 1
ATOM 2412 N N . PRO A 1 322 ? -13.661 21.333 -7.471 1.00 72.31 322 PRO A N 1
ATOM 2413 C CA . PRO A 1 322 ? -12.824 20.235 -6.971 1.00 72.31 322 PRO A CA 1
ATOM 2414 C C . PRO A 1 322 ? -13.518 18.906 -6.622 1.00 72.31 322 PRO A C 1
ATOM 2416 O O . PRO A 1 322 ? -12.921 18.027 -6.000 1.00 72.31 322 PRO A O 1
ATOM 2419 N N . SER A 1 323 ? -14.788 18.756 -6.985 1.00 71.25 323 SER A N 1
ATOM 2420 C CA . SER A 1 323 ? -15.587 17.566 -6.649 1.00 71.25 323 SER A CA 1
ATOM 2421 C C . SER A 1 323 ? -15.062 16.267 -7.273 1.00 71.25 323 SER A C 1
ATOM 2423 O O . SER A 1 323 ? -14.391 16.303 -8.298 1.00 71.25 323 SER A O 1
ATOM 2425 N N . GLU A 1 324 ? -15.431 15.133 -6.673 1.00 65.69 324 GLU A N 1
ATOM 2426 C CA . GLU A 1 324 ? -15.007 13.778 -7.048 1.00 65.69 324 GLU A CA 1
ATOM 2427 C C . GLU A 1 324 ? -15.262 13.441 -8.523 1.00 65.69 324 GLU A C 1
ATOM 2429 O O . GLU A 1 324 ? -16.361 13.645 -9.049 1.00 65.69 324 GLU A O 1
ATOM 2434 N N . ARG A 1 325 ? -14.230 12.930 -9.201 1.00 74.50 325 ARG A N 1
ATOM 2435 C CA . ARG A 1 325 ? -14.266 12.513 -10.607 1.00 74.50 325 ARG A CA 1
ATOM 2436 C C . ARG A 1 325 ? -13.634 11.151 -10.773 1.00 74.50 325 ARG A C 1
ATOM 2438 O O . ARG A 1 325 ? -12.552 10.918 -10.253 1.00 74.50 325 ARG A O 1
ATOM 2445 N N . THR A 1 326 ? -14.242 10.301 -11.587 1.00 78.69 326 THR A N 1
ATOM 2446 C CA . THR A 1 326 ? -13.586 9.095 -12.093 1.00 78.69 326 THR A CA 1
ATOM 2447 C C . THR A 1 326 ? -13.022 9.375 -13.484 1.00 78.69 326 THR A C 1
ATOM 2449 O O . THR A 1 326 ? -13.711 9.929 -14.345 1.00 78.69 326 THR A O 1
ATOM 2452 N N . ARG A 1 327 ? -11.758 9.017 -13.700 1.00 82.31 327 ARG A N 1
ATOM 2453 C CA . ARG A 1 327 ? -11.061 9.065 -14.990 1.00 82.31 327 ARG A CA 1
ATOM 2454 C C . ARG A 1 327 ? -10.456 7.702 -15.276 1.00 82.31 327 ARG A C 1
ATOM 2456 O O . ARG A 1 327 ? -10.003 7.036 -14.355 1.00 82.31 327 ARG A O 1
ATOM 2463 N N . SER A 1 328 ? -10.447 7.288 -16.534 1.00 86.19 328 SER A N 1
ATOM 2464 C CA . SER A 1 328 ? -9.692 6.115 -16.974 1.00 86.19 328 SER A CA 1
ATOM 2465 C C . SER A 1 328 ? -8.366 6.602 -17.528 1.00 86.19 328 SER A C 1
ATOM 2467 O O . SER A 1 328 ? -8.389 7.389 -18.460 1.00 86.19 328 SER A O 1
ATOM 2469 N N . VAL A 1 329 ? -7.245 6.152 -16.969 1.00 89.88 329 VAL A N 1
ATOM 2470 C CA . VAL A 1 329 ? -5.907 6.619 -17.346 1.00 89.88 329 VAL A CA 1
ATOM 2471 C C . VAL A 1 329 ? -5.063 5.458 -17.860 1.00 89.88 329 VAL A C 1
ATOM 2473 O O . VAL A 1 329 ? -5.064 4.381 -17.268 1.00 89.88 329 VAL A O 1
ATOM 2476 N N . ARG A 1 330 ? -4.316 5.656 -18.944 1.00 92.19 330 ARG A N 1
ATOM 2477 C CA . ARG A 1 330 ? -3.436 4.639 -19.527 1.00 92.19 330 ARG A CA 1
ATOM 2478 C C . ARG A 1 330 ? -2.199 4.406 -18.652 1.00 92.19 330 ARG A C 1
ATOM 2480 O O . ARG A 1 330 ? -1.226 5.162 -18.689 1.00 92.19 330 ARG A O 1
ATOM 2487 N N . ALA A 1 331 ? -2.205 3.297 -17.923 1.00 90.38 331 ALA A N 1
ATOM 2488 C CA . ALA A 1 331 ? -1.054 2.787 -17.194 1.00 90.38 331 ALA A CA 1
ATOM 2489 C C . ALA A 1 331 ? -0.075 2.071 -18.138 1.00 90.38 331 ALA A C 1
ATOM 2491 O O . ALA A 1 331 ? -0.472 1.351 -19.060 1.00 90.38 331 ALA A O 1
ATOM 2492 N N . SER A 1 332 ? 1.218 2.252 -17.876 1.00 91.88 332 SER A N 1
ATOM 2493 C CA . SER A 1 332 ? 2.322 1.624 -18.604 1.00 91.88 332 SER A CA 1
ATOM 2494 C C . SER A 1 332 ? 2.993 0.577 -17.722 1.00 91.88 332 SER A C 1
ATOM 2496 O O . SER A 1 332 ? 3.376 0.877 -16.590 1.00 91.88 332 SER A O 1
ATOM 2498 N N . TYR A 1 333 ? 3.252 -0.609 -18.269 1.00 87.62 333 TYR A N 1
ATOM 2499 C CA . TYR A 1 333 ? 3.895 -1.718 -17.560 1.00 87.62 333 TYR A CA 1
ATOM 2500 C C . TYR A 1 333 ? 5.141 -2.199 -18.280 1.00 87.62 333 TYR A C 1
ATOM 2502 O O . TYR A 1 333 ? 5.200 -2.188 -19.508 1.00 87.62 333 TYR A O 1
ATOM 2510 N N . GLY A 1 334 ? 6.137 -2.659 -17.529 1.00 76.94 334 GLY A N 1
ATOM 2511 C CA . GLY A 1 334 ? 7.367 -3.203 -18.095 1.00 76.94 334 GLY A CA 1
ATOM 2512 C C . GLY A 1 334 ? 8.586 -2.866 -17.252 1.00 76.94 334 GLY A C 1
ATOM 2513 O O . GLY A 1 334 ? 8.570 -3.034 -16.037 1.00 76.94 334 GLY A O 1
ATOM 2514 N N . THR A 1 335 ? 9.656 -2.425 -17.904 1.00 75.81 335 THR A N 1
ATOM 2515 C CA . THR A 1 335 ? 10.875 -1.945 -17.240 1.00 75.81 335 THR A CA 1
ATOM 2516 C C . THR A 1 335 ? 10.969 -0.426 -17.345 1.00 75.81 335 THR A C 1
ATOM 2518 O O . THR A 1 335 ? 10.222 0.199 -18.093 1.00 75.81 335 THR A O 1
ATOM 2521 N N . ALA A 1 336 ? 11.950 0.181 -16.673 1.00 68.75 336 ALA A N 1
ATOM 2522 C CA . ALA A 1 336 ? 12.190 1.624 -16.755 1.00 68.75 336 ALA A CA 1
ATOM 2523 C C . ALA A 1 336 ? 12.439 2.147 -18.187 1.00 68.75 336 ALA A C 1
ATOM 2525 O O . ALA A 1 336 ? 12.287 3.338 -18.435 1.00 68.75 336 ALA A O 1
ATOM 2526 N N . THR A 1 337 ? 12.829 1.281 -19.128 1.00 77.38 337 THR A N 1
ATOM 2527 C CA . THR A 1 337 ? 13.177 1.661 -20.509 1.00 77.38 337 THR A CA 1
ATOM 2528 C C . THR A 1 337 ? 12.311 0.996 -21.572 1.00 77.38 337 THR A C 1
ATOM 2530 O O . THR A 1 337 ? 12.410 1.353 -22.745 1.00 77.38 337 THR A O 1
ATOM 2533 N N . ARG A 1 338 ? 11.466 0.027 -21.203 1.00 82.94 338 ARG A N 1
ATOM 2534 C CA . ARG A 1 338 ? 10.665 -0.740 -22.158 1.00 82.94 338 ARG A CA 1
ATOM 2535 C C . ARG A 1 338 ? 9.258 -0.959 -21.636 1.00 82.94 338 ARG A C 1
ATOM 2537 O O . ARG A 1 338 ? 9.062 -1.631 -20.627 1.00 82.94 338 ARG A O 1
ATOM 2544 N N . GLU A 1 339 ? 8.288 -0.459 -22.389 1.00 87.44 339 GLU A N 1
ATOM 2545 C CA . GLU A 1 339 ? 6.883 -0.803 -22.209 1.00 87.44 339 GLU A CA 1
ATOM 2546 C C . GLU A 1 339 ? 6.640 -2.205 -22.789 1.00 87.44 339 GLU A C 1
ATOM 2548 O O . GLU A 1 339 ? 7.075 -2.533 -23.897 1.00 87.44 339 GLU A O 1
ATOM 2553 N N . VAL A 1 340 ? 6.018 -3.062 -21.990 1.00 82.06 340 VAL A N 1
ATOM 2554 C CA . VAL A 1 340 ? 5.711 -4.462 -22.300 1.00 82.06 340 VAL A CA 1
ATOM 2555 C C . VAL A 1 340 ? 4.212 -4.635 -22.495 1.00 82.06 340 VAL A C 1
ATOM 2557 O O . VAL A 1 340 ? 3.796 -5.347 -23.406 1.00 82.06 340 VAL A O 1
ATOM 2560 N N . SER A 1 341 ? 3.409 -3.977 -21.663 1.00 86.25 341 SER A N 1
ATOM 2561 C CA . SER A 1 341 ? 1.959 -3.937 -21.796 1.00 86.25 341 SER A CA 1
ATOM 2562 C C . SER A 1 341 ? 1.404 -2.635 -21.238 1.00 86.25 341 SER A C 1
ATOM 2564 O O . SER A 1 341 ? 2.115 -1.826 -20.635 1.00 86.25 341 SER A O 1
ATOM 2566 N N . THR A 1 342 ? 0.120 -2.417 -21.489 1.00 88.50 342 THR A N 1
ATOM 2567 C CA . THR A 1 342 ? -0.605 -1.213 -21.098 1.00 88.50 342 THR A CA 1
ATOM 2568 C C . THR A 1 342 ? -2.000 -1.613 -20.687 1.00 88.50 342 THR A C 1
ATOM 2570 O O . THR A 1 342 ? -2.595 -2.485 -21.324 1.00 88.50 342 THR A O 1
ATOM 2573 N N . SER A 1 343 ? -2.561 -0.929 -19.704 1.00 85.12 343 SER A N 1
ATOM 2574 C CA . SER A 1 343 ? -3.973 -1.078 -19.388 1.00 85.12 343 SER A CA 1
ATOM 2575 C C . SER A 1 343 ? -4.571 0.270 -19.054 1.00 85.12 343 SER A C 1
ATOM 2577 O O . SER A 1 343 ? -3.914 1.152 -18.508 1.00 85.12 343 SER A O 1
ATOM 2579 N N . ASN A 1 344 ? -5.849 0.415 -19.358 1.00 85.69 344 ASN A N 1
ATOM 2580 C CA . ASN A 1 344 ? -6.624 1.509 -18.815 1.00 85.69 344 ASN A CA 1
ATOM 2581 C C . ASN A 1 344 ? -6.860 1.218 -17.338 1.00 85.69 344 ASN A C 1
ATOM 2583 O O . ASN A 1 344 ? -7.317 0.131 -16.989 1.00 85.69 344 ASN A O 1
ATOM 2587 N N . TYR A 1 345 ? -6.492 2.160 -16.483 1.00 84.00 345 TYR A N 1
ATOM 2588 C CA . TYR A 1 345 ? -6.612 2.051 -15.046 1.00 84.00 345 TYR A CA 1
ATOM 2589 C C . TYR A 1 345 ? -7.461 3.216 -14.520 1.00 84.00 345 TYR A C 1
ATOM 2591 O O . TYR A 1 345 ? -7.128 4.388 -14.714 1.00 84.00 345 TYR A O 1
ATOM 2599 N N . PRO A 1 346 ? -8.583 2.917 -13.869 1.00 80.50 346 PRO A N 1
ATOM 2600 C CA . PRO A 1 346 ? -9.494 3.920 -13.360 1.00 80.50 346 PRO A CA 1
ATOM 2601 C C . PRO A 1 346 ? -8.956 4.564 -12.078 1.00 80.50 346 PRO A C 1
ATOM 2603 O O . PRO A 1 346 ? -8.534 3.898 -11.133 1.00 80.50 346 PRO A O 1
ATOM 2606 N N . VAL A 1 347 ? -8.993 5.889 -12.043 1.00 81.31 347 VAL A N 1
ATOM 2607 C CA . VAL A 1 347 ? -8.559 6.715 -10.921 1.00 81.31 347 VAL A CA 1
ATOM 2608 C C . VAL A 1 347 ? -9.683 7.645 -10.498 1.00 81.31 347 VAL A C 1
ATOM 2610 O O . VAL A 1 347 ? -10.459 8.143 -11.315 1.00 81.31 347 VAL A O 1
ATOM 2613 N N . MET A 1 348 ? -9.763 7.889 -9.199 1.00 80.25 348 MET A N 1
ATOM 2614 C CA . MET A 1 348 ? -10.622 8.900 -8.613 1.00 80.25 348 MET A CA 1
ATOM 2615 C C . MET A 1 348 ? -9.795 10.143 -8.306 1.00 80.25 348 MET A C 1
ATOM 2617 O O . MET A 1 348 ? -8.780 10.054 -7.624 1.00 80.25 348 MET A O 1
ATOM 2621 N N . LEU A 1 349 ? -10.236 11.301 -8.777 1.00 82.69 349 LEU A N 1
ATOM 2622 C CA . LEU A 1 349 ? -9.586 12.587 -8.569 1.00 82.69 349 LEU A CA 1
ATOM 2623 C C . LEU A 1 349 ? -10.538 13.493 -7.801 1.00 82.69 349 LEU A C 1
ATOM 2625 O O . LEU A 1 349 ? -11.678 13.700 -8.216 1.00 82.69 349 LEU A O 1
ATOM 2629 N N . TYR A 1 350 ? -10.084 14.018 -6.672 1.00 80.00 350 TYR A N 1
ATOM 2630 C CA . TYR A 1 350 ? -10.872 14.916 -5.833 1.00 80.00 350 TYR A CA 1
ATOM 2631 C C . TYR A 1 350 ? -9.944 15.804 -5.012 1.00 80.00 350 TYR A C 1
ATOM 2633 O O . TYR A 1 350 ? -8.748 15.531 -4.888 1.00 80.00 350 TYR A O 1
ATOM 2641 N N . GLY A 1 351 ? -10.471 16.874 -4.428 1.00 77.69 351 GLY A N 1
ATOM 2642 C CA . GLY A 1 351 ? -9.649 17.713 -3.572 1.00 77.69 351 GLY A CA 1
ATOM 2643 C C . GLY A 1 351 ? -10.326 18.977 -3.091 1.00 77.69 351 GLY A C 1
ATOM 2644 O O . GLY A 1 351 ? -11.548 19.066 -3.022 1.00 77.69 351 GLY A O 1
ATOM 2645 N N . SER A 1 352 ? -9.505 19.949 -2.705 1.00 69.06 352 SER A N 1
ATOM 2646 C CA . SER A 1 352 ? -9.947 21.290 -2.326 1.00 69.06 352 SER A CA 1
ATOM 2647 C C . SER A 1 352 ? -8.776 22.266 -2.431 1.00 69.06 352 SER A C 1
ATOM 2649 O O . SER A 1 352 ? -7.670 21.967 -1.970 1.00 69.06 352 SER A O 1
ATOM 2651 N N . GLY A 1 353 ? -9.006 23.430 -3.044 1.00 68.62 353 GLY A N 1
ATOM 2652 C CA . GLY A 1 353 ? -8.007 24.493 -3.178 1.00 68.62 353 GLY A CA 1
ATOM 2653 C C . GLY A 1 353 ? -6.739 24.048 -3.914 1.00 68.62 353 GLY A C 1
ATOM 2654 O O . GLY A 1 353 ? -6.743 23.885 -5.136 1.00 68.62 353 GLY A O 1
ATOM 2655 N N . GLU A 1 354 ? -5.641 23.891 -3.171 1.00 68.00 354 GLU A N 1
ATOM 2656 C CA . GLU A 1 354 ? -4.314 23.509 -3.689 1.00 68.00 354 GLU A CA 1
ATOM 2657 C C . GLU A 1 354 ? -4.007 22.011 -3.590 1.00 68.00 354 GLU A C 1
ATOM 2659 O O . GLU A 1 354 ? -2.930 21.571 -3.983 1.00 68.00 354 GLU A O 1
ATOM 2664 N N . ARG A 1 355 ? -4.924 21.216 -3.035 1.00 74.44 355 ARG A N 1
ATOM 2665 C CA . ARG A 1 355 ? -4.688 19.797 -2.763 1.00 74.44 355 ARG A CA 1
ATOM 2666 C C . ARG A 1 355 ? -5.477 18.948 -3.740 1.00 74.44 355 ARG A C 1
ATOM 2668 O O . ARG A 1 355 ? -6.706 18.978 -3.701 1.00 74.44 355 ARG A O 1
ATOM 2675 N N . VAL A 1 356 ? -4.773 18.180 -4.566 1.00 85.06 356 VAL A N 1
ATOM 2676 C CA . VAL A 1 356 ? -5.351 17.117 -5.396 1.00 85.06 356 VAL A CA 1
ATOM 2677 C C . VAL A 1 356 ? -5.037 15.780 -4.746 1.00 85.06 356 VAL A C 1
ATOM 2679 O O . VAL A 1 356 ? -3.916 15.550 -4.303 1.00 85.06 356 VAL A O 1
ATOM 2682 N N . PHE A 1 357 ? -6.022 14.896 -4.686 1.00 82.69 357 PHE A N 1
ATOM 2683 C CA . PHE A 1 357 ? -5.869 13.532 -4.212 1.00 82.69 357 PHE A CA 1
ATOM 2684 C C . PHE A 1 357 ? -6.247 12.563 -5.321 1.00 82.69 357 PHE A C 1
ATOM 2686 O O . PHE A 1 357 ? -7.252 12.752 -6.008 1.00 82.69 357 PHE A O 1
ATOM 2693 N N . VAL A 1 358 ? -5.443 11.512 -5.463 1.00 81.19 358 VAL A N 1
ATOM 2694 C CA . VAL A 1 358 ? -5.702 10.416 -6.395 1.00 81.19 358 VAL A CA 1
ATOM 2695 C C . VAL A 1 358 ? -6.069 9.183 -5.582 1.00 81.19 358 VAL A C 1
ATOM 2697 O O . VAL A 1 358 ? -5.211 8.578 -4.937 1.00 81.19 358 VAL A O 1
ATOM 2700 N N . GLY A 1 359 ? -7.350 8.827 -5.587 1.00 73.19 359 GLY A N 1
ATOM 2701 C CA . GLY A 1 359 ? -7.853 7.552 -5.091 1.00 73.19 359 GLY A CA 1
ATOM 2702 C C . GLY A 1 359 ? -7.700 6.478 -6.164 1.00 73.19 359 GLY A C 1
ATOM 2703 O O . GLY A 1 359 ? -8.066 6.689 -7.319 1.00 73.19 359 GLY A O 1
ATOM 2704 N N . ARG A 1 360 ? -7.138 5.326 -5.802 1.00 72.81 360 ARG A N 1
ATOM 2705 C CA . ARG A 1 360 ? -6.823 4.252 -6.749 1.00 72.81 360 ARG A CA 1
ATOM 2706 C C . ARG A 1 360 ? -7.249 2.935 -6.139 1.00 72.81 360 ARG A C 1
ATOM 2708 O O . ARG A 1 360 ? -6.707 2.520 -5.122 1.00 72.81 360 ARG A O 1
ATOM 2715 N N . VAL A 1 361 ? -8.285 2.348 -6.716 1.00 60.03 361 VAL A N 1
ATOM 2716 C CA . VAL A 1 361 ? -8.792 1.038 -6.325 1.00 60.03 361 VAL A CA 1
ATOM 2717 C C . VAL A 1 361 ? -9.262 0.383 -7.607 1.00 60.03 361 VAL A C 1
ATOM 2719 O O . VAL A 1 361 ? -10.362 0.667 -8.070 1.00 60.03 361 VAL A O 1
ATOM 2722 N N . ALA A 1 362 ? -8.422 -0.449 -8.205 1.00 65.62 362 ALA A N 1
ATOM 2723 C CA . ALA A 1 362 ? -8.843 -1.299 -9.300 1.00 65.62 362 ALA A CA 1
ATOM 2724 C C . ALA A 1 362 ? -8.751 -2.759 -8.885 1.00 65.62 362 ALA A C 1
ATOM 2726 O O . ALA A 1 362 ? -7.866 -3.178 -8.138 1.00 65.62 362 ALA A O 1
ATOM 2727 N N . ALA A 1 363 ? -9.688 -3.529 -9.410 1.00 75.19 363 ALA A N 1
ATOM 2728 C CA . ALA A 1 363 ? -9.605 -4.965 -9.406 1.00 75.19 363 ALA A CA 1
ATOM 2729 C C . ALA A 1 363 ? -9.826 -5.459 -10.832 1.00 75.19 363 ALA A C 1
ATOM 2731 O O . ALA A 1 363 ? -10.591 -4.863 -11.601 1.00 75.19 363 ALA A O 1
ATOM 2732 N N . THR A 1 364 ? -9.165 -6.552 -11.183 1.00 84.88 364 THR A N 1
ATOM 2733 C CA . THR A 1 364 ? -9.493 -7.298 -12.395 1.00 84.88 364 THR A CA 1
ATOM 2734 C C . THR A 1 364 ? -10.345 -8.498 -12.010 1.00 84.88 364 THR A C 1
ATOM 2736 O O . THR A 1 364 ? -10.137 -9.125 -10.973 1.00 84.88 364 THR A O 1
ATOM 2739 N N . VAL A 1 365 ? -11.351 -8.802 -12.820 1.00 86.56 365 VAL A N 1
ATOM 2740 C CA . VAL A 1 365 ? -12.279 -9.912 -12.615 1.00 86.56 365 VAL A CA 1
ATOM 2741 C C . VAL A 1 365 ? -12.270 -10.833 -13.820 1.00 86.56 365 VAL A C 1
ATOM 2743 O O . VAL A 1 365 ? -12.006 -10.419 -14.946 1.00 86.56 365 VAL A O 1
ATOM 2746 N N . GLY A 1 366 ? -12.571 -12.100 -13.593 1.00 88.44 366 GLY A N 1
ATOM 2747 C CA . GLY A 1 366 ? -12.670 -13.089 -14.655 1.00 88.44 366 GLY A CA 1
ATOM 2748 C C . GLY A 1 366 ? -13.081 -14.440 -14.101 1.00 88.44 366 GLY A C 1
ATOM 2749 O O . GLY A 1 366 ? -13.662 -14.527 -13.020 1.00 88.44 366 GLY A O 1
ATOM 2750 N N . GLU A 1 367 ? -12.772 -15.501 -14.835 1.00 89.62 367 GLU A N 1
ATOM 2751 C CA . GLU A 1 367 ? -13.071 -16.869 -14.421 1.00 89.62 367 GLU A CA 1
ATOM 2752 C C . GLU A 1 367 ? -11.806 -17.724 -14.437 1.00 89.62 367 GLU A C 1
ATOM 2754 O O . GLU A 1 367 ? -11.052 -17.728 -15.410 1.00 89.62 367 GLU A O 1
ATOM 2759 N N . VAL A 1 368 ? -11.592 -18.483 -13.365 1.00 88.69 368 VAL A N 1
ATOM 2760 C CA . VAL A 1 368 ? -10.528 -19.484 -13.248 1.00 88.69 368 VAL A CA 1
ATOM 2761 C C . VAL A 1 368 ? -11.157 -20.864 -13.360 1.00 88.69 368 VAL A C 1
ATOM 2763 O O . VAL A 1 368 ? -12.160 -21.146 -12.710 1.00 88.69 368 VAL A O 1
ATOM 2766 N N . THR A 1 369 ? -10.571 -21.735 -14.181 1.00 86.25 369 THR A N 1
ATOM 2767 C CA . THR A 1 369 ? -11.026 -23.128 -14.300 1.00 86.25 369 THR A CA 1
ATOM 2768 C C . THR A 1 369 ? -10.242 -24.007 -13.329 1.00 86.25 369 THR A C 1
ATOM 2770 O O . THR A 1 369 ? -9.054 -24.237 -13.532 1.00 86.25 369 THR A O 1
ATOM 2773 N N . LEU A 1 370 ? -10.888 -24.481 -12.266 1.00 83.31 370 LEU A N 1
ATOM 2774 C CA . LEU A 1 370 ? -10.319 -25.405 -11.285 1.00 83.31 370 LEU A CA 1
ATOM 2775 C C . LEU A 1 370 ? -10.938 -26.789 -11.508 1.00 83.31 370 LEU A C 1
ATOM 2777 O O . LEU A 1 370 ? -12.145 -26.969 -11.339 1.00 83.31 370 LEU A O 1
ATOM 2781 N N . GLY A 1 371 ? -10.129 -27.749 -11.963 1.00 78.94 371 GLY A N 1
ATOM 2782 C CA . GLY A 1 371 ? -10.639 -29.047 -12.408 1.00 78.94 371 GLY A CA 1
ATOM 2783 C C . GLY A 1 371 ? -11.637 -28.880 -13.559 1.00 78.94 371 GLY A C 1
ATOM 2784 O O . GLY A 1 371 ? -11.290 -28.336 -14.604 1.00 78.94 371 GLY A O 1
ATOM 2785 N N . GLU A 1 372 ? -12.880 -29.317 -13.351 1.00 78.88 372 GLU A N 1
ATOM 2786 C CA . GLU A 1 372 ? -13.987 -29.165 -14.313 1.00 78.88 372 GLU A CA 1
ATOM 2787 C C . GLU A 1 372 ? -14.865 -27.927 -14.044 1.00 78.88 372 GLU A C 1
ATOM 2789 O O . GLU A 1 372 ? -15.797 -27.643 -14.796 1.00 78.88 372 GLU A O 1
ATOM 2794 N N . LYS A 1 373 ? -14.597 -27.171 -12.969 1.00 84.75 373 LYS A N 1
ATOM 2795 C CA . LYS A 1 373 ? -15.436 -26.047 -12.535 1.00 84.75 373 LYS A CA 1
ATOM 2796 C C . LYS A 1 373 ? -14.848 -24.712 -12.964 1.00 84.75 373 LYS A C 1
ATOM 2798 O O . LYS A 1 373 ? -13.671 -24.439 -12.746 1.00 84.75 373 LYS A O 1
ATOM 2803 N N . LYS A 1 374 ? -15.700 -23.830 -13.483 1.00 88.44 374 LYS A N 1
ATOM 2804 C CA . LYS A 1 374 ? -15.381 -22.407 -13.636 1.00 88.44 374 LYS A CA 1
ATOM 2805 C C . LYS A 1 374 ? -15.780 -21.652 -12.377 1.00 88.44 374 LYS A C 1
ATOM 2807 O O . LYS A 1 374 ? -16.907 -21.776 -11.905 1.00 88.44 374 LYS A O 1
ATOM 2812 N N . VAL A 1 375 ? -14.848 -20.876 -11.847 1.00 89.25 375 VAL A N 1
ATOM 2813 C CA . VAL A 1 375 ? -14.999 -20.109 -10.613 1.00 89.25 375 VAL A CA 1
ATOM 2814 C C . VAL A 1 375 ? -14.751 -18.645 -10.927 1.00 89.25 375 VAL A C 1
ATOM 2816 O O . VAL A 1 375 ? -13.725 -18.310 -11.519 1.00 89.25 375 VAL A O 1
ATOM 2819 N N . LYS A 1 376 ? -15.657 -17.760 -10.505 1.00 89.38 376 LYS A N 1
ATOM 2820 C CA . LYS A 1 376 ? -15.419 -16.319 -10.614 1.00 89.38 376 LYS A CA 1
ATOM 2821 C C . LYS A 1 376 ? -14.238 -15.919 -9.736 1.00 89.38 376 LYS A C 1
ATOM 2823 O O . LYS A 1 376 ? -14.155 -16.325 -8.576 1.00 89.38 376 LYS A O 1
ATOM 2828 N N . ALA A 1 377 ? -13.360 -15.098 -10.287 1.00 89.06 377 ALA A N 1
ATOM 2829 C CA . ALA A 1 377 ? -12.157 -14.621 -9.636 1.00 89.06 377 ALA A CA 1
ATOM 2830 C C . ALA A 1 377 ? -12.090 -13.098 -9.665 1.00 89.06 377 ALA A C 1
ATOM 2832 O O . ALA A 1 377 ? -12.508 -12.469 -10.637 1.00 89.06 377 ALA A O 1
ATOM 2833 N N . LEU A 1 378 ? -11.517 -12.533 -8.608 1.00 87.00 378 LEU A N 1
ATOM 2834 C CA . LEU A 1 378 ? -11.135 -11.134 -8.515 1.00 87.00 378 LEU A CA 1
ATOM 2835 C C . LEU A 1 378 ? -9.683 -11.047 -8.054 1.00 87.00 378 LEU A C 1
ATOM 2837 O O . LEU A 1 378 ? -9.301 -11.704 -7.088 1.00 87.00 378 LEU A O 1
ATOM 2841 N N . LEU A 1 379 ? -8.889 -10.222 -8.722 1.00 86.44 379 LEU A N 1
ATOM 2842 C CA . LEU A 1 379 ? -7.535 -9.879 -8.324 1.00 86.44 379 LEU A CA 1
ATOM 2843 C C . LEU A 1 379 ? -7.513 -8.420 -7.870 1.00 86.44 379 LEU A C 1
ATOM 2845 O O . LEU A 1 379 ? -7.861 -7.526 -8.636 1.00 86.44 379 LEU A O 1
ATOM 2849 N N . ALA A 1 380 ? -7.138 -8.193 -6.616 1.00 79.81 380 ALA A N 1
ATOM 2850 C CA . ALA A 1 380 ? -7.174 -6.886 -5.976 1.00 79.81 380 ALA A CA 1
ATOM 2851 C C . ALA A 1 380 ? -5.780 -6.263 -5.869 1.00 79.81 380 ALA A C 1
ATOM 2853 O O . ALA A 1 380 ? -4.888 -6.839 -5.239 1.00 79.81 380 ALA A O 1
ATOM 2854 N N . ASP A 1 381 ? -5.63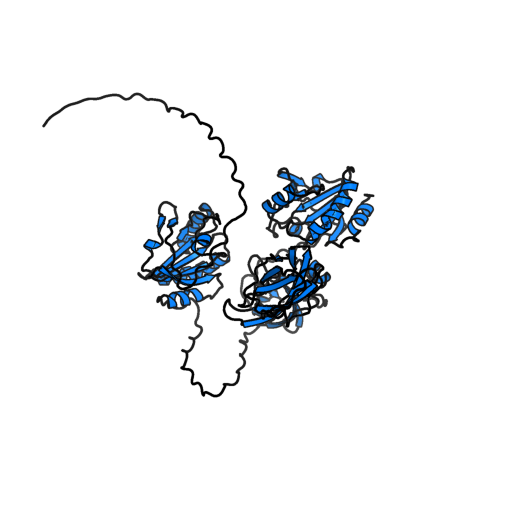7 -5.052 -6.404 1.00 78.19 381 ASP A N 1
ATOM 2855 C CA . ASP A 1 381 ? -4.524 -4.149 -6.120 1.00 78.19 381 ASP A CA 1
ATOM 2856 C C . ASP A 1 381 ? -4.764 -3.475 -4.754 1.00 78.19 381 ASP A C 1
ATOM 2858 O O . ASP A 1 381 ? -5.758 -2.773 -4.559 1.00 78.19 381 ASP A O 1
ATOM 2862 N N . THR A 1 382 ? -3.887 -3.729 -3.773 1.00 68.31 382 THR A N 1
ATOM 2863 C CA . THR A 1 382 ? -4.114 -3.301 -2.378 1.00 68.31 382 THR A CA 1
ATOM 2864 C C . THR A 1 382 ? -3.411 -2.010 -1.977 1.00 68.31 382 THR A C 1
ATOM 2866 O O . THR A 1 382 ? -3.721 -1.464 -0.912 1.00 68.31 382 THR A O 1
ATOM 2869 N N . ASN A 1 383 ? -2.463 -1.533 -2.786 1.00 68.19 383 ASN A N 1
ATOM 2870 C CA . ASN A 1 383 ? -1.753 -0.273 -2.560 1.00 68.19 383 ASN A CA 1
ATOM 2871 C C . ASN A 1 383 ? -2.128 0.798 -3.596 1.00 68.19 383 ASN A C 1
ATOM 2873 O O . ASN A 1 383 ? -1.765 1.960 -3.411 1.00 68.19 383 ASN A O 1
ATOM 2877 N N . GLY A 1 384 ? -2.878 0.424 -4.635 1.00 73.25 384 GLY A N 1
ATOM 2878 C CA . GLY A 1 384 ? -3.368 1.330 -5.657 1.00 73.25 384 GLY A CA 1
ATOM 2879 C C . GLY A 1 384 ? -2.265 1.825 -6.589 1.00 73.25 384 GLY A C 1
ATOM 2880 O O . GLY A 1 384 ? -2.429 2.871 -7.208 1.00 73.25 384 GLY A O 1
ATOM 2881 N N . ASP A 1 385 ? -1.111 1.166 -6.685 1.00 75.81 385 ASP A N 1
ATOM 2882 C CA . ASP A 1 385 ? -0.059 1.584 -7.625 1.00 75.81 385 ASP A CA 1
ATOM 2883 C C . ASP A 1 385 ? -0.316 1.102 -9.065 1.00 75.81 385 ASP A C 1
ATOM 2885 O O . ASP A 1 385 ? 0.380 1.507 -10.001 1.00 75.81 385 ASP A O 1
ATOM 2889 N N . GLY A 1 386 ? -1.361 0.298 -9.253 1.00 81.19 386 GLY A N 1
ATOM 2890 C CA . GLY A 1 386 ? -1.751 -0.305 -10.510 1.00 81.19 386 GLY A CA 1
ATOM 2891 C C . GLY A 1 386 ? -0.950 -1.537 -10.892 1.00 81.19 386 GLY A C 1
ATOM 2892 O O . GLY A 1 386 ? -1.174 -2.053 -11.984 1.00 81.19 386 GLY A O 1
ATOM 2893 N N . VAL A 1 387 ? -0.046 -2.008 -10.029 1.00 85.19 387 VAL A N 1
ATOM 2894 C CA . VAL A 1 387 ? 0.872 -3.121 -10.262 1.00 85.19 387 VAL A CA 1
ATOM 2895 C C . VAL A 1 387 ? 0.438 -4.334 -9.441 1.00 85.19 387 VAL A C 1
ATOM 2897 O O . VAL A 1 387 ? 0.595 -4.403 -8.227 1.00 85.19 387 VAL A O 1
ATOM 2900 N N . TYR A 1 388 ? -0.015 -5.384 -10.119 1.00 84.75 388 TYR A N 1
ATOM 2901 C CA . TYR A 1 388 ? -0.519 -6.605 -9.478 1.00 84.75 388 TYR A CA 1
ATOM 2902 C C . TYR A 1 388 ? 0.596 -7.586 -9.082 1.00 84.75 388 TYR A C 1
ATOM 2904 O O . TYR A 1 388 ? 0.417 -8.803 -9.084 1.00 84.75 388 TYR A O 1
ATOM 2912 N N . THR A 1 389 ? 1.767 -7.060 -8.717 1.00 81.38 389 THR A N 1
ATOM 2913 C CA . THR A 1 389 ? 2.892 -7.847 -8.201 1.00 81.38 389 THR A CA 1
ATOM 2914 C C . THR A 1 389 ? 2.984 -7.649 -6.689 1.00 81.38 389 THR A C 1
ATOM 2916 O O . THR A 1 389 ? 3.230 -6.528 -6.246 1.00 81.38 389 THR A O 1
ATOM 2919 N N . PRO A 1 390 ? 2.799 -8.700 -5.870 1.00 69.00 390 PRO A N 1
ATOM 2920 C CA . PRO A 1 390 ? 2.783 -8.540 -4.425 1.00 69.00 390 PRO A CA 1
ATOM 2921 C C . PRO A 1 390 ? 4.163 -8.141 -3.889 1.00 69.00 390 PRO A C 1
ATOM 2923 O O . PRO A 1 390 ? 5.197 -8.653 -4.318 1.00 69.00 390 PRO A O 1
ATOM 2926 N N . THR A 1 391 ? 4.169 -7.279 -2.877 1.00 61.69 391 THR A N 1
ATOM 2927 C CA . THR A 1 391 ? 5.351 -6.935 -2.077 1.00 61.69 391 THR A CA 1
ATOM 2928 C C . THR A 1 391 ? 5.099 -7.279 -0.605 1.00 61.69 391 THR A C 1
ATOM 2930 O O . THR A 1 391 ? 3.943 -7.417 -0.201 1.00 61.69 391 THR A O 1
ATOM 2933 N N . PRO A 1 392 ? 6.137 -7.375 0.251 1.00 54.16 392 PRO A N 1
ATOM 2934 C CA . PRO A 1 392 ? 5.943 -7.680 1.673 1.00 54.16 392 PRO A CA 1
ATOM 2935 C C . PRO A 1 392 ? 5.002 -6.719 2.419 1.00 54.16 392 PRO A C 1
ATOM 2937 O O . PRO A 1 392 ? 4.409 -7.096 3.426 1.00 54.16 392 PRO A O 1
ATOM 2940 N N . THR A 1 393 ? 4.875 -5.474 1.951 1.00 50.66 393 THR A N 1
ATOM 2941 C CA . THR A 1 393 ? 4.028 -4.435 2.561 1.00 50.66 393 THR A CA 1
ATOM 2942 C C . THR A 1 393 ? 2.730 -4.177 1.794 1.00 50.66 393 THR A C 1
ATOM 2944 O O . THR A 1 393 ? 1.827 -3.537 2.340 1.00 50.66 393 THR A O 1
ATOM 2947 N N . SER A 1 394 ? 2.629 -4.683 0.561 1.00 62.34 394 SER A N 1
ATOM 2948 C CA . SER A 1 394 ? 1.486 -4.517 -0.342 1.00 62.34 394 SER A CA 1
ATOM 2949 C C . SER A 1 394 ? 1.156 -5.867 -0.987 1.00 62.34 394 SER A C 1
ATOM 2951 O O . SER A 1 394 ? 1.654 -6.165 -2.075 1.00 62.34 394 SER A O 1
ATOM 2953 N N . PRO A 1 395 ? 0.395 -6.736 -0.299 1.00 69.88 395 PRO A N 1
ATOM 2954 C CA . PRO A 1 395 ? -0.018 -8.013 -0.867 1.00 69.88 395 PRO A CA 1
ATOM 2955 C C . PRO A 1 395 ? -0.956 -7.790 -2.056 1.00 69.88 395 PRO A C 1
ATOM 2957 O O . PRO A 1 395 ? -1.607 -6.759 -2.162 1.00 69.88 395 PRO A O 1
ATOM 2960 N N . VAL A 1 396 ? -1.080 -8.775 -2.930 1.00 79.12 396 VAL A N 1
ATOM 2961 C CA . VAL A 1 396 ? -2.131 -8.801 -3.953 1.00 79.12 396 VAL A CA 1
ATOM 2962 C C . VAL A 1 396 ? -3.055 -9.944 -3.574 1.00 79.12 396 VAL A C 1
ATOM 2964 O O . VAL A 1 396 ? -2.586 -11.038 -3.246 1.00 79.12 396 VAL A O 1
ATOM 2967 N N . TYR A 1 397 ? -4.359 -9.683 -3.541 1.00 82.25 397 TYR A N 1
ATOM 2968 C CA . TYR A 1 397 ? -5.321 -10.691 -3.108 1.00 82.25 397 TYR A CA 1
ATOM 2969 C C . TYR A 1 397 ? -6.066 -11.282 -4.295 1.00 82.25 397 TYR A C 1
ATOM 2971 O O . TYR A 1 397 ? -6.636 -10.552 -5.100 1.00 82.25 397 TYR A O 1
ATOM 2979 N N . LEU A 1 398 ? -6.091 -12.610 -4.364 1.00 87.00 398 LEU A N 1
ATOM 2980 C CA . LEU A 1 398 ? -6.973 -13.375 -5.232 1.00 87.00 398 LEU A CA 1
ATOM 2981 C C . LEU A 1 398 ? -8.203 -13.803 -4.429 1.00 87.00 398 LEU A C 1
ATOM 2983 O O . LEU A 1 398 ? -8.083 -14.550 -3.461 1.00 87.00 398 LEU A O 1
ATOM 2987 N N . VAL A 1 399 ? -9.380 -13.347 -4.837 1.00 83.56 399 VAL A N 1
ATOM 2988 C CA . VAL A 1 399 ? -10.678 -13.713 -4.262 1.00 83.56 399 VAL A CA 1
ATOM 2989 C C . VAL A 1 399 ? -11.374 -14.674 -5.219 1.00 83.56 399 VAL A C 1
ATOM 2991 O O . VAL A 1 399 ? -11.474 -14.382 -6.409 1.00 83.56 399 VAL A O 1
ATOM 2994 N N . LEU A 1 400 ? -11.854 -15.813 -4.717 1.00 84.62 400 LEU A N 1
ATOM 2995 C CA . LEU A 1 400 ? -12.490 -16.861 -5.520 1.00 84.62 400 LEU A CA 1
ATOM 2996 C C . LEU A 1 400 ? -13.880 -17.206 -4.986 1.00 84.62 400 LEU A C 1
ATOM 2998 O O . LEU A 1 400 ? -14.016 -17.633 -3.840 1.00 84.62 400 LEU A O 1
ATOM 3002 N N . ASP A 1 401 ? -14.907 -17.126 -5.830 1.00 84.75 401 ASP A N 1
ATOM 3003 C CA . ASP A 1 401 ? -16.276 -17.541 -5.496 1.00 84.75 401 ASP A CA 1
ATOM 3004 C C . ASP A 1 401 ? -16.441 -19.071 -5.553 1.00 84.75 401 ASP A C 1
ATOM 3006 O O . ASP A 1 401 ? -17.181 -19.620 -6.370 1.00 84.75 401 ASP A O 1
ATOM 3010 N N . LEU A 1 402 ? -15.735 -19.797 -4.677 1.00 82.88 402 LEU A N 1
ATOM 3011 C CA . LEU A 1 402 ? -15.750 -21.270 -4.657 1.00 82.88 402 LEU A CA 1
ATOM 3012 C C . LEU A 1 402 ? -17.142 -21.868 -4.370 1.00 82.88 402 LEU A C 1
ATOM 3014 O O . LEU A 1 402 ? -17.361 -23.054 -4.605 1.00 82.88 402 LEU A O 1
ATOM 3018 N N . LYS A 1 403 ? -18.075 -21.065 -3.843 1.00 81.81 403 LYS A N 1
ATOM 3019 C CA . LYS A 1 403 ? -19.447 -21.478 -3.510 1.00 81.81 403 LYS A CA 1
ATOM 3020 C C . LYS A 1 403 ? -20.466 -21.152 -4.612 1.00 81.81 403 LYS A C 1
ATOM 3022 O O . LYS A 1 403 ? -21.624 -21.525 -4.457 1.00 81.81 403 LYS A O 1
ATOM 3027 N N . GLY A 1 404 ? -20.067 -20.467 -5.687 1.00 81.50 404 GLY A N 1
ATOM 3028 C CA . GLY A 1 404 ? -20.968 -20.083 -6.781 1.00 81.50 404 GLY A CA 1
ATOM 3029 C C . GLY A 1 404 ? -22.059 -19.093 -6.359 1.00 81.50 404 GLY A C 1
ATOM 3030 O O . GLY A 1 404 ? -23.170 -19.126 -6.881 1.00 81.50 404 GLY A O 1
ATOM 3031 N N . THR A 1 405 ? -21.769 -18.233 -5.383 1.00 76.25 405 THR A N 1
ATOM 3032 C CA . THR A 1 405 ? -22.709 -17.232 -4.854 1.00 76.25 405 THR A CA 1
ATOM 3033 C C . THR A 1 405 ? -22.956 -16.065 -5.809 1.00 76.25 405 THR A C 1
ATOM 3035 O O . THR A 1 405 ? -23.868 -15.268 -5.589 1.00 76.25 405 THR A O 1
ATOM 3038 N N . GLY A 1 406 ? -22.119 -15.925 -6.837 1.00 73.81 406 GLY A N 1
ATOM 3039 C CA . GLY A 1 406 ? -22.072 -14.789 -7.744 1.00 73.81 406 GLY A CA 1
ATOM 3040 C C . GLY A 1 406 ? -21.392 -13.550 -7.155 1.00 73.81 406 GLY A C 1
ATOM 3041 O O . GLY A 1 406 ? -21.285 -12.553 -7.869 1.00 73.81 406 GLY A O 1
ATOM 3042 N N . LYS A 1 407 ? -20.938 -13.597 -5.894 1.00 68.50 407 LYS A N 1
ATOM 3043 C CA . LYS A 1 407 ? -20.277 -12.486 -5.192 1.00 68.50 407 LYS A CA 1
ATOM 3044 C C . LYS A 1 407 ? -18.757 -12.581 -5.337 1.00 68.50 407 LYS A C 1
ATOM 3046 O O . LYS A 1 407 ? -18.208 -13.672 -5.377 1.00 68.50 407 LYS A O 1
ATOM 3051 N N . LEU A 1 408 ? -18.082 -11.433 -5.381 1.00 70.00 408 LEU A N 1
ATOM 3052 C CA . LEU A 1 408 ? -16.618 -11.316 -5.374 1.00 70.00 408 LEU A CA 1
ATOM 3053 C C . LEU A 1 408 ? -16.196 -10.310 -4.298 1.00 70.00 408 LEU A C 1
ATOM 3055 O O . LEU A 1 408 ? -15.752 -9.203 -4.585 1.00 70.00 408 LEU A O 1
ATOM 3059 N N . ASP A 1 409 ? -16.406 -10.691 -3.041 1.00 62.50 409 ASP A N 1
ATOM 3060 C CA . ASP A 1 409 ? -16.037 -9.917 -1.854 1.00 62.50 409 ASP A CA 1
ATOM 3061 C C . ASP A 1 409 ? -15.360 -10.820 -0.805 1.00 62.50 409 ASP A C 1
ATOM 3063 O O . ASP A 1 409 ? -15.218 -12.021 -1.019 1.00 62.50 409 ASP A O 1
ATOM 3067 N N . PHE A 1 410 ? -14.946 -10.282 0.344 1.00 57.19 410 PHE A N 1
ATOM 3068 C CA . PHE A 1 410 ? -14.260 -11.065 1.383 1.00 57.19 410 PHE A CA 1
ATOM 3069 C C . PHE A 1 410 ? -15.101 -12.143 2.082 1.00 57.19 410 PHE A C 1
ATOM 3071 O O . PHE A 1 410 ? -14.566 -12.891 2.899 1.00 57.19 410 PHE A O 1
ATOM 3078 N N . SER A 1 411 ? -16.396 -12.278 1.772 1.00 57.62 411 SER A N 1
ATOM 3079 C CA . SER A 1 411 ? -17.129 -13.495 2.149 1.00 57.62 411 SER A CA 1
ATOM 3080 C C . SER A 1 411 ? -16.675 -14.718 1.342 1.00 57.62 411 SER A C 1
ATOM 3082 O O . SER A 1 411 ? -16.912 -15.860 1.748 1.00 57.62 411 SER A O 1
ATOM 3084 N N . CYS A 1 412 ? -15.998 -14.481 0.217 1.00 65.00 412 CYS A N 1
ATOM 3085 C CA . CYS A 1 412 ? -15.363 -15.495 -0.600 1.00 65.00 412 CYS A C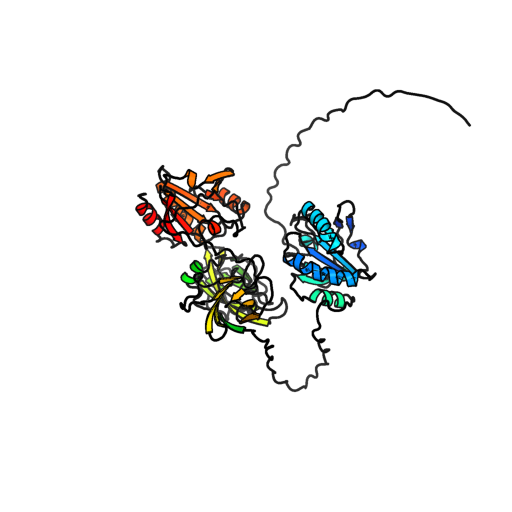A 1
ATOM 3086 C C . CYS A 1 412 ? -13.938 -15.798 -0.100 1.00 65.00 412 CYS A C 1
ATOM 3088 O O . CYS A 1 412 ? -13.240 -14.907 0.401 1.00 65.00 412 CYS A O 1
ATOM 3090 N N . PRO A 1 413 ? -13.472 -17.051 -0.255 1.00 75.25 413 PRO A N 1
ATOM 3091 C CA . PRO A 1 413 ? -12.073 -17.420 -0.069 1.00 75.25 413 PRO A CA 1
ATOM 3092 C C . PRO A 1 413 ? -11.123 -16.414 -0.728 1.00 75.25 413 PRO A C 1
ATOM 3094 O O . PRO A 1 413 ? -11.226 -16.137 -1.921 1.00 75.25 413 PRO A O 1
ATOM 3097 N N . THR A 1 414 ? -10.226 -15.852 0.079 1.00 77.06 414 THR A N 1
ATOM 3098 C CA . THR A 1 414 ? -9.319 -14.764 -0.293 1.00 77.06 414 THR A CA 1
ATOM 3099 C C . THR A 1 414 ? -7.896 -15.183 0.037 1.00 77.06 414 THR A C 1
ATOM 3101 O O . THR A 1 414 ? -7.615 -15.613 1.157 1.00 77.06 414 THR A O 1
ATOM 3104 N N . PHE A 1 415 ? -6.995 -15.037 -0.928 1.00 80.62 415 PHE A N 1
ATOM 3105 C CA . PHE A 1 415 ? -5.646 -15.577 -0.876 1.00 80.62 415 PHE A CA 1
ATOM 3106 C C . PHE A 1 415 ? -4.618 -14.498 -1.196 1.00 80.62 415 PHE A C 1
ATOM 3108 O O . PHE A 1 415 ? -4.718 -13.819 -2.211 1.00 80.62 415 PHE A O 1
ATOM 3115 N N . ASP A 1 416 ? -3.614 -14.351 -0.336 1.00 79.06 416 ASP A N 1
ATOM 3116 C CA . ASP A 1 416 ? -2.421 -13.549 -0.614 1.00 79.06 416 ASP A CA 1
ATOM 3117 C C . ASP A 1 416 ? -1.556 -14.297 -1.631 1.00 79.06 416 ASP A C 1
ATOM 3119 O O . ASP A 1 416 ? -0.967 -15.328 -1.297 1.00 79.06 416 ASP A O 1
ATOM 3123 N N . ILE A 1 417 ? -1.485 -13.796 -2.867 1.00 81.12 417 ILE A N 1
ATOM 3124 C CA . ILE A 1 417 ? -0.801 -14.507 -3.957 1.00 81.12 417 ILE A CA 1
ATOM 3125 C C . ILE A 1 417 ? 0.724 -14.559 -3.785 1.00 81.12 417 ILE A C 1
ATOM 3127 O O . ILE A 1 417 ? 1.393 -15.278 -4.523 1.00 81.12 417 ILE A O 1
ATOM 3131 N N . SER A 1 418 ? 1.293 -13.853 -2.795 1.00 74.88 418 SER A N 1
ATOM 3132 C CA . SER A 1 418 ? 2.707 -14.017 -2.419 1.00 74.88 418 SER A CA 1
ATOM 3133 C C . SER A 1 418 ? 3.000 -15.351 -1.722 1.00 74.88 418 SER A C 1
ATOM 3135 O O . SER A 1 418 ? 4.164 -15.724 -1.555 1.00 74.88 418 SER A O 1
ATOM 3137 N N . LYS A 1 419 ? 1.957 -16.080 -1.310 1.00 79.44 419 LYS A N 1
ATOM 3138 C CA . LYS A 1 419 ? 2.045 -17.340 -0.570 1.00 79.44 419 LYS A CA 1
ATOM 3139 C C . LYS A 1 419 ? 1.484 -18.498 -1.399 1.00 79.44 419 LYS A C 1
ATOM 3141 O O . LYS A 1 419 ? 0.637 -18.271 -2.263 1.00 79.44 419 LYS A O 1
ATOM 3146 N N . PRO A 1 420 ? 1.910 -19.746 -1.130 1.00 80.31 420 PRO A N 1
ATOM 3147 C CA . PRO A 1 420 ? 1.238 -20.920 -1.671 1.00 80.31 420 PRO A CA 1
ATOM 3148 C C . PRO A 1 420 ? -0.250 -20.922 -1.301 1.00 80.31 420 PRO A C 1
ATOM 3150 O O . PRO A 1 420 ? -0.614 -20.687 -0.147 1.00 80.31 420 PRO A O 1
ATOM 3153 N N . VAL A 1 421 ? -1.093 -21.188 -2.293 1.00 82.25 421 VAL A N 1
ATOM 3154 C CA . VAL A 1 421 ? -2.551 -21.191 -2.199 1.00 82.25 421 VAL A CA 1
ATOM 3155 C C . VAL A 1 421 ? -3.048 -22.626 -2.286 1.00 82.25 421 VAL A C 1
ATOM 3157 O O . VAL A 1 421 ? -2.770 -23.320 -3.260 1.00 82.25 421 VAL A O 1
ATOM 3160 N N . GLU A 1 422 ? -3.795 -23.070 -1.281 1.00 83.44 422 GLU A N 1
ATOM 3161 C CA . GLU A 1 422 ? -4.422 -24.390 -1.290 1.00 83.44 422 GLU A CA 1
ATOM 3162 C C . GLU A 1 422 ? -5.829 -24.312 -1.898 1.00 83.44 422 GLU A C 1
ATOM 3164 O O . GLU A 1 422 ? -6.699 -23.610 -1.380 1.00 83.44 422 GLU A O 1
ATOM 3169 N N . LEU A 1 423 ? -6.054 -25.037 -2.995 1.00 82.19 423 LEU A N 1
ATOM 3170 C CA . LEU A 1 423 ? -7.334 -25.143 -3.699 1.00 82.19 423 LEU A CA 1
ATOM 3171 C C . LEU A 1 423 ? -7.632 -26.618 -3.960 1.00 82.19 423 LEU A C 1
ATOM 3173 O O . LEU A 1 423 ? -6.803 -27.327 -4.523 1.00 82.19 423 LEU A O 1
ATOM 3177 N N . GLU A 1 424 ? -8.812 -27.084 -3.545 1.00 79.50 424 GLU A N 1
ATOM 3178 C CA . GLU A 1 424 ? -9.252 -28.481 -3.719 1.00 79.50 424 GLU A CA 1
ATOM 3179 C C . GLU A 1 424 ? -8.219 -29.525 -3.229 1.00 79.50 424 GLU A C 1
ATOM 3181 O O . GLU A 1 424 ? -8.028 -30.572 -3.845 1.00 79.50 424 GLU A O 1
ATOM 3186 N N . GLY A 1 425 ? -7.522 -29.231 -2.122 1.00 75.88 425 GLY A N 1
ATOM 3187 C CA . GLY A 1 425 ? -6.498 -30.108 -1.536 1.00 75.88 425 GLY A CA 1
ATOM 3188 C C . GLY A 1 425 ? -5.165 -30.137 -2.294 1.00 75.88 425 GLY A C 1
ATOM 3189 O O . GLY A 1 425 ? -4.325 -30.994 -2.024 1.00 75.88 425 GLY A O 1
ATOM 3190 N N . LYS A 1 426 ? -4.958 -29.224 -3.251 1.00 81.81 426 LYS A N 1
ATOM 3191 C CA . LYS A 1 426 ? -3.708 -29.053 -4.002 1.00 81.81 426 LYS A CA 1
ATOM 3192 C C . LYS A 1 426 ? -3.119 -27.673 -3.747 1.00 81.81 426 LYS A C 1
ATOM 3194 O O . LYS A 1 426 ? -3.849 -26.689 -3.654 1.00 81.81 426 LYS A O 1
ATOM 3199 N N . LEU A 1 427 ? -1.795 -27.592 -3.670 1.00 83.69 427 LEU A N 1
ATOM 3200 C CA . LEU A 1 427 ? -1.080 -26.330 -3.510 1.00 83.69 427 LEU A CA 1
ATOM 3201 C C . LEU A 1 427 ? -0.697 -25.738 -4.863 1.00 83.69 427 LEU A C 1
ATOM 3203 O O . LEU A 1 427 ? -0.231 -26.438 -5.762 1.00 83.69 427 LEU A O 1
ATOM 3207 N N . TYR A 1 428 ? -0.845 -24.424 -4.970 1.00 83.25 428 TYR A N 1
ATOM 3208 C CA . TYR A 1 428 ? -0.496 -23.645 -6.147 1.00 83.25 428 TYR A CA 1
ATOM 3209 C C . TYR A 1 428 ? 0.327 -22.418 -5.759 1.00 83.25 428 TYR A C 1
ATOM 3211 O O . TYR A 1 428 ? 0.021 -21.736 -4.783 1.00 83.25 428 TYR A O 1
ATOM 3219 N N . ARG A 1 429 ? 1.336 -22.074 -6.559 1.00 84.38 429 ARG A N 1
ATOM 3220 C CA . ARG A 1 429 ? 1.850 -20.700 -6.623 1.00 84.38 429 ARG A CA 1
ATOM 3221 C C . ARG A 1 429 ? 1.021 -19.924 -7.634 1.00 84.38 429 ARG A C 1
ATOM 3223 O O . ARG A 1 429 ? 0.779 -20.414 -8.735 1.00 84.38 429 ARG A O 1
ATOM 3230 N N . VAL A 1 430 ? 0.604 -18.719 -7.270 1.00 85.94 430 VAL A N 1
ATOM 3231 C CA . VAL A 1 430 ? -0.168 -17.842 -8.153 1.00 85.94 430 VAL A CA 1
ATOM 3232 C C . VAL A 1 430 ? 0.748 -16.744 -8.679 1.00 85.94 430 VAL A C 1
ATOM 3234 O O . VAL A 1 430 ? 1.348 -16.009 -7.904 1.00 85.94 430 VAL A O 1
ATOM 3237 N N . ILE A 1 431 ? 0.850 -16.629 -10.001 1.00 81.94 431 ILE A N 1
ATOM 3238 C CA . ILE A 1 431 ? 1.603 -15.570 -10.678 1.00 81.94 431 ILE A CA 1
ATOM 3239 C C . ILE A 1 431 ? 0.617 -14.689 -11.434 1.00 81.94 431 ILE A C 1
ATOM 3241 O O . ILE A 1 431 ? -0.080 -15.178 -12.321 1.00 81.94 431 ILE A O 1
ATOM 3245 N N . ALA A 1 432 ? 0.582 -13.399 -11.113 1.00 87.00 432 ALA A N 1
ATOM 3246 C CA . ALA A 1 432 ? -0.149 -12.395 -11.875 1.00 87.00 432 ALA A CA 1
ATOM 3247 C C . ALA A 1 432 ? 0.791 -11.643 -12.828 1.00 87.00 432 ALA A C 1
ATOM 3249 O O . ALA A 1 432 ? 1.969 -11.444 -12.522 1.00 87.00 432 ALA A O 1
ATOM 3250 N N . THR A 1 433 ? 0.288 -11.212 -13.984 1.00 87.69 433 THR A N 1
ATOM 3251 C CA . THR A 1 433 ? 0.986 -10.204 -14.792 1.00 87.69 433 THR A CA 1
ATOM 3252 C C . THR A 1 433 ? 0.972 -8.850 -14.072 1.00 87.69 433 THR A C 1
ATOM 3254 O O . THR A 1 433 ? 0.026 -8.577 -13.333 1.00 87.69 433 THR A O 1
ATOM 3257 N N . PRO A 1 434 ? 1.974 -7.970 -14.280 1.00 84.06 434 PRO A N 1
ATOM 3258 C CA . PRO A 1 434 ? 2.011 -6.657 -13.629 1.00 84.06 434 PRO A CA 1
ATOM 3259 C C . PRO A 1 434 ? 0.759 -5.802 -13.864 1.00 84.06 434 PRO A C 1
ATOM 3261 O O . PRO A 1 434 ? 0.354 -5.072 -12.970 1.00 84.06 434 PRO A O 1
ATOM 3264 N N . ASP A 1 435 ? 0.123 -5.938 -15.028 1.00 86.62 435 ASP A N 1
ATOM 3265 C CA . ASP A 1 435 ? -1.130 -5.262 -15.393 1.00 86.62 435 ASP A CA 1
ATOM 3266 C C . ASP A 1 435 ? -2.403 -5.936 -14.843 1.00 86.62 435 ASP A C 1
ATOM 3268 O O . ASP A 1 435 ? -3.512 -5.468 -15.087 1.00 86.62 435 ASP A O 1
ATOM 3272 N N . GLY A 1 436 ? -2.266 -7.057 -14.128 1.00 87.38 436 GLY A N 1
ATOM 3273 C CA . GLY A 1 436 ? -3.378 -7.796 -13.529 1.00 87.38 436 GLY A CA 1
ATOM 3274 C C . GLY A 1 436 ? -4.297 -8.500 -14.527 1.00 87.38 436 GLY A C 1
ATOM 3275 O O . GLY A 1 436 ? -5.304 -9.074 -14.115 1.00 87.38 436 GLY A O 1
ATOM 3276 N N . THR A 1 437 ? -3.983 -8.483 -15.824 1.00 88.94 437 THR A N 1
ATOM 3277 C CA . THR A 1 437 ? -4.850 -9.037 -16.881 1.00 88.94 437 THR A CA 1
ATOM 3278 C C . THR A 1 437 ? -4.780 -10.555 -16.997 1.00 88.94 437 THR A C 1
ATOM 3280 O O . THR A 1 437 ? -5.588 -11.172 -17.691 1.00 88.94 437 THR A O 1
ATOM 3283 N N . ARG A 1 438 ? -3.820 -11.198 -16.328 1.00 88.44 438 ARG A N 1
ATOM 3284 C CA . ARG A 1 438 ? -3.668 -12.649 -16.368 1.00 88.44 438 ARG A CA 1
ATOM 3285 C C . ARG A 1 438 ? -3.124 -13.183 -15.059 1.00 88.44 438 ARG A C 1
ATOM 3287 O O . ARG A 1 438 ? -2.150 -12.658 -14.526 1.00 88.44 438 ARG A O 1
ATOM 3294 N N . ILE A 1 439 ? -3.698 -14.292 -14.607 1.00 90.31 439 ILE A N 1
ATOM 3295 C CA . ILE A 1 439 ? -3.155 -15.103 -13.517 1.00 90.31 439 ILE A CA 1
ATOM 3296 C C . ILE A 1 439 ? -2.827 -16.509 -14.006 1.00 90.31 439 ILE A C 1
ATOM 3298 O O . ILE A 1 439 ? -3.504 -17.070 -14.869 1.00 90.31 439 ILE A O 1
ATOM 3302 N N . THR A 1 440 ? -1.760 -17.077 -13.456 1.00 85.50 440 THR A N 1
ATOM 3303 C CA . THR A 1 440 ? -1.337 -18.457 -13.688 1.00 85.50 440 THR A CA 1
ATOM 3304 C C . THR A 1 440 ? -1.167 -19.150 -12.346 1.00 85.50 440 THR A C 1
ATOM 3306 O O . THR A 1 440 ? -0.378 -18.709 -11.514 1.00 85.50 440 THR A O 1
ATOM 3309 N N . LEU A 1 441 ? -1.917 -20.225 -12.139 1.00 86.56 441 LEU A N 1
ATOM 3310 C CA . LEU A 1 441 ? -1.785 -21.122 -11.002 1.00 86.56 441 LEU A CA 1
ATOM 3311 C C . LEU A 1 441 ? -0.856 -22.258 -11.427 1.00 86.56 441 LEU A C 1
ATOM 3313 O O . LEU A 1 441 ? -1.168 -23.022 -12.343 1.00 86.56 441 LEU A O 1
ATOM 3317 N N . ILE A 1 442 ? 0.288 -22.354 -10.764 1.00 82.69 442 ILE A N 1
ATOM 3318 C CA . ILE A 1 442 ? 1.308 -23.369 -11.018 1.00 82.69 442 ILE A CA 1
ATOM 3319 C C . ILE A 1 442 ? 1.285 -24.347 -9.844 1.00 82.69 442 ILE A C 1
ATOM 3321 O O . ILE A 1 442 ? 1.435 -23.886 -8.710 1.00 82.69 442 ILE A O 1
ATOM 3325 N N . PRO A 1 443 ? 1.099 -25.662 -10.070 1.00 80.62 443 PRO A N 1
ATOM 3326 C CA . PRO A 1 443 ? 1.195 -26.657 -9.008 1.00 80.62 443 PRO A CA 1
ATOM 3327 C C . PRO A 1 443 ? 2.485 -26.493 -8.203 1.00 80.62 443 PRO A C 1
ATOM 3329 O O . PRO A 1 443 ? 3.554 -26.273 -8.773 1.00 80.62 443 PRO A O 1
ATOM 3332 N N . SER A 1 444 ? 2.383 -26.592 -6.881 1.00 75.81 444 SER A N 1
ATOM 3333 C CA . SER A 1 444 ? 3.515 -26.420 -5.979 1.00 75.81 444 SER A CA 1
ATOM 3334 C C . SER A 1 444 ? 3.608 -27.544 -4.952 1.00 75.81 444 SER A C 1
ATOM 3336 O O . SER A 1 444 ? 2.596 -28.047 -4.474 1.00 75.81 444 SER A O 1
ATOM 3338 N N . ASN A 1 445 ? 4.846 -27.881 -4.589 1.00 72.94 445 ASN A N 1
ATOM 3339 C CA . ASN A 1 445 ? 5.192 -28.772 -3.480 1.00 72.94 445 ASN A CA 1
ATOM 3340 C C . ASN A 1 445 ? 5.767 -27.999 -2.277 1.00 72.94 445 ASN A C 1
ATOM 3342 O O . ASN A 1 445 ? 6.395 -28.599 -1.407 1.00 72.94 445 ASN A O 1
ATOM 3346 N N . ASP A 1 446 ? 5.631 -26.669 -2.245 1.00 68.75 446 ASP A N 1
ATOM 3347 C CA . ASP A 1 446 ? 6.085 -25.873 -1.103 1.00 68.75 446 ASP A CA 1
ATOM 3348 C C . ASP A 1 446 ? 5.364 -26.284 0.184 1.00 68.75 446 ASP A C 1
ATOM 3350 O O . ASP A 1 446 ? 4.216 -26.726 0.161 1.00 68.75 446 ASP A O 1
ATOM 3354 N N . THR A 1 447 ? 5.999 -26.049 1.332 1.00 57.81 447 THR A N 1
ATOM 3355 C CA . THR A 1 447 ? 5.310 -26.130 2.622 1.00 57.81 447 THR A CA 1
ATOM 3356 C C . THR A 1 447 ? 4.108 -25.176 2.609 1.00 57.81 447 THR A C 1
ATOM 3358 O O . THR A 1 447 ? 4.298 -23.998 2.274 1.00 57.81 447 THR A O 1
ATOM 3361 N N . PRO A 1 448 ? 2.890 -25.628 2.982 1.00 56.19 448 PRO A N 1
ATOM 3362 C CA . PRO A 1 448 ? 1.745 -24.739 3.109 1.00 56.19 448 PRO A CA 1
ATOM 3363 C C . PRO A 1 448 ? 2.142 -23.546 3.973 1.00 56.19 448 PRO A C 1
ATOM 3365 O O . PRO A 1 448 ? 2.703 -23.724 5.061 1.00 56.19 448 PRO A O 1
ATOM 3368 N N . ALA A 1 449 ? 1.871 -22.325 3.506 1.00 53.94 449 ALA A N 1
ATOM 3369 C CA . ALA A 1 449 ? 1.967 -21.181 4.398 1.00 53.94 449 ALA A CA 1
ATOM 3370 C C . ALA A 1 449 ? 1.111 -21.487 5.635 1.00 53.94 449 ALA A C 1
ATOM 3372 O O . ALA A 1 449 ? 0.006 -22.018 5.493 1.00 53.94 449 ALA A O 1
ATOM 3373 N N . ALA A 1 450 ? 1.620 -21.184 6.837 1.00 45.66 450 ALA A N 1
ATOM 3374 C CA . ALA A 1 450 ? 0.828 -21.308 8.057 1.00 45.66 450 ALA A CA 1
ATOM 3375 C C . ALA A 1 450 ? -0.541 -20.679 7.789 1.00 45.66 450 ALA A C 1
ATOM 3377 O O . ALA A 1 450 ? -0.584 -19.530 7.334 1.00 45.66 450 ALA A O 1
ATOM 3378 N N . LYS A 1 451 ? -1.621 -21.458 7.977 1.00 39.19 451 LYS A N 1
ATOM 3379 C CA . LYS A 1 451 ? -2.995 -21.038 7.678 1.00 39.19 451 LYS A CA 1
ATOM 3380 C C . LYS A 1 451 ? -3.152 -19.629 8.222 1.00 39.19 451 LYS A C 1
ATOM 3382 O O . LYS A 1 451 ? -3.054 -19.440 9.436 1.00 39.19 451 LYS A O 1
ATOM 3387 N N . ALA A 1 452 ? -3.289 -18.647 7.325 1.00 40.50 452 ALA A N 1
ATOM 3388 C CA . ALA A 1 452 ? -3.473 -17.272 7.749 1.00 40.50 452 ALA A CA 1
ATOM 3389 C C . ALA A 1 452 ? -4.635 -17.297 8.750 1.00 40.50 452 ALA A C 1
ATOM 3391 O O . ALA A 1 452 ? -5.660 -17.919 8.433 1.00 40.50 452 ALA A O 1
ATOM 3392 N N . PRO A 1 453 ? -4.481 -16.741 9.968 1.00 41.78 453 PRO A N 1
ATOM 3393 C CA . PRO A 1 453 ? -5.614 -16.645 10.870 1.00 41.78 453 PRO A CA 1
ATOM 3394 C C . PRO A 1 453 ? -6.745 -16.001 10.075 1.00 41.78 453 PRO A C 1
ATOM 3396 O O . PRO A 1 453 ? -6.502 -15.045 9.329 1.00 41.78 453 PRO A O 1
ATOM 3399 N N . ALA A 1 454 ? -7.941 -16.595 10.144 1.00 47.16 454 ALA A N 1
ATOM 3400 C CA . ALA A 1 454 ? -9.102 -16.045 9.463 1.00 47.16 454 ALA A CA 1
ATOM 3401 C C . ALA A 1 454 ? -9.149 -14.549 9.779 1.00 47.16 454 ALA A C 1
ATOM 3403 O O . ALA A 1 454 ? -8.977 -14.172 10.943 1.00 47.16 454 ALA A O 1
ATOM 3404 N N . ALA A 1 455 ? -9.284 -13.713 8.744 1.00 51.03 455 ALA A N 1
ATOM 3405 C CA . ALA A 1 455 ? -9.357 -12.278 8.947 1.00 51.03 455 ALA A CA 1
ATOM 3406 C C . ALA A 1 455 ? -10.418 -12.015 10.034 1.00 51.03 455 ALA A C 1
ATOM 3408 O O . ALA A 1 455 ? -11.517 -12.575 9.938 1.00 51.03 455 ALA A O 1
ATOM 3409 N N . PRO A 1 456 ? -10.085 -11.253 11.089 1.00 59.94 456 PRO A N 1
ATOM 3410 C CA . PRO A 1 456 ? -11.013 -10.998 12.178 1.00 59.94 456 PRO A CA 1
ATOM 3411 C C . PRO A 1 456 ? -12.308 -10.443 11.587 1.00 59.94 456 PRO A C 1
ATOM 3413 O O . PRO A 1 456 ? -12.286 -9.509 10.785 1.00 59.94 456 PRO A O 1
ATOM 3416 N N . THR A 1 457 ? -13.431 -11.084 11.902 1.00 73.69 457 THR A N 1
ATOM 3417 C CA . THR A 1 457 ? -14.734 -10.668 11.380 1.00 73.69 457 THR A CA 1
ATOM 3418 C C . THR A 1 457 ? -15.145 -9.376 12.072 1.00 73.69 457 THR A C 1
ATOM 3420 O O . THR A 1 457 ? -15.006 -9.279 13.289 1.00 73.69 457 THR A O 1
ATOM 3423 N N . LEU A 1 458 ? -15.645 -8.400 11.305 1.00 82.19 458 LEU A N 1
ATOM 3424 C CA . LEU A 1 458 ? -16.181 -7.157 11.859 1.00 82.19 458 LEU A CA 1
ATOM 3425 C C . LEU A 1 458 ? -17.236 -7.486 12.920 1.00 82.19 458 LEU A C 1
ATOM 3427 O O . LEU A 1 458 ? -18.203 -8.197 12.621 1.00 82.19 458 LEU A O 1
ATOM 3431 N N . LEU A 1 459 ? -17.034 -6.983 14.139 1.00 85.12 459 LEU A N 1
ATOM 3432 C CA . LEU A 1 459 ? -17.991 -7.168 15.227 1.00 85.12 459 LEU A CA 1
ATOM 3433 C C . LEU A 1 459 ? -19.334 -6.529 14.869 1.00 85.12 459 LEU A C 1
ATOM 3435 O O . LEU A 1 459 ? -19.390 -5.539 14.139 1.00 85.12 459 LEU A O 1
ATOM 3439 N N . LYS A 1 460 ? -20.421 -7.108 15.372 1.00 86.69 460 LYS A N 1
ATOM 3440 C CA . LYS A 1 460 ? -21.797 -6.745 15.024 1.00 86.69 460 LYS A CA 1
ATOM 3441 C C . LYS A 1 460 ? -22.554 -6.240 16.246 1.00 86.69 460 LYS A C 1
ATOM 3443 O O . LYS A 1 460 ? -22.128 -6.400 17.386 1.00 86.69 460 LYS A O 1
ATOM 3448 N N . VAL A 1 461 ? -23.719 -5.648 15.996 1.00 90.88 461 VAL A N 1
ATOM 3449 C CA . VAL A 1 461 ? -24.661 -5.273 17.058 1.00 90.88 461 VAL A CA 1
ATOM 3450 C C . VAL A 1 461 ? -24.979 -6.491 17.933 1.00 90.88 461 VAL A C 1
ATOM 3452 O O . VAL A 1 461 ? -25.296 -7.562 17.419 1.00 90.88 461 VAL A O 1
ATOM 3455 N N . GLY A 1 462 ? -24.888 -6.312 19.250 1.00 91.31 462 GLY A N 1
ATOM 3456 C CA . GLY A 1 462 ? -25.096 -7.341 20.270 1.00 91.31 462 GLY A CA 1
ATOM 3457 C C . GLY A 1 462 ? -23.823 -8.046 20.751 1.00 91.31 462 GLY A C 1
ATOM 3458 O O . GLY A 1 462 ? -23.838 -8.595 21.862 1.00 91.31 462 GLY A O 1
ATOM 3459 N N . ASP A 1 463 ? -22.732 -7.997 19.977 1.00 93.94 463 ASP A N 1
ATOM 3460 C CA . ASP A 1 463 ? -21.440 -8.561 20.377 1.00 93.94 463 ASP A CA 1
ATOM 3461 C C . ASP A 1 463 ? -20.849 -7.774 21.554 1.00 93.94 463 ASP A C 1
ATOM 3463 O O . ASP A 1 463 ? -21.030 -6.561 21.681 1.00 93.94 463 ASP A O 1
ATOM 3467 N N . THR A 1 464 ? -20.115 -8.463 22.426 1.00 95.69 464 THR A N 1
ATOM 3468 C CA . THR A 1 464 ? -19.377 -7.820 23.519 1.00 95.69 464 THR A CA 1
ATOM 3469 C C . THR A 1 464 ? -18.118 -7.162 22.963 1.00 95.69 464 THR A C 1
ATOM 3471 O O . THR A 1 464 ? -17.300 -7.834 22.332 1.00 95.69 464 THR A O 1
ATOM 3474 N N . ALA A 1 465 ? -17.928 -5.869 23.231 1.00 94.69 465 ALA A N 1
ATOM 3475 C CA . ALA A 1 465 ? -16.711 -5.175 22.839 1.00 94.69 465 ALA A CA 1
ATOM 3476 C C . ALA A 1 465 ? -15.496 -5.756 23.596 1.00 94.69 465 ALA A C 1
ATOM 3478 O O . ALA A 1 465 ? -15.565 -5.962 24.814 1.00 94.69 465 ALA A O 1
ATOM 3479 N N . PRO A 1 466 ? -14.373 -6.025 22.910 1.00 94.00 466 PRO A N 1
ATOM 3480 C CA . PRO A 1 466 ? -13.158 -6.511 23.550 1.00 94.00 466 PRO A CA 1
ATOM 3481 C C . PRO A 1 466 ? -12.625 -5.471 24.539 1.00 94.00 466 PRO A C 1
ATOM 3483 O O . PRO A 1 466 ? -12.779 -4.267 24.341 1.00 94.00 466 PRO A O 1
ATOM 3486 N N . ASN A 1 467 ? -11.958 -5.915 25.608 1.00 91.81 467 ASN A N 1
ATOM 3487 C CA . ASN A 1 467 ? -11.304 -4.998 26.542 1.00 91.81 467 ASN A CA 1
ATOM 3488 C C . ASN A 1 467 ? -9.989 -4.460 25.956 1.00 91.81 467 ASN A C 1
ATOM 3490 O O . ASN A 1 467 ? -8.893 -4.867 26.347 1.00 91.81 467 ASN A O 1
ATOM 3494 N N . SER A 1 468 ? -10.113 -3.568 24.982 1.00 94.69 468 SER A N 1
ATOM 3495 C CA . SER A 1 468 ? -8.988 -2.951 24.289 1.00 94.69 468 SER A CA 1
ATOM 3496 C C . SER A 1 468 ? -8.335 -1.864 25.130 1.00 94.69 468 SER A C 1
ATOM 3498 O O . SER A 1 468 ? -9.004 -1.195 25.919 1.00 94.69 468 SER A O 1
ATOM 3500 N N . GLN A 1 469 ? -7.031 -1.679 24.933 1.00 96.62 469 GLN A N 1
ATOM 3501 C CA . GLN A 1 469 ? -6.214 -0.696 25.638 1.00 96.62 469 GLN A CA 1
ATOM 3502 C C . GLN A 1 469 ? -5.575 0.257 24.636 1.00 96.62 469 GLN A C 1
ATOM 3504 O O . GLN A 1 469 ? -4.823 -0.171 23.765 1.00 96.62 469 GLN A O 1
ATOM 3509 N N . PHE A 1 470 ? -5.861 1.543 24.782 1.00 97.50 470 PHE A N 1
ATOM 3510 C CA . PHE A 1 470 ? -5.320 2.609 23.954 1.00 97.50 470 PHE A CA 1
ATOM 3511 C C . PHE A 1 470 ? -4.392 3.500 24.774 1.00 97.50 470 PHE A C 1
ATOM 3513 O O . PHE A 1 470 ? -4.537 3.613 25.991 1.00 97.50 470 PHE A O 1
ATOM 3520 N N . GLN A 1 471 ? -3.461 4.169 24.104 1.00 97.31 471 GLN A N 1
ATOM 3521 C CA . GLN A 1 471 ? -2.589 5.151 24.729 1.00 97.31 471 GLN A CA 1
ATOM 3522 C C . GLN A 1 471 ? -3.231 6.541 24.679 1.00 97.31 471 GLN A C 1
ATOM 3524 O O . GLN A 1 471 ? -3.569 7.050 23.610 1.00 97.31 471 GLN A O 1
ATOM 3529 N N . ALA A 1 472 ? -3.384 7.171 25.836 1.00 95.19 472 ALA A N 1
ATOM 3530 C CA . ALA A 1 472 ? -3.870 8.532 25.962 1.00 95.19 472 ALA A CA 1
ATOM 3531 C C . ALA A 1 472 ? -2.797 9.574 25.580 1.00 95.19 472 ALA A C 1
ATOM 3533 O O . ALA A 1 472 ? -1.601 9.267 25.529 1.00 95.19 472 ALA A O 1
ATOM 3534 N N . PRO A 1 473 ? -3.199 10.836 25.344 1.00 92.00 473 PRO A N 1
ATOM 3535 C CA . PRO A 1 473 ? -2.304 11.937 24.982 1.00 92.00 473 PRO A CA 1
ATOM 3536 C C . PRO A 1 473 ? -1.189 12.226 26.003 1.00 92.00 473 PRO A C 1
ATOM 3538 O O . PRO A 1 473 ? -0.136 12.742 25.620 1.00 92.00 473 PRO A O 1
ATOM 3541 N N . ASP A 1 474 ? -1.427 11.914 27.278 1.00 91.44 474 ASP A N 1
ATOM 3542 C CA . ASP A 1 474 ? -0.493 12.054 28.403 1.00 91.44 474 ASP A CA 1
ATOM 3543 C C . ASP A 1 474 ? 0.401 10.813 28.607 1.00 91.44 474 ASP A C 1
ATOM 3545 O O . ASP A 1 474 ? 1.240 10.783 29.505 1.00 91.44 474 ASP A O 1
ATOM 3549 N N . GLY A 1 475 ? 0.243 9.792 27.759 1.00 89.94 475 GLY A N 1
ATOM 3550 C CA . GLY A 1 475 ? 0.969 8.528 27.825 1.00 89.94 475 GLY A CA 1
ATOM 3551 C C . GLY A 1 475 ? 0.327 7.471 28.725 1.00 89.94 475 GLY A C 1
ATOM 3552 O O . GLY A 1 475 ? 0.791 6.330 28.703 1.00 89.94 475 GLY A O 1
ATOM 3553 N N . SER A 1 476 ? -0.734 7.805 29.467 1.00 95.06 476 SER A N 1
ATOM 3554 C CA . SER A 1 476 ? -1.493 6.837 30.262 1.00 95.06 476 SER A CA 1
ATOM 3555 C C . SER A 1 476 ? -2.256 5.849 29.370 1.00 95.06 476 SER A C 1
ATOM 3557 O O . SER A 1 476 ? -2.363 6.020 28.155 1.00 95.06 476 SER A O 1
ATOM 3559 N N . THR A 1 477 ? -2.756 4.763 29.959 1.00 96.25 477 THR A N 1
ATOM 3560 C CA . THR A 1 477 ? -3.534 3.749 29.232 1.00 96.25 477 THR A CA 1
ATOM 3561 C C . THR A 1 477 ? -5.017 3.910 29.532 1.00 96.25 477 THR A C 1
ATOM 3563 O O . THR A 1 477 ? -5.423 3.889 30.692 1.00 96.25 477 THR A O 1
ATOM 3566 N N . VAL A 1 478 ? -5.834 4.008 28.484 1.00 96.06 478 VAL A N 1
ATOM 3567 C CA . VAL A 1 478 ? -7.298 4.003 28.566 1.00 96.06 478 VAL A CA 1
ATOM 3568 C C . VAL A 1 478 ? -7.793 2.646 28.093 1.00 96.06 478 VAL A C 1
ATOM 3570 O O . VAL A 1 478 ? -7.507 2.234 26.971 1.00 96.06 478 VAL A O 1
ATOM 3573 N N . SER A 1 479 ? -8.542 1.944 28.942 1.00 96.31 479 SER A N 1
ATOM 3574 C CA . SER A 1 479 ? -9.138 0.650 28.591 1.00 96.31 479 SER A CA 1
ATOM 3575 C C . SER A 1 479 ? -10.645 0.766 28.405 1.00 96.31 479 SER A C 1
ATOM 3577 O O . SER A 1 479 ? -11.299 1.519 29.128 1.00 96.31 479 SER A O 1
ATOM 3579 N N . LEU A 1 480 ? -11.232 -0.019 27.502 1.00 95.12 480 LEU A N 1
ATOM 3580 C CA . LEU A 1 480 ? -12.694 -0.049 27.368 1.00 95.12 480 LEU A CA 1
ATOM 3581 C C . LEU A 1 480 ? -13.381 -0.550 28.646 1.00 95.12 480 LEU A C 1
ATOM 3583 O O . LEU A 1 480 ? -14.441 -0.041 29.004 1.00 95.12 480 LEU A O 1
ATOM 3587 N N . ALA A 1 481 ? -12.749 -1.453 29.405 1.00 92.94 481 ALA A N 1
ATOM 3588 C CA . ALA A 1 481 ? -13.254 -1.855 30.718 1.00 92.94 481 ALA A CA 1
ATOM 3589 C C . ALA A 1 481 ? -13.369 -0.680 31.702 1.00 92.94 481 ALA A C 1
ATOM 3591 O O . ALA A 1 481 ? -14.330 -0.632 32.468 1.00 92.94 481 ALA A O 1
ATOM 3592 N N . SER A 1 482 ? -12.441 0.286 31.663 1.00 93.88 482 SER A N 1
ATOM 3593 C CA . SER A 1 482 ? -12.506 1.483 32.519 1.00 93.88 482 SER A CA 1
ATOM 3594 C C . SER A 1 482 ? -13.649 2.443 32.164 1.00 93.88 482 SER A C 1
ATOM 3596 O O . SER A 1 482 ? -13.961 3.335 32.949 1.00 93.88 482 SER A O 1
ATOM 3598 N N . LEU A 1 483 ? -14.304 2.245 31.015 1.00 94.25 483 LEU A N 1
ATOM 3599 C CA . LEU A 1 483 ? -15.446 3.039 30.555 1.00 94.25 483 LEU A CA 1
ATOM 3600 C C . LEU A 1 483 ? -16.795 2.329 30.740 1.00 94.25 483 LEU A C 1
ATOM 3602 O O . LEU A 1 483 ? -17.830 2.867 30.344 1.00 94.25 483 LEU A O 1
ATOM 3606 N N . LYS A 1 484 ? -16.811 1.140 31.357 1.00 90.75 484 LYS A N 1
ATOM 3607 C CA . LYS A 1 484 ? -18.046 0.397 31.635 1.00 90.75 484 LYS A CA 1
ATOM 3608 C C . LYS A 1 484 ? -19.031 1.258 32.434 1.00 90.75 484 LYS A C 1
ATOM 3610 O O . LYS A 1 484 ? -18.646 1.972 33.356 1.00 90.75 484 LYS A O 1
ATOM 3615 N N . GLY A 1 485 ? -20.313 1.185 32.080 1.00 93.94 485 GLY A N 1
ATOM 3616 C CA . GLY A 1 485 ? -21.362 2.042 32.641 1.00 93.94 485 GLY A CA 1
ATOM 3617 C C . GLY A 1 485 ? -21.598 3.346 31.868 1.00 93.94 485 GLY A C 1
ATOM 3618 O O . GLY A 1 485 ? -22.606 4.007 32.116 1.00 93.94 485 GLY A O 1
ATOM 3619 N N . LYS A 1 486 ? -20.736 3.693 30.903 1.00 97.38 486 LYS A N 1
ATOM 3620 C CA . LYS A 1 486 ? -20.949 4.785 29.941 1.00 97.38 486 LYS A CA 1
ATOM 3621 C C . LYS A 1 486 ? -21.257 4.219 28.558 1.00 97.38 486 LYS A C 1
ATOM 3623 O O . LYS A 1 486 ? -20.803 3.131 28.218 1.00 97.38 486 LYS A O 1
ATOM 3628 N N . VAL A 1 487 ? -21.991 4.977 27.752 1.00 98.31 487 VAL A N 1
ATOM 3629 C CA . VAL A 1 487 ? -22.032 4.760 26.303 1.00 98.31 487 VAL A CA 1
ATOM 3630 C C . VAL A 1 487 ? -20.716 5.269 25.708 1.00 98.31 487 VAL A C 1
ATOM 3632 O O . VAL A 1 487 ? -20.282 6.375 26.025 1.00 98.31 487 VAL A O 1
ATOM 3635 N N . VAL A 1 488 ? -20.051 4.476 24.871 1.00 98.38 488 VAL A N 1
ATOM 3636 C CA . VAL A 1 488 ? -18.767 4.839 24.253 1.00 98.38 488 VAL A CA 1
ATOM 3637 C C . VAL A 1 488 ? -18.936 4.919 22.743 1.00 98.38 488 VAL A C 1
ATOM 3639 O O . VAL A 1 488 ? -19.286 3.930 22.107 1.00 98.38 488 VAL A O 1
ATOM 3642 N N . VAL A 1 489 ? -18.648 6.083 22.167 1.00 98.44 489 VAL A N 1
ATOM 3643 C CA . VAL A 1 489 ? -18.483 6.263 20.721 1.00 98.44 489 VAL A CA 1
ATOM 3644 C C . VAL A 1 489 ? -17.008 6.051 20.396 1.00 98.44 489 VAL A C 1
ATOM 3646 O O . VAL A 1 489 ? -16.193 6.947 20.599 1.00 98.44 489 VAL A O 1
ATOM 3649 N N . LEU A 1 490 ? -16.648 4.850 19.948 1.00 98.50 490 LEU A N 1
ATOM 3650 C CA . LEU A 1 490 ? -15.285 4.491 19.562 1.00 98.50 490 LEU A CA 1
ATOM 3651 C C . LEU A 1 490 ? -15.115 4.691 18.054 1.00 98.50 490 LEU A C 1
ATOM 3653 O O . LEU A 1 490 ? -15.620 3.891 17.270 1.00 98.50 490 LEU A O 1
ATOM 3657 N N . ASP A 1 491 ? -14.411 5.748 17.658 1.00 97.62 491 ASP A N 1
ATOM 3658 C CA . ASP A 1 491 ? -14.170 6.104 16.257 1.00 97.62 491 ASP A CA 1
ATOM 3659 C C . ASP A 1 491 ? -12.737 5.756 15.842 1.00 97.62 491 ASP A C 1
ATOM 3661 O O . ASP A 1 491 ? -11.778 6.302 16.385 1.00 97.62 491 ASP A O 1
ATOM 3665 N N . PHE A 1 492 ? -12.574 4.836 14.891 1.00 96.44 492 PHE A N 1
ATOM 3666 C CA . PHE A 1 492 ? -11.264 4.468 14.356 1.00 96.44 492 PHE A CA 1
ATOM 3667 C C . PHE A 1 492 ? -10.896 5.338 13.155 1.00 96.44 492 PHE A C 1
ATOM 3669 O O . PHE A 1 492 ? -11.592 5.321 12.139 1.00 96.44 492 PHE A O 1
ATOM 3676 N N . TRP A 1 493 ? -9.762 6.039 13.235 1.00 93.62 493 TRP A N 1
ATOM 3677 C CA . TRP A 1 493 ? -9.344 7.027 12.234 1.00 93.62 493 TRP A CA 1
ATOM 3678 C C . TRP A 1 493 ? -7.818 7.086 12.045 1.00 93.62 493 TRP A C 1
ATOM 3680 O O . TRP A 1 493 ? -7.070 6.439 12.770 1.00 93.62 493 TRP A O 1
ATOM 3690 N N . ALA A 1 494 ? -7.335 7.882 11.082 1.00 83.69 494 ALA A N 1
ATOM 3691 C CA . ALA A 1 494 ? -5.906 8.161 10.892 1.00 83.69 494 ALA A CA 1
ATOM 3692 C C . ALA A 1 494 ? -5.654 9.566 10.314 1.00 83.69 494 ALA A C 1
ATOM 3694 O O . ALA A 1 494 ? -6.503 10.100 9.600 1.00 83.69 494 ALA A O 1
ATOM 3695 N N . THR A 1 495 ? -4.470 10.149 10.538 1.00 77.38 495 THR A N 1
ATOM 3696 C CA . THR A 1 495 ? -4.107 11.507 10.067 1.00 77.38 495 THR A CA 1
ATOM 3697 C C . THR A 1 495 ? -4.069 11.640 8.548 1.00 77.38 495 THR A C 1
ATOM 3699 O O . THR A 1 495 ? -4.307 12.716 8.007 1.00 77.38 495 THR A O 1
ATOM 3702 N N . TRP A 1 496 ? -3.816 10.539 7.845 1.00 69.19 496 TRP A N 1
ATOM 3703 C CA . TRP A 1 496 ? -3.821 10.460 6.385 1.00 69.19 496 TRP A CA 1
ATOM 3704 C C . TRP A 1 496 ? -5.208 10.122 5.802 1.00 69.19 496 TRP A C 1
ATOM 3706 O O . TRP A 1 496 ? -5.379 10.132 4.584 1.00 69.19 496 TRP A O 1
ATOM 3716 N N . CYS A 1 497 ? -6.207 9.822 6.640 1.00 70.44 497 CYS A N 1
ATOM 3717 C CA . CYS A 1 497 ? -7.549 9.441 6.201 1.00 70.44 497 CYS A CA 1
ATOM 3718 C C . CYS A 1 497 ? -8.427 10.679 5.957 1.00 70.44 497 CYS A C 1
ATOM 3720 O O . CYS A 1 497 ? -9.034 11.231 6.876 1.00 70.44 497 CYS A O 1
ATOM 3722 N N . GLY A 1 498 ? -8.545 11.089 4.692 1.00 61.31 498 GLY A N 1
ATOM 3723 C CA . GLY A 1 498 ? -9.387 12.219 4.279 1.00 61.31 498 GLY A CA 1
ATOM 3724 C C . GLY A 1 498 ? -10.855 12.116 4.731 1.00 61.31 498 GLY A C 1
ATOM 3725 O O . GLY A 1 498 ? -11.331 13.050 5.376 1.00 61.31 498 GLY A O 1
ATOM 3726 N N . PRO A 1 499 ? -11.570 11.001 4.464 1.00 62.06 499 PRO A N 1
ATOM 3727 C CA . PRO A 1 499 ? -12.960 10.835 4.898 1.00 62.06 499 PRO A CA 1
ATOM 3728 C C . PRO A 1 499 ? -13.150 10.902 6.418 1.00 62.06 499 PRO A C 1
ATOM 3730 O O . PRO A 1 499 ? -14.168 11.426 6.867 1.00 62.06 499 PRO A O 1
ATOM 3733 N N . CYS A 1 500 ? -12.166 10.434 7.197 1.00 77.44 500 CYS A N 1
ATOM 3734 C CA . CYS A 1 500 ? -12.164 10.551 8.654 1.00 77.44 500 CYS A CA 1
ATOM 3735 C C . CYS A 1 500 ? -12.078 12.022 9.082 1.00 77.44 500 CYS A C 1
ATOM 3737 O O . CYS A 1 500 ? -12.906 12.519 9.833 1.00 77.44 500 CYS A O 1
ATOM 3739 N N . LEU A 1 501 ? -11.117 12.773 8.537 1.00 82.50 501 LEU A N 1
ATOM 3740 C CA . LEU A 1 501 ? -10.992 14.200 8.849 1.00 82.50 501 LEU A CA 1
ATOM 3741 C C . LEU A 1 501 ? -12.212 15.011 8.385 1.00 82.50 501 LEU A C 1
ATOM 3743 O O . LEU A 1 501 ? -12.544 16.025 8.999 1.00 82.50 501 LEU A O 1
ATOM 3747 N N . ALA A 1 502 ? -12.888 14.563 7.325 1.00 71.56 502 ALA A N 1
ATOM 3748 C CA . ALA A 1 502 ? -14.129 15.158 6.846 1.00 71.56 502 ALA A CA 1
ATOM 3749 C C . ALA A 1 502 ? -15.337 14.878 7.762 1.00 71.56 502 ALA A C 1
ATOM 3751 O O . ALA A 1 502 ? -16.274 15.673 7.741 1.00 71.56 502 ALA A O 1
ATOM 3752 N N . SER A 1 503 ? -15.335 13.805 8.568 1.00 79.81 503 SER A N 1
ATOM 3753 C CA . SER A 1 503 ? -16.399 13.538 9.555 1.00 79.81 503 SER A CA 1
ATOM 3754 C C . SER A 1 503 ? -16.180 14.278 10.879 1.00 79.81 503 SER A C 1
ATOM 3756 O O . SER A 1 503 ? -17.128 14.501 11.628 1.00 79.81 503 SER A O 1
ATOM 3758 N N . PHE A 1 504 ? -14.958 14.732 11.168 1.00 91.88 504 PHE A N 1
ATOM 3759 C CA . PHE A 1 504 ? -14.630 15.375 12.444 1.00 91.88 504 PHE A CA 1
ATOM 3760 C C . PHE A 1 504 ? -15.434 16.642 12.775 1.00 91.88 504 PHE A C 1
ATOM 3762 O O . PHE A 1 504 ? -15.784 16.799 13.943 1.00 91.88 504 PHE A O 1
ATOM 3769 N N . PRO A 1 505 ? -15.805 17.526 11.825 1.00 91.12 505 PRO A N 1
ATOM 3770 C CA . PRO A 1 505 ? -16.721 18.628 12.122 1.00 91.12 505 PRO A CA 1
ATOM 3771 C C . PRO A 1 505 ? -18.076 18.161 12.672 1.00 91.12 505 PRO A C 1
ATOM 3773 O O . PRO A 1 505 ? -18.634 18.801 13.562 1.00 91.12 505 PRO A O 1
ATOM 3776 N N . HIS A 1 506 ? -18.601 17.046 12.158 1.00 89.38 506 HIS A N 1
ATOM 3777 C CA . HIS A 1 506 ? -19.851 16.451 12.629 1.00 89.38 506 HIS A CA 1
ATOM 3778 C C . HIS A 1 506 ? -19.664 15.777 13.991 1.00 89.38 506 HIS A C 1
ATOM 3780 O O . HIS A 1 506 ? -20.416 16.079 14.917 1.00 89.38 506 HIS A O 1
ATOM 3786 N N . LEU A 1 507 ? -18.606 14.977 14.157 1.00 94.44 507 LEU A N 1
ATOM 3787 C CA . LEU A 1 507 ? -18.275 14.347 15.439 1.00 94.44 507 LEU A CA 1
ATOM 3788 C C . LEU A 1 507 ? -18.038 15.381 16.553 1.00 94.44 507 LEU A C 1
ATOM 3790 O O . LEU A 1 507 ? -18.494 15.188 17.674 1.00 94.44 507 LEU A O 1
ATOM 3794 N N . GLU A 1 508 ? -17.390 16.509 16.252 1.00 96.19 508 GLU A N 1
ATOM 3795 C CA . GLU A 1 508 ? -17.189 17.614 17.197 1.00 96.19 508 GLU A CA 1
ATOM 3796 C C . GLU A 1 508 ? -18.501 18.292 17.589 1.00 96.19 508 GLU A C 1
ATOM 3798 O O . GLU A 1 508 ? -18.673 18.674 18.748 1.00 96.19 508 GLU A O 1
ATOM 3803 N N . LYS A 1 509 ? -19.440 18.436 16.647 1.00 94.50 509 LYS A N 1
ATOM 3804 C CA . LYS A 1 509 ? -20.776 18.967 16.938 1.00 94.50 509 LYS A CA 1
ATOM 3805 C C . LYS A 1 509 ? -21.525 18.041 17.897 1.00 94.50 509 LYS A C 1
ATOM 3807 O O . LYS A 1 509 ? -22.073 18.524 18.886 1.00 94.50 509 LYS A O 1
ATOM 3812 N N . VAL A 1 510 ? -21.503 16.731 17.633 1.00 94.56 510 VAL A N 1
ATOM 3813 C CA . VAL A 1 510 ? -22.090 15.712 18.518 1.00 94.56 510 VAL A CA 1
ATOM 3814 C C . VAL A 1 510 ? -21.410 15.752 19.888 1.00 94.56 510 VAL A C 1
ATOM 3816 O O . VAL A 1 510 ? -22.076 15.917 20.907 1.00 94.56 510 VAL A O 1
ATOM 3819 N N . TRP A 1 511 ? -20.077 15.708 19.935 1.00 96.81 511 TRP A N 1
ATOM 3820 C CA . TRP A 1 511 ? -19.319 15.761 21.184 1.00 96.81 511 TRP A CA 1
ATOM 3821 C C . TRP A 1 511 ? -19.584 17.035 21.988 1.00 96.81 511 TRP A C 1
ATOM 3823 O O . TRP A 1 511 ? -19.778 16.968 23.198 1.00 96.81 511 TRP A O 1
ATOM 3833 N N . SER A 1 512 ? -19.658 18.195 21.338 1.00 96.44 512 SER A N 1
ATOM 3834 C CA . SER A 1 512 ? -19.949 19.465 22.007 1.00 96.44 512 SER A CA 1
ATOM 3835 C C . SER A 1 512 ? -21.296 19.463 22.731 1.00 96.44 512 SER A C 1
ATOM 3837 O O . SER A 1 512 ? -21.394 20.089 23.787 1.00 96.44 512 SER A O 1
ATOM 3839 N N . GLY A 1 513 ? -22.296 18.746 22.204 1.00 95.25 513 GLY A N 1
ATOM 3840 C CA . GLY A 1 513 ? -23.587 18.538 22.867 1.00 95.25 513 GLY A CA 1
ATOM 3841 C C . GLY A 1 513 ? -23.545 17.507 24.002 1.00 95.25 513 GLY A C 1
ATOM 3842 O O . GLY A 1 513 ? -24.327 17.604 24.942 1.00 95.25 513 GLY A O 1
ATOM 3843 N N . LEU A 1 514 ? -22.612 16.551 23.954 1.00 95.31 514 LEU A N 1
ATOM 3844 C CA . LEU A 1 514 ? -22.532 15.433 24.901 1.00 95.31 514 LEU A CA 1
ATOM 3845 C C . LEU A 1 514 ? -21.493 15.611 26.014 1.00 95.31 514 LEU A C 1
ATOM 3847 O O . LEU A 1 514 ? -21.594 14.947 27.041 1.00 95.31 514 LEU A O 1
ATOM 3851 N N . LYS A 1 515 ? -20.501 16.492 25.854 1.00 94.19 515 LYS A N 1
ATOM 3852 C CA . LYS A 1 515 ? -19.324 16.579 26.740 1.00 94.19 515 LYS A CA 1
ATOM 3853 C C . LYS A 1 515 ? -19.620 16.926 28.203 1.00 94.19 515 LYS A C 1
ATOM 3855 O O . LYS A 1 515 ? -18.764 16.712 29.056 1.00 94.19 515 LYS A O 1
ATOM 3860 N N . SER A 1 516 ? -20.796 17.482 28.500 1.00 94.69 516 SER A N 1
ATOM 3861 C CA . SER A 1 516 ? -21.254 17.757 29.872 1.00 94.69 516 SER A CA 1
ATOM 3862 C C . SER A 1 516 ? -21.901 16.543 30.547 1.00 94.69 516 SER A C 1
ATOM 3864 O O . SER A 1 516 ? -22.083 16.544 31.765 1.00 94.69 516 SER A O 1
ATOM 3866 N N . ARG A 1 517 ? -22.250 15.503 29.782 1.00 95.31 517 ARG A N 1
ATOM 3867 C CA . ARG A 1 517 ? -22.873 14.285 30.296 1.00 95.31 517 ARG A CA 1
ATOM 3868 C C . ARG A 1 517 ? -21.821 13.351 30.881 1.00 95.31 517 ARG A C 1
ATOM 3870 O O . ARG A 1 517 ? -20.755 13.133 30.313 1.00 95.31 517 ARG A O 1
ATOM 3877 N N . SER A 1 518 ? -22.145 12.740 32.016 1.00 94.81 518 SER A N 1
ATOM 3878 C CA . SER A 1 518 ? -21.272 11.762 32.671 1.00 94.81 518 SER A CA 1
ATOM 3879 C C . SER A 1 518 ? -21.475 10.335 32.158 1.00 94.81 518 SER A C 1
ATOM 3881 O O . SER A 1 518 ? -20.648 9.472 32.451 1.00 94.81 518 SER A O 1
ATOM 3883 N N . ASP A 1 519 ? -22.532 10.071 31.392 1.00 96.62 519 ASP A N 1
ATOM 3884 C CA . ASP A 1 519 ? -22.950 8.730 30.983 1.00 96.62 519 ASP A CA 1
ATOM 3885 C C . ASP A 1 519 ? -22.610 8.371 29.527 1.00 96.62 519 ASP A C 1
ATOM 3887 O O . ASP A 1 519 ? -22.974 7.287 29.071 1.00 96.62 519 ASP A O 1
ATOM 3891 N N . VAL A 1 520 ? -21.872 9.237 28.824 1.00 97.94 520 VAL A N 1
ATOM 3892 C CA . VAL A 1 520 ? -21.384 9.024 27.454 1.00 97.94 520 VAL A CA 1
ATOM 3893 C C . VAL A 1 520 ? -19.974 9.595 27.271 1.00 97.94 520 VAL A C 1
ATOM 3895 O O . VAL A 1 520 ? -19.580 10.539 27.953 1.00 97.94 520 VAL A O 1
ATOM 3898 N N . THR A 1 521 ? -19.180 9.013 26.373 1.00 97.62 521 THR A N 1
ATOM 3899 C CA . THR A 1 521 ? -17.882 9.560 25.961 1.00 97.62 521 THR A CA 1
ATOM 3900 C C . THR A 1 521 ? -17.559 9.213 24.509 1.00 97.62 521 THR A C 1
ATOM 3902 O O . THR A 1 521 ? -18.067 8.228 23.973 1.00 97.62 521 THR A O 1
ATOM 3905 N N . VAL A 1 522 ? -16.699 10.013 23.882 1.00 97.81 522 VAL A N 1
ATOM 3906 C CA . VAL A 1 522 ? -16.096 9.716 22.577 1.00 97.81 522 VAL A CA 1
ATOM 3907 C C . VAL A 1 522 ? -14.657 9.260 22.807 1.00 97.81 522 VAL A C 1
ATOM 3909 O O . VAL A 1 522 ? -13.946 9.852 23.611 1.00 97.81 522 VAL A O 1
ATOM 3912 N N . LEU A 1 523 ? -14.222 8.229 22.092 1.00 97.31 523 LEU A N 1
ATOM 3913 C CA . LEU A 1 523 ? -12.825 7.836 21.953 1.00 97.31 523 LEU A CA 1
ATOM 3914 C C . LEU A 1 523 ? -12.473 7.812 20.467 1.00 97.31 523 LEU A C 1
ATOM 3916 O O . LEU A 1 523 ? -12.763 6.841 19.771 1.00 97.31 523 LEU A O 1
ATOM 3920 N N . ALA A 1 524 ? -11.825 8.865 19.979 1.00 98.06 524 ALA A N 1
ATOM 3921 C CA . ALA A 1 524 ? -11.295 8.896 18.622 1.00 98.06 524 ALA A CA 1
ATOM 3922 C C . ALA A 1 524 ? -9.907 8.236 18.597 1.00 98.06 524 ALA A C 1
ATOM 3924 O O . ALA A 1 524 ? -8.885 8.860 18.899 1.00 98.06 524 ALA A O 1
ATOM 3925 N N . ALA A 1 525 ? -9.889 6.948 18.260 1.00 98.31 525 ALA A N 1
ATOM 3926 C CA . ALA A 1 525 ? -8.721 6.085 18.243 1.00 98.31 525 ALA A CA 1
ATOM 3927 C C . ALA A 1 525 ? -7.955 6.189 16.916 1.00 98.31 525 ALA A C 1
ATOM 3929 O O . ALA A 1 525 ? -8.392 5.690 15.876 1.00 98.31 525 ALA A O 1
ATOM 3930 N N . ASN A 1 526 ? -6.780 6.814 16.964 1.00 97.94 526 ASN A N 1
ATOM 3931 C CA . ASN A 1 526 ? -5.854 6.869 15.843 1.00 97.94 526 ASN A CA 1
ATOM 3932 C C . ASN A 1 526 ? -5.210 5.487 15.632 1.00 97.94 526 ASN A C 1
ATOM 3934 O O . ASN A 1 526 ? -4.591 4.934 16.543 1.00 97.94 526 ASN A O 1
ATOM 3938 N N . VAL A 1 527 ? -5.383 4.925 14.438 1.00 89.69 527 VAL A N 1
ATOM 3939 C CA . VAL A 1 527 ? -4.960 3.576 14.041 1.00 89.69 527 VAL A CA 1
ATOM 3940 C C . VAL A 1 527 ? -4.249 3.615 12.695 1.00 89.69 527 VAL A C 1
ATOM 3942 O O . VAL A 1 527 ? -4.447 4.530 11.899 1.00 89.69 527 VAL A O 1
ATOM 3945 N N . PHE A 1 528 ? -3.441 2.593 12.401 1.00 80.44 528 PHE A N 1
ATOM 3946 C CA . PHE A 1 528 ? -2.741 2.466 11.114 1.00 80.44 528 PHE A CA 1
ATOM 3947 C C . PHE A 1 528 ? -1.879 3.689 10.762 1.00 80.44 528 PHE A C 1
ATOM 3949 O O . PHE A 1 528 ? -1.720 4.045 9.587 1.00 80.44 528 PHE A O 1
ATOM 3956 N N . ASP A 1 529 ? -1.317 4.338 11.774 1.00 79.00 529 ASP A N 1
ATOM 3957 C CA . ASP A 1 529 ? -0.631 5.617 11.654 1.00 79.00 529 ASP A CA 1
ATOM 3958 C C . ASP A 1 529 ? 0.691 5.617 12.421 1.00 79.00 529 ASP A C 1
ATOM 3960 O O . ASP A 1 529 ? 0.967 4.752 13.250 1.00 79.00 529 ASP A O 1
ATOM 3964 N N . GLU A 1 530 ? 1.544 6.588 12.132 1.00 79.25 530 GLU A N 1
ATOM 3965 C CA . GLU A 1 530 ? 2.767 6.796 12.897 1.00 79.25 530 GLU A CA 1
ATOM 3966 C C . GLU A 1 530 ? 2.486 7.711 14.083 1.00 79.25 530 GLU A C 1
ATOM 3968 O O . GLU A 1 530 ? 1.935 8.799 13.917 1.00 79.25 530 GLU A O 1
ATOM 3973 N N . LYS A 1 531 ? 2.963 7.325 15.273 1.00 89.00 531 LYS A N 1
ATOM 3974 C CA . LYS A 1 531 ? 2.825 8.140 16.488 1.00 89.00 531 LYS A CA 1
ATOM 3975 C C . LYS A 1 531 ? 3.287 9.586 16.277 1.00 89.00 531 LYS A C 1
ATOM 3977 O O . LYS A 1 531 ? 2.619 10.506 16.728 1.00 89.00 531 LYS A O 1
ATOM 3982 N N . ALA A 1 532 ? 4.386 9.788 15.549 1.00 86.19 532 ALA A N 1
ATOM 3983 C CA . ALA A 1 532 ? 4.895 11.121 15.239 1.00 86.19 532 ALA A CA 1
ATOM 3984 C C . ALA A 1 532 ? 3.899 11.963 14.419 1.00 86.19 532 ALA A C 1
ATOM 3986 O O . ALA A 1 532 ? 3.720 13.142 14.704 1.00 86.19 532 ALA A O 1
ATOM 3987 N N . LYS A 1 533 ? 3.216 11.364 13.432 1.00 83.12 533 LYS A N 1
ATOM 3988 C CA . LYS A 1 533 ? 2.202 12.051 12.615 1.00 83.12 533 LYS A CA 1
ATOM 3989 C C . LYS A 1 533 ? 0.968 12.396 13.438 1.00 83.12 533 LYS A C 1
ATOM 3991 O O . LYS A 1 533 ? 0.486 13.524 13.359 1.00 83.12 533 LYS A O 1
ATOM 3996 N N . TYR A 1 534 ? 0.514 11.457 14.265 1.00 93.06 534 TYR A N 1
ATOM 3997 C CA . TYR A 1 534 ? -0.557 11.689 15.229 1.00 93.06 534 TYR A CA 1
ATOM 3998 C C . TYR A 1 534 ? -0.214 12.816 16.213 1.00 93.06 534 TYR A C 1
ATOM 4000 O O . TYR A 1 534 ? -1.029 13.713 16.412 1.00 93.06 534 TYR A O 1
ATOM 4008 N N . ASP A 1 535 ? 0.992 12.820 16.786 1.00 92.75 535 ASP A N 1
ATOM 4009 C CA . ASP A 1 535 ? 1.431 13.850 17.732 1.00 92.75 535 ASP A CA 1
ATOM 4010 C C . ASP A 1 535 ? 1.484 15.241 17.088 1.00 92.75 535 ASP A C 1
ATOM 4012 O O . ASP A 1 535 ? 1.005 16.201 17.692 1.00 92.75 535 ASP A O 1
ATOM 4016 N N . THR A 1 536 ? 1.999 15.351 15.858 1.00 91.06 536 THR A N 1
ATOM 4017 C CA . THR A 1 536 ? 1.979 16.610 15.098 1.00 91.06 536 THR A CA 1
ATOM 4018 C C . THR A 1 536 ? 0.550 17.080 14.843 1.00 91.06 536 THR A C 1
ATOM 4020 O O . THR A 1 536 ? 0.216 18.213 15.170 1.00 91.06 536 THR A O 1
ATOM 4023 N N . TRP A 1 537 ? -0.319 16.207 14.325 1.00 93.50 537 TRP A N 1
ATOM 4024 C CA . TRP A 1 537 ? -1.712 16.565 14.051 1.00 93.50 537 TRP A CA 1
ATOM 4025 C C . TRP A 1 537 ? -2.456 16.990 15.324 1.00 93.50 537 TRP A C 1
ATOM 4027 O O . TRP A 1 537 ? -3.189 17.976 15.327 1.00 93.50 537 TRP A O 1
ATOM 4037 N N . ARG A 1 538 ? -2.236 16.273 16.431 1.00 94.38 538 ARG A N 1
ATOM 4038 C CA . ARG A 1 538 ? -2.840 16.563 17.737 1.00 94.38 538 ARG A CA 1
ATOM 4039 C C . ARG A 1 538 ? -2.418 17.930 18.271 1.00 94.38 538 ARG A C 1
ATOM 4041 O O . ARG A 1 538 ? -3.232 18.591 18.901 1.00 94.38 538 ARG A O 1
ATOM 4048 N N . ALA A 1 539 ? -1.176 18.351 18.042 1.00 92.25 539 ALA A N 1
ATOM 4049 C CA . ALA A 1 539 ? -0.701 19.662 18.484 1.00 92.25 539 ALA A CA 1
ATOM 4050 C C . ALA A 1 539 ? -1.391 20.832 17.756 1.00 92.25 539 ALA A C 1
ATOM 4052 O O . ALA A 1 539 ? -1.430 21.940 18.284 1.00 92.25 539 ALA A O 1
ATOM 4053 N N . GLU A 1 540 ? -1.940 20.589 16.564 1.00 91.12 540 GLU A N 1
ATOM 4054 C CA . GLU A 1 540 ? -2.541 21.610 15.695 1.00 91.12 540 GLU A CA 1
ATOM 4055 C C . GLU A 1 540 ? -4.075 21.547 15.653 1.00 91.12 540 GLU A C 1
ATOM 4057 O O . GLU A 1 540 ? -4.731 22.432 15.098 1.00 91.12 540 GLU A O 1
ATOM 4062 N N . THR A 1 541 ? -4.669 20.484 16.197 1.00 92.19 541 THR A N 1
ATOM 4063 C CA . THR A 1 541 ? -6.103 20.240 16.062 1.00 92.19 541 THR A CA 1
ATOM 4064 C C . THR A 1 541 ? -6.943 21.194 16.907 1.00 92.19 541 THR A C 1
ATOM 4066 O O . THR A 1 541 ? -6.591 21.556 18.026 1.00 92.19 541 THR A O 1
ATOM 4069 N N . LYS A 1 542 ? -8.107 21.566 16.371 1.00 94.69 542 LYS A N 1
ATOM 4070 C CA . LYS A 1 542 ? -9.124 22.382 17.057 1.00 94.69 542 LYS A CA 1
ATOM 4071 C C . LYS A 1 542 ? -10.235 21.552 17.706 1.00 94.69 542 LYS A C 1
ATOM 4073 O O . LYS A 1 542 ? -11.145 22.121 18.303 1.00 94.69 542 LYS A O 1
ATOM 4078 N N . TYR A 1 543 ? -10.212 20.236 17.510 1.00 96.50 543 TYR A N 1
ATOM 4079 C CA . TYR A 1 543 ? -11.246 19.327 17.994 1.00 96.50 543 TYR A CA 1
ATOM 4080 C C . TYR A 1 543 ? -11.020 18.966 19.463 1.00 96.50 543 TYR A C 1
ATOM 4082 O O . TYR A 1 543 ? -9.880 18.872 19.916 1.00 96.50 543 TYR A O 1
ATOM 4090 N N . THR A 1 544 ? -12.112 18.784 20.205 1.00 96.44 544 THR A N 1
ATOM 4091 C CA . THR A 1 544 ? -12.098 18.656 21.669 1.00 96.44 544 THR A CA 1
ATOM 4092 C C . THR A 1 544 ? -12.561 17.293 22.174 1.00 96.44 544 THR A C 1
ATOM 4094 O O . THR A 1 544 ? -12.534 17.051 23.384 1.00 96.44 544 THR A O 1
ATOM 4097 N N . PHE A 1 545 ? -12.986 16.392 21.283 1.00 96.94 545 PHE A N 1
ATOM 4098 C CA . PHE A 1 545 ? -13.283 15.011 21.663 1.00 96.94 545 PHE A CA 1
ATOM 4099 C C . PHE A 1 545 ? -12.025 14.271 22.146 1.00 96.94 545 PHE A C 1
ATOM 4101 O O . PHE A 1 545 ? -10.927 14.540 21.652 1.00 96.94 545 PHE A O 1
ATOM 4108 N N . PRO A 1 546 ? -12.148 13.337 23.109 1.00 97.06 546 PRO A N 1
ATOM 4109 C CA . PRO A 1 546 ? -11.002 12.588 23.607 1.00 97.06 546 PRO A CA 1
ATOM 4110 C C . PRO A 1 546 ? -10.319 11.786 22.493 1.00 97.06 546 PRO A C 1
ATOM 4112 O O . PRO A 1 546 ? -10.940 10.976 21.802 1.00 97.06 546 PRO A O 1
ATOM 4115 N N . LEU A 1 547 ? -9.017 12.014 22.342 1.00 97.88 547 LEU A N 1
ATOM 4116 C CA . LEU A 1 547 ? -8.160 11.333 21.377 1.00 97.88 547 LEU A CA 1
ATOM 4117 C C . LEU A 1 547 ? -7.371 10.233 22.078 1.00 97.88 547 LEU A C 1
ATOM 4119 O O . LEU A 1 547 ? -6.833 10.454 23.162 1.00 97.88 547 LEU A O 1
ATOM 4123 N N . VAL A 1 548 ? -7.241 9.077 21.438 1.00 98.00 548 VAL A N 1
ATOM 4124 C CA . VAL A 1 548 ? -6.365 7.994 21.897 1.00 98.00 548 VAL A CA 1
ATOM 4125 C C . VAL A 1 548 ? -5.603 7.394 20.719 1.00 98.00 548 VAL A C 1
ATOM 4127 O O . VAL A 1 548 ? -5.992 7.555 19.566 1.00 98.00 548 VAL A O 1
ATOM 4130 N N . LEU A 1 549 ? -4.497 6.716 20.999 1.00 97.62 549 LEU A N 1
ATOM 4131 C CA . LEU A 1 549 ? -3.617 6.107 20.009 1.00 97.62 549 LEU A CA 1
ATOM 4132 C C . LEU A 1 549 ? -3.605 4.586 20.174 1.00 97.62 549 LEU A C 1
ATOM 4134 O O . LEU A 1 549 ? -3.452 4.070 21.281 1.00 97.62 549 LEU A O 1
ATOM 4138 N N . ASP A 1 550 ? -3.712 3.866 19.063 1.00 96.62 550 ASP A N 1
ATOM 4139 C CA . ASP A 1 550 ? -3.394 2.443 19.009 1.00 96.62 550 ASP A CA 1
ATOM 4140 C C . ASP A 1 550 ? -1.864 2.253 19.041 1.00 96.62 550 ASP A C 1
ATOM 4142 O O . ASP A 1 550 ? -1.165 2.711 18.127 1.00 96.62 550 ASP A O 1
ATOM 4146 N N . PRO A 1 551 ? -1.312 1.569 20.062 1.00 91.38 551 PRO A N 1
ATOM 4147 C CA . PRO A 1 551 ? 0.132 1.387 20.202 1.00 91.38 551 PRO A CA 1
ATOM 4148 C C . PRO A 1 551 ? 0.760 0.571 19.060 1.00 91.38 551 PRO A C 1
ATOM 4150 O O . PRO A 1 551 ? 1.981 0.585 18.907 1.00 91.38 551 PRO A O 1
ATOM 4153 N N . ALA A 1 552 ? -0.038 -0.126 18.242 1.00 83.38 552 ALA A N 1
ATOM 4154 C CA . ALA A 1 552 ? 0.455 -0.863 17.080 1.00 83.38 552 ALA A CA 1
ATOM 4155 C C . ALA A 1 552 ? 1.008 0.040 15.961 1.00 83.38 552 ALA A C 1
ATOM 4157 O O . ALA A 1 552 ? 1.763 -0.427 15.102 1.00 83.38 552 ALA A O 1
ATOM 4158 N N . GLY A 1 553 ? 0.636 1.323 15.940 1.00 83.38 553 GLY A N 1
ATOM 4159 C CA . GLY A 1 553 ? 1.030 2.258 14.890 1.00 83.38 553 GLY A CA 1
ATOM 4160 C C . GLY A 1 553 ? 0.679 1.752 13.481 1.00 83.38 553 GLY A C 1
ATOM 4161 O O . GLY A 1 553 ? -0.471 1.425 13.185 1.00 83.38 553 GLY A O 1
ATOM 4162 N N . ARG A 1 554 ? 1.684 1.656 12.596 1.00 75.81 554 ARG A N 1
ATOM 4163 C CA . ARG A 1 554 ? 1.538 1.160 11.210 1.00 75.81 554 ARG A CA 1
ATOM 4164 C C . ARG A 1 554 ? 1.446 -0.366 11.090 1.00 75.81 554 ARG A C 1
ATOM 4166 O O . ARG A 1 554 ? 1.146 -0.863 10.002 1.00 75.81 554 ARG A O 1
ATOM 4173 N N . ASP A 1 555 ? 1.700 -1.119 12.160 1.00 71.62 555 ASP A N 1
ATOM 4174 C CA . ASP A 1 555 ? 1.649 -2.582 12.138 1.00 71.62 555 ASP A CA 1
ATOM 4175 C C . ASP A 1 555 ? 0.190 -3.066 12.130 1.00 71.62 555 ASP A C 1
ATOM 4177 O O . ASP A 1 555 ? -0.417 -3.360 13.162 1.00 71.62 555 ASP A O 1
ATOM 4181 N N . SER A 1 556 ? -0.397 -3.155 10.932 1.00 64.88 556 SER A N 1
ATOM 4182 C CA . SER A 1 556 ? -1.794 -3.579 10.772 1.00 64.88 556 SER A CA 1
ATOM 4183 C C . SER A 1 556 ? -2.073 -4.978 11.332 1.00 64.88 556 SER A C 1
ATOM 4185 O O . SER A 1 556 ? -3.215 -5.259 11.679 1.00 64.88 556 SER A O 1
ATOM 4187 N N . ALA A 1 557 ? -1.052 -5.838 11.446 1.00 63.31 557 ALA A N 1
ATOM 4188 C CA . ALA A 1 557 ? -1.186 -7.177 12.009 1.00 63.31 557 ALA A CA 1
ATOM 4189 C C . ALA A 1 557 ? -1.262 -7.169 13.541 1.00 63.31 557 ALA A C 1
ATOM 4191 O O . ALA A 1 557 ? -1.626 -8.184 14.124 1.00 63.31 557 ALA A O 1
ATOM 4192 N N . LYS A 1 558 ? -0.984 -6.036 14.198 1.00 77.69 558 LYS A N 1
ATOM 4193 C CA . LYS A 1 558 ? -1.147 -5.844 15.650 1.00 77.69 558 LYS A CA 1
ATOM 4194 C C . LYS A 1 558 ? -2.207 -4.814 16.026 1.00 77.69 558 LYS A C 1
ATOM 4196 O O . LYS A 1 558 ? -2.543 -4.715 17.199 1.00 77.69 558 LYS A O 1
ATOM 4201 N N . SER A 1 559 ? -2.760 -4.095 15.051 1.00 86.56 559 SER A N 1
ATOM 4202 C CA . SER A 1 559 ? -3.756 -3.058 15.313 1.00 86.56 559 SER A CA 1
ATOM 4203 C C . SER A 1 559 ? -4.988 -3.591 16.039 1.00 86.56 559 SER A C 1
ATOM 4205 O O . SER A 1 559 ? -5.520 -4.653 15.703 1.00 86.56 559 SER A O 1
ATOM 4207 N N . ILE A 1 560 ? -5.465 -2.808 17.004 1.00 93.31 560 ILE A N 1
ATOM 4208 C CA . ILE A 1 560 ? -6.694 -3.054 17.757 1.00 93.31 560 ILE A CA 1
ATOM 4209 C C . ILE A 1 560 ? -7.897 -3.063 16.815 1.00 93.31 560 ILE A C 1
ATOM 4211 O O . ILE A 1 560 ? -8.688 -4.005 16.848 1.00 93.31 560 ILE A O 1
ATOM 4215 N N . ALA A 1 561 ? -8.001 -2.060 15.937 1.00 87.00 561 ALA A N 1
ATOM 4216 C CA . ALA A 1 561 ? -9.102 -1.944 14.984 1.00 87.00 561 ALA A CA 1
ATOM 4217 C C . ALA A 1 561 ? -9.229 -3.215 14.138 1.00 87.00 561 ALA A C 1
ATOM 4219 O O . ALA A 1 561 ? -10.298 -3.822 14.075 1.00 87.00 561 ALA A O 1
ATOM 4220 N N . ARG A 1 562 ? -8.118 -3.676 13.550 1.00 80.81 562 ARG A N 1
ATOM 4221 C CA . ARG A 1 562 ? -8.136 -4.869 12.701 1.00 80.81 562 ARG A CA 1
ATOM 4222 C C . ARG A 1 562 ? -8.353 -6.146 13.505 1.00 80.81 562 ARG A C 1
ATOM 4224 O O . ARG A 1 562 ? -9.250 -6.908 13.175 1.00 80.81 562 ARG A O 1
ATOM 4231 N N . ASN A 1 563 ? -7.551 -6.390 14.540 1.00 82.12 563 ASN A N 1
ATOM 4232 C CA . ASN A 1 563 ? -7.512 -7.697 15.205 1.00 82.12 563 ASN A CA 1
ATOM 4233 C C . ASN A 1 563 ? -8.618 -7.936 16.216 1.00 82.12 563 ASN A C 1
ATOM 4235 O O . ASN A 1 563 ? -9.008 -9.081 16.417 1.00 82.12 563 ASN A O 1
ATOM 4239 N N . GLN A 1 564 ? -9.084 -6.882 16.879 1.00 89.69 564 GLN A N 1
ATOM 4240 C CA . GLN A 1 564 ? -10.034 -7.018 17.979 1.00 89.69 564 GLN A CA 1
ATOM 4241 C C . GLN A 1 564 ? -11.451 -6.660 17.535 1.00 89.69 564 GLN A C 1
ATOM 4243 O O . GLN A 1 564 ? -12.399 -7.280 18.000 1.00 89.69 564 GLN A O 1
ATOM 4248 N N . PHE A 1 565 ? -11.590 -5.712 16.604 1.00 90.00 565 PHE A N 1
ATOM 4249 C CA . PHE A 1 565 ? -12.893 -5.259 16.111 1.00 90.00 565 PHE A CA 1
ATOM 4250 C C . PHE A 1 565 ? -13.232 -5.737 14.697 1.00 90.00 565 PHE A C 1
ATOM 4252 O O . PHE A 1 565 ? -14.367 -5.554 14.265 1.00 90.00 565 PHE A O 1
ATOM 4259 N N . GLY A 1 566 ? -12.281 -6.331 13.967 1.00 80.62 566 GLY A N 1
ATOM 4260 C CA . GLY A 1 566 ? -12.484 -6.747 12.577 1.00 80.62 566 GLY A CA 1
ATOM 4261 C C . GLY A 1 566 ? -12.679 -5.584 11.608 1.00 80.62 566 GLY A C 1
ATOM 4262 O O . GLY A 1 566 ? -13.311 -5.739 10.565 1.00 80.62 566 GLY A O 1
ATOM 4263 N N . VAL A 1 567 ? -12.149 -4.407 11.947 1.00 77.94 567 VAL A N 1
ATOM 4264 C CA . VAL A 1 567 ? -12.208 -3.216 11.098 1.00 77.94 567 VAL A CA 1
ATOM 4265 C C . VAL A 1 567 ? -11.317 -3.417 9.883 1.00 77.94 567 VAL A C 1
ATOM 4267 O O . VAL A 1 567 ? -10.103 -3.604 9.989 1.00 77.94 567 VAL A O 1
ATOM 4270 N N . THR A 1 568 ? -11.939 -3.344 8.713 1.00 63.16 568 THR A N 1
ATOM 4271 C CA . THR A 1 568 ? -11.283 -3.478 7.410 1.00 63.16 568 THR A CA 1
ATOM 4272 C C . THR A 1 568 ? -11.075 -2.134 6.712 1.00 63.16 568 THR A C 1
ATOM 4274 O O . THR A 1 568 ? -10.278 -2.059 5.782 1.00 63.16 568 THR A O 1
ATOM 4277 N N . GLY A 1 569 ? -11.736 -1.066 7.169 1.00 60.72 569 GLY A N 1
ATOM 4278 C CA . GLY A 1 569 ? -11.615 0.283 6.618 1.00 60.72 569 GLY A CA 1
ATOM 4279 C C . GLY A 1 569 ? -11.938 1.363 7.649 1.00 60.72 569 GLY A C 1
ATOM 4280 O O . GLY A 1 569 ? -12.677 1.121 8.600 1.00 60.72 569 GLY A O 1
ATOM 4281 N N . ILE A 1 570 ? -11.368 2.552 7.464 1.00 68.56 570 ILE A N 1
ATOM 4282 C CA . ILE A 1 570 ? -11.616 3.730 8.305 1.00 68.56 570 ILE A CA 1
ATOM 4283 C C . ILE A 1 570 ? -12.207 4.877 7.456 1.00 68.56 570 ILE A C 1
ATOM 4285 O O . ILE A 1 570 ? -11.849 4.984 6.280 1.00 68.56 570 ILE A O 1
ATOM 4289 N N . PRO A 1 571 ? -13.090 5.728 8.014 1.00 76.31 571 PRO A N 1
ATOM 4290 C CA . PRO A 1 571 ? -13.560 5.695 9.397 1.00 76.31 571 PRO A CA 1
ATOM 4291 C C . PRO A 1 571 ? -14.512 4.519 9.650 1.00 76.31 571 PRO A C 1
ATOM 4293 O O . PRO A 1 571 ? -15.291 4.140 8.776 1.00 76.31 571 PRO A O 1
ATOM 4296 N N . THR A 1 572 ? -14.421 3.931 10.839 1.00 82.56 572 THR A N 1
ATOM 4297 C CA . THR A 1 572 ? -15.432 3.003 11.360 1.00 82.56 572 THR A CA 1
ATOM 4298 C C . THR A 1 572 ? -15.696 3.366 12.810 1.00 82.56 572 THR A C 1
ATOM 4300 O O . THR A 1 572 ? -14.770 3.383 13.621 1.00 82.56 572 THR A O 1
ATOM 4303 N N . THR A 1 573 ? -16.959 3.617 13.130 1.00 93.25 573 THR A N 1
ATOM 4304 C CA . THR A 1 573 ? -17.407 4.010 14.461 1.00 93.25 573 THR A CA 1
ATOM 4305 C C . THR A 1 573 ? -18.234 2.889 15.084 1.00 93.25 573 THR A C 1
ATOM 4307 O O . THR A 1 573 ? -19.164 2.367 14.468 1.00 93.25 573 THR A O 1
ATOM 4310 N N . PHE A 1 574 ? -17.925 2.538 16.327 1.00 97.38 574 PHE A N 1
ATOM 4311 C CA . PHE A 1 574 ? -18.750 1.672 17.161 1.00 97.38 574 PHE A CA 1
ATOM 4312 C C . PHE A 1 574 ? -19.434 2.510 18.233 1.00 97.38 574 PHE A C 1
ATOM 4314 O O . PHE A 1 574 ? -18.775 3.278 18.933 1.00 97.38 574 PHE A O 1
ATOM 4321 N N . VAL A 1 575 ? -20.739 2.321 18.410 1.00 98.00 575 VAL A N 1
ATOM 4322 C CA . VAL A 1 575 ? -21.440 2.782 19.613 1.00 98.00 575 VAL A CA 1
ATOM 4323 C C . VAL A 1 575 ? -21.552 1.588 20.543 1.00 98.00 575 VAL A C 1
ATOM 4325 O O . VAL A 1 575 ? -22.178 0.590 20.195 1.00 98.00 575 VAL A O 1
ATOM 4328 N N . ILE A 1 576 ? -20.913 1.668 21.703 1.00 98.19 576 ILE A N 1
ATOM 4329 C CA . ILE A 1 576 ? -20.869 0.611 22.714 1.00 98.19 576 ILE A CA 1
ATOM 4330 C C . ILE A 1 576 ? -21.758 1.050 23.877 1.00 98.19 576 ILE A C 1
ATOM 4332 O O . ILE A 1 576 ? -21.594 2.147 24.407 1.00 98.19 576 ILE A O 1
ATOM 4336 N N . GLY A 1 577 ? -22.718 0.215 24.260 1.00 97.06 577 GLY A N 1
ATOM 4337 C CA . GLY A 1 577 ? -23.641 0.465 25.359 1.00 97.06 577 GLY A CA 1
ATOM 4338 C C . GLY A 1 577 ? -22.979 0.388 26.736 1.00 97.06 577 GLY A C 1
ATOM 4339 O O . GLY A 1 577 ? -21.857 -0.094 26.899 1.00 97.06 577 GLY A O 1
ATOM 4340 N N . LYS A 1 578 ? -23.722 0.822 27.763 1.00 96.31 578 LYS A N 1
ATOM 4341 C CA . LYS A 1 578 ? -23.273 0.840 29.171 1.00 96.31 578 LYS A CA 1
ATOM 4342 C C . LYS A 1 578 ? -22.893 -0.551 29.703 1.00 96.31 578 LYS A C 1
ATOM 4344 O O . LYS A 1 578 ? -22.087 -0.662 30.627 1.00 96.31 578 LYS A O 1
ATOM 4349 N N . ASP A 1 579 ? -23.462 -1.603 29.121 1.00 94.25 579 ASP A N 1
ATOM 4350 C CA . ASP A 1 579 ? -23.193 -3.011 29.423 1.00 94.25 579 ASP A CA 1
ATOM 4351 C C . ASP A 1 579 ? -21.940 -3.570 28.720 1.00 94.25 579 ASP A C 1
ATOM 4353 O O . ASP A 1 579 ? -21.523 -4.692 29.014 1.00 94.25 579 ASP A O 1
ATOM 4357 N N . GLY A 1 580 ? -21.309 -2.784 27.841 1.00 94.88 580 GLY A N 1
ATOM 4358 C CA . GLY A 1 580 ? -20.150 -3.179 27.045 1.00 94.88 580 GLY A CA 1
ATOM 4359 C C . GLY A 1 580 ? -20.502 -3.904 25.743 1.00 94.88 580 GLY A C 1
ATOM 4360 O O . GLY A 1 580 ? -19.596 -4.409 25.079 1.00 94.88 580 GLY A O 1
ATOM 4361 N N . LYS A 1 581 ? -21.783 -3.978 25.362 1.00 96.00 581 LYS A N 1
ATOM 4362 C CA . LYS A 1 581 ? -22.207 -4.552 24.079 1.00 96.00 581 LYS A CA 1
ATOM 4363 C C . LYS A 1 581 ? -22.250 -3.499 22.985 1.00 96.00 581 LYS A C 1
ATOM 4365 O O . LYS A 1 581 ? -22.543 -2.335 23.233 1.00 96.00 581 LYS A O 1
ATOM 4370 N N . ILE A 1 582 ? -21.990 -3.904 21.752 1.00 97.06 582 ILE A N 1
ATOM 4371 C CA . ILE A 1 582 ? -22.087 -3.027 20.587 1.00 97.06 582 ILE A CA 1
ATOM 4372 C C . ILE A 1 582 ? -23.566 -2.746 20.301 1.00 97.06 582 ILE A C 1
ATOM 4374 O O . ILE A 1 582 ? -24.336 -3.659 20.016 1.00 97.06 582 ILE A O 1
ATOM 4378 N N . ALA A 1 583 ? -23.954 -1.476 20.363 1.00 95.00 583 ALA A N 1
ATOM 4379 C CA . ALA A 1 583 ? -25.281 -0.980 20.012 1.00 95.00 583 ALA A CA 1
ATOM 4380 C C . ALA A 1 583 ? -25.379 -0.603 18.524 1.00 95.00 583 ALA A C 1
ATOM 4382 O O . ALA A 1 583 ? -26.428 -0.792 17.914 1.00 95.00 583 ALA A O 1
ATOM 4383 N N . ALA A 1 584 ? -24.288 -0.119 17.921 1.00 91.44 584 ALA A N 1
ATOM 4384 C CA . ALA A 1 584 ? -24.233 0.193 16.493 1.00 91.44 584 ALA A CA 1
ATOM 4385 C C . ALA A 1 584 ? -22.821 0.064 15.915 1.00 91.44 584 ALA A C 1
ATOM 4387 O O . ALA A 1 584 ? -21.826 0.244 16.621 1.00 91.44 584 ALA A O 1
ATOM 4388 N N . VAL A 1 585 ? -22.762 -0.198 14.608 1.00 86.75 585 VAL A N 1
ATOM 4389 C CA . VAL A 1 585 ? -21.535 -0.223 13.802 1.00 86.75 585 VAL A CA 1
ATOM 4390 C C . VAL A 1 585 ? -21.770 0.633 12.566 1.00 86.75 585 VAL A C 1
ATOM 4392 O O . VAL A 1 585 ? -22.671 0.354 11.776 1.00 86.75 585 VAL A O 1
ATOM 4395 N N . ILE A 1 586 ? -20.968 1.678 12.404 1.00 81.25 586 ILE A N 1
ATOM 4396 C CA . ILE A 1 586 ? -21.092 2.659 11.330 1.00 81.25 586 ILE A CA 1
ATOM 4397 C C . ILE A 1 586 ? -19.795 2.625 10.535 1.00 81.25 586 ILE A C 1
ATOM 4399 O O . ILE A 1 586 ? -18.742 3.001 11.037 1.00 81.25 586 ILE A O 1
ATOM 4403 N N . VAL A 1 587 ? -19.865 2.144 9.297 1.00 77.31 587 VAL A N 1
ATOM 4404 C CA . VAL A 1 587 ? -18.716 2.101 8.386 1.00 77.31 587 VAL A CA 1
ATOM 4405 C C . VAL A 1 587 ? -18.808 3.273 7.412 1.00 77.31 587 VAL A C 1
ATOM 4407 O O . VAL A 1 587 ? -19.873 3.518 6.832 1.00 77.31 587 VAL A O 1
ATOM 4410 N N . GLY A 1 588 ? -17.684 3.967 7.226 1.00 56.91 588 GLY A N 1
ATOM 4411 C CA . GLY A 1 588 ? -17.540 5.094 6.310 1.00 56.91 588 GLY A CA 1
ATOM 4412 C C . GLY A 1 588 ? -18.201 6.384 6.797 1.00 56.91 588 GLY A C 1
ATOM 4413 O O . GLY A 1 588 ? -18.899 6.416 7.808 1.00 56.91 588 GLY A O 1
ATOM 4414 N N . ASN A 1 589 ? -17.988 7.458 6.039 1.00 68.12 589 ASN A N 1
ATOM 4415 C CA . ASN A 1 589 ? -18.587 8.770 6.275 1.00 68.12 589 ASN A CA 1
ATOM 4416 C C . ASN A 1 589 ? -19.695 9.012 5.238 1.00 68.12 589 ASN A C 1
ATOM 4418 O O . ASN A 1 589 ? -19.390 9.111 4.051 1.00 68.12 589 ASN A O 1
ATOM 4422 N N . GLY A 1 590 ? -20.956 9.106 5.671 1.00 57.81 590 GLY A N 1
ATOM 4423 C CA . GLY A 1 590 ? -22.109 9.336 4.791 1.00 57.81 590 GLY A CA 1
ATOM 4424 C C . GLY A 1 590 ? -22.305 10.797 4.366 1.00 57.81 590 GLY A C 1
ATOM 4425 O O . GLY A 1 590 ? -23.261 11.106 3.658 1.00 57.81 590 GLY A O 1
ATOM 4426 N N . GLY A 1 591 ? -21.415 11.705 4.779 1.00 58.31 591 GLY A N 1
ATOM 4427 C CA . GLY A 1 591 ? -21.467 13.120 4.424 1.00 58.31 591 GLY A CA 1
ATOM 4428 C C . GLY A 1 591 ? -22.408 13.953 5.308 1.00 58.31 591 GLY A C 1
ATOM 4429 O O . GLY A 1 591 ? -22.821 13.510 6.376 1.00 58.31 591 GLY A O 1
ATOM 4430 N N . PRO A 1 592 ? -22.752 15.188 4.891 1.00 59.06 592 PRO A N 1
ATOM 4431 C CA . PRO A 1 592 ? -23.449 16.163 5.743 1.00 59.06 592 PRO A CA 1
ATOM 4432 C C . PRO A 1 592 ? -24.866 15.778 6.195 1.00 59.06 592 PRO A C 1
ATOM 4434 O O . PRO A 1 592 ? -25.398 16.415 7.100 1.00 59.06 592 PRO A O 1
ATOM 4437 N N . SER A 1 593 ? -25.485 14.790 5.547 1.00 71.12 593 SER A N 1
ATOM 4438 C CA . SER A 1 593 ? -26.836 14.295 5.855 1.00 71.12 593 SER A CA 1
ATOM 4439 C C . SER A 1 593 ? -26.822 12.952 6.592 1.00 71.12 593 SER A C 1
ATOM 4441 O O . SER A 1 593 ? -27.858 12.300 6.701 1.00 71.12 593 SER A O 1
ATOM 4443 N N . ASP A 1 594 ? -25.653 12.502 7.049 1.00 74.19 594 ASP A N 1
ATOM 4444 C CA . ASP A 1 594 ? -25.514 11.261 7.802 1.00 74.19 594 ASP A CA 1
ATOM 4445 C C . ASP A 1 594 ? -25.947 11.461 9.259 1.00 74.19 594 ASP A C 1
ATOM 4447 O O . ASP A 1 594 ? -25.323 12.214 10.002 1.00 74.19 594 ASP A O 1
ATOM 4451 N N . HIS A 1 595 ? -27.015 10.771 9.658 1.00 85.94 595 HIS A N 1
ATOM 4452 C CA . HIS A 1 595 ? -27.581 10.819 11.011 1.00 85.94 595 HIS A CA 1
ATOM 4453 C C . HIS A 1 595 ? -27.417 9.497 11.777 1.00 85.94 595 HIS A C 1
ATOM 4455 O O . HIS A 1 595 ? -27.957 9.332 12.870 1.00 85.94 595 HIS A O 1
ATOM 4461 N N . ARG A 1 596 ? -26.654 8.538 11.226 1.00 88.19 596 ARG A N 1
ATOM 4462 C CA . ARG A 1 596 ? -26.516 7.190 11.806 1.00 88.19 596 ARG A CA 1
ATOM 4463 C C . ARG A 1 596 ? -25.948 7.211 13.227 1.00 88.19 596 ARG A C 1
ATOM 4465 O O . ARG A 1 596 ? -26.301 6.349 14.029 1.00 88.19 596 ARG A O 1
ATOM 4472 N N . LEU A 1 597 ? -25.060 8.161 13.537 1.00 91.81 597 LEU A N 1
ATOM 4473 C CA . LEU A 1 597 ? -24.453 8.278 14.864 1.00 91.81 597 LEU A CA 1
ATOM 4474 C C . LEU A 1 597 ? -25.466 8.775 15.898 1.00 91.81 597 LEU A C 1
ATOM 4476 O O . LEU A 1 597 ? -25.570 8.193 16.975 1.00 91.81 597 LEU A O 1
ATOM 4480 N N . GLU A 1 598 ? -26.226 9.816 15.576 1.00 94.69 598 GLU A N 1
ATOM 4481 C CA . GLU A 1 598 ? -27.280 10.347 16.438 1.00 94.69 598 GLU A CA 1
ATOM 4482 C C . GLU A 1 598 ? -28.387 9.319 16.677 1.00 94.69 598 GLU A C 1
ATOM 4484 O O . GLU A 1 598 ? -28.790 9.115 17.821 1.00 94.69 598 GLU A O 1
ATOM 4489 N N . ASP A 1 599 ? -28.818 8.609 15.631 1.00 91.88 599 ASP A N 1
ATOM 4490 C CA . ASP A 1 599 ? -29.813 7.540 15.752 1.00 91.88 599 ASP A CA 1
ATOM 4491 C C . ASP A 1 599 ? -29.319 6.416 16.675 1.00 91.88 599 ASP A C 1
ATOM 4493 O O . ASP A 1 599 ? -30.058 5.928 17.535 1.00 91.88 599 ASP A O 1
ATOM 4497 N N . ALA A 1 600 ? -28.046 6.031 16.545 1.00 93.62 600 ALA A N 1
ATOM 4498 C CA . ALA A 1 600 ? -27.423 5.023 17.396 1.00 93.62 600 ALA A CA 1
ATOM 4499 C C . ALA A 1 600 ? -27.287 5.479 18.857 1.00 93.62 600 ALA A C 1
ATOM 4501 O O . ALA A 1 600 ? -27.525 4.692 19.775 1.00 93.62 600 ALA A O 1
ATOM 4502 N N . LEU A 1 601 ? -26.922 6.741 19.085 1.00 96.12 601 LEU A N 1
ATOM 4503 C CA . LEU A 1 601 ? -26.848 7.335 20.420 1.00 96.12 601 LEU A CA 1
ATOM 4504 C C . LEU A 1 601 ? -28.226 7.375 21.082 1.00 96.12 601 LEU A C 1
ATOM 4506 O O . LEU A 1 601 ? -28.365 6.922 22.220 1.00 96.12 601 LEU A O 1
ATOM 4510 N N . LYS A 1 602 ? -29.254 7.800 20.343 1.00 93.94 602 LYS A N 1
ATOM 4511 C CA . LYS A 1 602 ? -30.639 7.807 20.814 1.00 93.94 602 LYS A CA 1
ATOM 4512 C C . LYS A 1 602 ? -31.117 6.402 21.172 1.00 93.94 602 LYS A C 1
ATOM 4514 O O . LYS A 1 602 ? -31.667 6.196 22.252 1.00 93.94 602 LYS A O 1
ATOM 4519 N N . ALA A 1 603 ? -30.844 5.414 20.318 1.00 89.50 603 ALA A N 1
ATOM 4520 C CA . ALA A 1 603 ? -31.149 4.010 20.598 1.00 89.50 603 ALA A CA 1
ATOM 4521 C C . ALA A 1 603 ? -30.398 3.467 21.831 1.00 89.50 603 ALA A C 1
ATOM 4523 O O . ALA A 1 603 ? -30.908 2.592 22.528 1.00 89.50 603 ALA A O 1
ATOM 4524 N N . ALA A 1 604 ? -29.217 4.012 22.137 1.00 91.88 604 ALA A N 1
ATOM 4525 C CA . ALA A 1 604 ? -28.441 3.704 23.338 1.00 91.88 604 ALA A CA 1
ATOM 4526 C C . ALA A 1 604 ? -28.865 4.515 24.587 1.00 91.88 604 ALA A C 1
ATOM 4528 O O . ALA A 1 604 ? -28.219 4.409 25.634 1.00 91.88 604 ALA A O 1
ATOM 4529 N N . GLY A 1 605 ? -29.941 5.308 24.505 1.00 91.75 605 GLY A N 1
ATOM 4530 C CA . GLY A 1 605 ? -30.468 6.113 25.612 1.00 91.75 605 GLY A CA 1
ATOM 4531 C C . GLY A 1 605 ? -29.732 7.436 25.841 1.00 91.75 605 GLY A C 1
ATOM 4532 O O . GLY A 1 605 ? -29.788 7.987 26.943 1.00 91.75 605 GLY A O 1
ATOM 4533 N N . ILE A 1 606 ? -29.019 7.929 24.826 1.00 92.88 606 ILE A N 1
ATOM 4534 C CA . ILE A 1 606 ? -28.360 9.235 24.815 1.00 92.88 606 ILE A CA 1
ATOM 4535 C C . ILE A 1 606 ? -29.138 10.147 23.862 1.00 92.88 606 ILE A C 1
ATOM 4537 O O . ILE A 1 606 ? -28.933 10.105 22.651 1.00 92.88 606 ILE A O 1
ATOM 4541 N N . GLU A 1 607 ? -30.057 10.931 24.427 1.00 77.31 607 GLU A N 1
ATOM 4542 C CA . GLU A 1 607 ? -30.775 12.011 23.729 1.00 77.31 607 GLU A CA 1
ATOM 4543 C C . GLU A 1 607 ? -30.026 13.343 23.773 1.00 77.31 607 GLU A C 1
ATOM 4545 O O . GLU A 1 607 ? -29.378 13.630 24.819 1.00 77.31 607 GLU A O 1
#